Protein 6UCH (pdb70)

Structure (mmCIF, N/CA/C/O backbone):
data_6UCH
#
_entry.id   6UCH
#
loop_
_atom_site.group_PDB
_atom_site.id
_atom_site.type_symbol
_atom_site.label_atom_id
_atom_site.label_alt_id
_atom_site.label_comp_id
_atom_site.label_asym_id
_atom_site.label_entity_id
_atom_site.label_seq_id
_atom_site.pdbx_PDB_ins_code
_atom_site.Cartn_x
_atom_site.Cartn_y
_atom_site.Cartn_z
_atom_site.occupancy
_atom_site.B_iso_or_equiv
_atom_site.auth_seq_id
_atom_site.auth_comp_id
_atom_site.auth_asym_id
_atom_site.auth_atom_id
_atom_site.pdbx_PDB_model_num
ATOM 1 N N . GLY A 1 1 ? -14.742 1.393 6.530 1.00 0.00 345 GLY A N 1
ATOM 2 C CA . GLY A 1 1 ? -13.738 2.495 6.532 1.00 0.00 345 GLY A CA 1
ATOM 3 C C . GLY A 1 1 ? -12.333 1.903 6.515 1.00 0.00 345 GLY A C 1
ATOM 4 O O . GLY A 1 1 ? -11.744 1.704 5.453 1.00 0.00 345 GLY A O 1
ATOM 8 N N . PRO A 1 2 ? -11.795 1.624 7.670 1.00 0.00 346 PRO A N 1
ATOM 9 C CA . PRO A 1 2 ? -10.428 1.041 7.804 1.00 0.00 346 PRO A CA 1
ATOM 10 C C . PRO A 1 2 ? -10.212 -0.143 6.865 1.00 0.00 346 PRO A C 1
ATOM 11 O O . PRO A 1 2 ? -11.057 -0.438 6.020 1.00 0.00 346 PRO A O 1
ATOM 22 N N . LEU A 1 3 ? -9.077 -0.816 7.020 1.00 0.00 347 LEU A N 1
ATOM 23 C CA . LEU A 1 3 ? -8.762 -1.965 6.180 1.00 0.00 347 LEU A CA 1
ATOM 24 C C . LEU A 1 3 ? -8.979 -3.265 6.948 1.00 0.00 347 LEU A C 1
ATOM 25 O O . LEU A 1 3 ? -9.078 -3.263 8.175 1.00 0.00 347 LEU A O 1
ATOM 41 N N . GLY A 1 4 ? -9.051 -4.373 6.218 1.00 0.00 348 GLY A N 1
ATOM 42 C CA . GLY A 1 4 ? -9.258 -5.675 6.841 1.00 0.00 348 GLY A CA 1
ATOM 43 C C . GLY A 1 4 ? -8.655 -6.787 5.990 1.00 0.00 348 GLY A C 1
ATOM 44 O O . GLY A 1 4 ? -7.814 -6.536 5.128 1.00 0.00 348 GLY A O 1
ATOM 48 N N . SER A 1 5 ? -9.091 -8.018 6.241 1.00 0.00 349 SER A N 1
ATOM 49 C CA . SER A 1 5 ? -8.586 -9.163 5.491 1.00 0.00 349 SER A CA 1
ATOM 50 C C . SER A 1 5 ? -8.612 -8.875 3.993 1.00 0.00 349 SER A C 1
ATOM 51 O O . SER A 1 5 ? -9.655 -8.541 3.433 1.00 0.00 349 SER A O 1
ATOM 59 N N . MET A 1 6 ? -7.455 -9.010 3.351 1.00 0.00 350 MET A N 1
ATOM 60 C CA . MET A 1 6 ? -7.357 -8.762 1.917 1.00 0.00 350 MET A CA 1
ATOM 61 C C . MET A 1 6 ? -8.691 -9.042 1.232 1.00 0.00 350 MET A C 1
ATOM 62 O O . MET A 1 6 ? -8.960 -10.164 0.806 1.00 0.00 350 MET A O 1
ATOM 76 N N . PRO A 1 7 ? -9.522 -8.041 1.122 1.00 0.00 351 PRO A N 1
ATOM 77 C CA . PRO A 1 7 ? -10.858 -8.168 0.475 1.00 0.00 351 PRO A CA 1
ATOM 78 C C . PRO A 1 7 ? -10.755 -8.298 -1.041 1.00 0.00 351 PRO A C 1
ATOM 79 O O . PRO A 1 7 ? -9.657 -8.386 -1.592 1.00 0.00 351 PRO A O 1
ATOM 90 N N . LEU A 1 8 ? -11.903 -8.311 -1.710 1.00 0.00 352 LEU A N 1
ATOM 91 C CA . LEU A 1 8 ? -11.928 -8.431 -3.164 1.00 0.00 352 LEU A CA 1
ATOM 92 C C . LEU A 1 8 ? -13.206 -7.820 -3.729 1.00 0.00 352 LEU A C 1
ATOM 93 O O . LEU A 1 8 ? -13.786 -8.340 -4.681 1.00 0.00 352 LEU A O 1
ATOM 109 N N . LEU A 1 9 ? -13.638 -6.711 -3.137 1.00 0.00 353 LEU A N 1
ATOM 110 C CA . LEU A 1 9 ? -14.849 -6.037 -3.591 1.00 0.00 353 LEU A CA 1
ATOM 111 C C . LEU A 1 9 ? -14.966 -4.661 -2.948 1.00 0.00 353 LEU A C 1
ATOM 112 O O . LEU A 1 9 ? -16.062 -4.115 -2.813 1.00 0.00 353 LEU A O 1
ATOM 128 N N . GLU A 1 10 ? -13.828 -4.111 -2.552 1.00 0.00 354 GLU A N 1
ATOM 129 C CA . GLU A 1 10 ? -13.801 -2.795 -1.922 1.00 0.00 354 GLU A CA 1
ATOM 130 C C . GLU A 1 10 ? -13.156 -1.770 -2.849 1.00 0.00 354 GLU A C 1
ATOM 131 O O . GLU A 1 10 ? -12.150 -1.153 -2.502 1.00 0.00 354 GLU A O 1
ATOM 143 N N . THR A 1 11 ? -13.743 -1.595 -4.028 1.00 0.00 355 THR A N 1
ATOM 144 C CA . THR A 1 11 ? -13.217 -0.641 -4.998 1.00 0.00 355 THR A CA 1
ATOM 145 C C . THR A 1 11 ? -12.590 0.554 -4.287 1.00 0.00 355 THR A C 1
ATOM 146 O O . THR A 1 11 ? -13.217 1.178 -3.430 1.00 0.00 355 THR A O 1
ATOM 157 N N . LEU A 1 12 ? -11.351 0.869 -4.650 1.00 0.00 356 LEU A N 1
ATOM 158 C CA . LEU A 1 12 ? -10.649 1.991 -4.043 1.00 0.00 356 LEU A CA 1
ATOM 159 C C . LEU A 1 12 ? -10.488 3.127 -5.044 1.00 0.00 356 LEU A C 1
ATOM 160 O O . LEU A 1 12 ? -11.186 3.182 -6.056 1.00 0.00 356 LEU A O 1
ATOM 176 N N . THR A 1 13 ? -9.561 4.031 -4.754 1.00 0.00 357 THR A N 1
ATOM 177 C CA . THR A 1 13 ? -9.310 5.166 -5.634 1.00 0.00 357 THR A CA 1
ATOM 178 C C . THR A 1 13 ? -7.838 5.222 -6.028 1.00 0.00 357 THR A C 1
ATOM 179 O O . THR A 1 13 ? -7.088 4.274 -5.799 1.00 0.00 357 THR A O 1
ATOM 190 N N . ASP A 1 14 ? -7.432 6.341 -6.620 1.00 0.00 358 ASP A N 1
ATOM 191 C CA . ASP A 1 14 ? -6.046 6.511 -7.041 1.00 0.00 358 ASP A CA 1
ATOM 192 C C . ASP A 1 14 ? -5.144 6.741 -5.836 1.00 0.00 358 ASP A C 1
ATOM 193 O O . ASP A 1 14 ? -3.950 6.442 -5.872 1.00 0.00 358 ASP A O 1
ATOM 202 N N . ALA A 1 15 ? -5.725 7.277 -4.772 1.00 0.00 359 ALA A N 1
ATOM 203 C CA . ALA A 1 15 ? -4.970 7.549 -3.554 1.00 0.00 359 ALA A CA 1
ATOM 204 C C . ALA A 1 15 ? -4.584 6.247 -2.860 1.00 0.00 359 ALA A C 1
ATOM 205 O O . ALA A 1 15 ? -3.428 6.052 -2.484 1.00 0.00 359 ALA A O 1
ATOM 212 N N . GLU A 1 16 ? -5.559 5.359 -2.694 1.00 0.00 360 GLU A N 1
ATOM 213 C CA . GLU A 1 16 ? -5.310 4.078 -2.045 1.00 0.00 360 GLU A CA 1
ATOM 214 C C . GLU A 1 16 ? -4.340 3.238 -2.869 1.00 0.00 360 GLU A C 1
ATOM 215 O O . GLU A 1 16 ? -3.396 2.657 -2.333 1.00 0.00 360 GLU A O 1
ATOM 227 N N . MET A 1 17 ? -4.580 3.176 -4.174 1.00 0.00 361 MET A N 1
ATOM 228 C CA . MET A 1 17 ? -3.721 2.404 -5.064 1.00 0.00 361 MET A CA 1
ATOM 229 C C . MET A 1 17 ? -2.291 2.934 -5.021 1.00 0.00 361 MET A C 1
ATOM 230 O O . MET A 1 17 ? -1.341 2.170 -4.852 1.00 0.00 361 MET A O 1
ATOM 244 N N . GLU A 1 18 ? -2.147 4.247 -5.173 1.00 0.00 362 GLU A N 1
ATOM 245 C CA . GLU A 1 18 ? -0.829 4.868 -5.150 1.00 0.00 362 GLU A CA 1
ATOM 246 C C . GLU A 1 18 ? -0.196 4.726 -3.769 1.00 0.00 362 GLU A C 1
ATOM 247 O O . GLU A 1 18 ? 1.027 4.657 -3.639 1.00 0.00 362 GLU A O 1
ATOM 259 N N . LYS A 1 19 ? -1.036 4.685 -2.740 1.00 0.00 363 LYS A N 1
ATOM 260 C CA . LYS A 1 19 ? -0.548 4.551 -1.372 1.00 0.00 363 LYS A CA 1
ATOM 261 C C . LYS A 1 19 ? 0.112 3.191 -1.170 1.00 0.00 363 LYS A C 1
ATOM 262 O O . LYS A 1 19 ? 1.224 3.102 -0.650 1.00 0.00 363 LYS A O 1
ATOM 281 N N . LYS A 1 20 ? -0.581 2.135 -1.584 1.00 0.00 364 LYS A N 1
ATOM 282 C CA . LYS A 1 20 ? -0.050 0.784 -1.442 1.00 0.00 364 LYS A CA 1
ATOM 283 C C . LYS A 1 20 ? 1.145 0.577 -2.369 1.00 0.00 364 LYS A C 1
ATOM 284 O O . LYS A 1 20 ? 2.141 -0.035 -1.983 1.00 0.00 364 LYS A O 1
ATOM 303 N N . ILE A 1 21 ? 1.037 1.090 -3.590 1.00 0.00 365 ILE A N 1
ATOM 304 C CA . ILE A 1 21 ? 2.116 0.955 -4.561 1.00 0.00 365 ILE A CA 1
ATOM 305 C C . ILE A 1 21 ? 3.359 1.702 -4.092 1.00 0.00 365 ILE A C 1
ATOM 306 O O . ILE A 1 21 ? 4.468 1.169 -4.133 1.00 0.00 365 ILE A O 1
ATOM 322 N N . ARG A 1 22 ? 3.166 2.937 -3.644 1.00 0.00 366 ARG A N 1
ATOM 323 C CA . ARG A 1 22 ? 4.280 3.750 -3.169 1.00 0.00 366 ARG A CA 1
ATOM 324 C C . ARG A 1 22 ? 4.911 3.120 -1.932 1.00 0.00 366 ARG A C 1
ATOM 325 O O . ARG A 1 22 ? 6.135 3.075 -1.803 1.00 0.00 366 ARG A O 1
ATOM 346 N N . ASP A 1 23 ? 4.069 2.636 -1.026 1.00 0.00 367 ASP A N 1
ATOM 347 C CA . ASP A 1 23 ? 4.556 2.009 0.197 1.00 0.00 367 ASP A CA 1
ATOM 348 C C . ASP A 1 23 ? 5.335 0.739 -0.126 1.00 0.00 367 ASP A C 1
ATOM 349 O O . ASP A 1 23 ? 6.421 0.511 0.409 1.00 0.00 367 ASP A O 1
ATOM 358 N N . GLN A 1 24 ? 4.774 -0.087 -1.003 1.00 0.00 368 GLN A N 1
ATOM 359 C CA . GLN A 1 24 ? 5.426 -1.331 -1.391 1.00 0.00 368 GLN A CA 1
ATOM 360 C C . GLN A 1 24 ? 6.684 -1.045 -2.202 1.00 0.00 368 GLN A C 1
ATOM 361 O O . GLN A 1 24 ? 7.626 -1.838 -2.212 1.00 0.00 368 GLN A O 1
ATOM 375 N N . ASP A 1 25 ? 6.689 0.096 -2.880 1.00 0.00 369 ASP A N 1
ATOM 376 C CA . ASP A 1 25 ? 7.834 0.485 -3.693 1.00 0.00 369 ASP A CA 1
ATOM 377 C C . ASP A 1 25 ? 8.985 0.946 -2.806 1.00 0.00 369 ASP A C 1
ATOM 378 O O . ASP A 1 25 ? 10.149 0.663 -3.083 1.00 0.00 369 ASP A O 1
ATOM 387 N N . ARG A 1 26 ? 8.646 1.656 -1.736 1.00 0.00 370 ARG A N 1
ATOM 388 C CA . ARG A 1 26 ? 9.654 2.152 -0.809 1.00 0.00 370 ARG A CA 1
ATOM 389 C C . ARG A 1 26 ? 10.200 1.012 0.045 1.00 0.00 370 ARG A C 1
ATOM 390 O O . ARG A 1 26 ? 11.391 0.970 0.354 1.00 0.00 370 ARG A O 1
ATOM 411 N N . ASN A 1 27 ? 9.321 0.088 0.421 1.00 0.00 371 ASN A N 1
ATOM 412 C CA . ASN A 1 27 ? 9.727 -1.050 1.237 1.00 0.00 371 ASN A CA 1
ATOM 413 C C . ASN A 1 27 ? 10.590 -2.011 0.425 1.00 0.00 371 ASN A C 1
ATOM 414 O O . ASN A 1 27 ? 11.638 -2.462 0.889 1.00 0.00 371 ASN A O 1
ATOM 425 N N . THR A 1 28 ? 10.144 -2.317 -0.789 1.00 0.00 372 THR A N 1
ATOM 426 C CA . THR A 1 28 ? 10.887 -3.225 -1.655 1.00 0.00 372 THR A CA 1
ATOM 427 C C . THR A 1 28 ? 12.214 -2.599 -2.074 1.00 0.00 372 THR A C 1
ATOM 428 O O . THR A 1 28 ? 13.257 -3.252 -2.041 1.00 0.00 372 THR A O 1
ATOM 439 N N . ARG A 1 29 ? 12.167 -1.329 -2.467 1.00 0.00 373 ARG A N 1
ATOM 440 C CA . ARG A 1 29 ? 13.372 -0.626 -2.888 1.00 0.00 373 ARG A CA 1
ATOM 441 C C . ARG A 1 29 ? 14.370 -0.534 -1.738 1.00 0.00 373 ARG A C 1
ATOM 442 O O . ARG A 1 29 ? 15.566 -0.752 -1.921 1.00 0.00 373 ARG A O 1
ATOM 463 N N . ARG A 1 30 ? 13.866 -0.210 -0.550 1.00 0.00 374 ARG A N 1
ATOM 464 C CA . ARG A 1 30 ? 14.723 -0.092 0.624 1.00 0.00 374 ARG A CA 1
ATOM 465 C C . ARG A 1 30 ? 15.376 -1.433 0.947 1.00 0.00 374 ARG A C 1
ATOM 466 O O . ARG A 1 30 ? 16.577 -1.502 1.211 1.00 0.00 374 ARG A O 1
ATOM 487 N N . MET A 1 31 ? 14.578 -2.495 0.923 1.00 0.00 375 MET A N 1
ATOM 488 C CA . MET A 1 31 ? 15.090 -3.829 1.215 1.00 0.00 375 MET A CA 1
ATOM 489 C C . MET A 1 31 ? 15.919 -4.352 0.049 1.00 0.00 375 MET A C 1
ATOM 490 O O . MET A 1 31 ? 16.739 -5.255 0.210 1.00 0.00 375 MET A O 1
ATOM 504 N N . ARG A 1 32 ? 15.698 -3.775 -1.126 1.00 0.00 376 ARG A N 1
ATOM 505 C CA . ARG A 1 32 ? 16.430 -4.187 -2.319 1.00 0.00 376 ARG A CA 1
ATOM 506 C C . ARG A 1 32 ? 17.868 -3.681 -2.268 1.00 0.00 376 ARG A C 1
ATOM 507 O O . ARG A 1 32 ? 18.810 -4.438 -2.498 1.00 0.00 376 ARG A O 1
ATOM 528 N N . ARG A 1 33 ? 18.027 -2.397 -1.963 1.00 0.00 377 ARG A N 1
ATOM 529 C CA . ARG A 1 33 ? 19.356 -1.801 -1.885 1.00 0.00 377 ARG A CA 1
ATOM 530 C C . ARG A 1 33 ? 20.154 -2.421 -0.744 1.00 0.00 377 ARG A C 1
ATOM 531 O O . ARG A 1 33 ? 21.383 -2.354 -0.721 1.00 0.00 377 ARG A O 1
ATOM 552 N N . LEU A 1 34 ? 19.443 -3.024 0.199 1.00 0.00 378 LEU A N 1
ATOM 553 C CA . LEU A 1 34 ? 20.089 -3.656 1.344 1.00 0.00 378 LEU A CA 1
ATOM 554 C C . LEU A 1 34 ? 19.701 -5.129 1.429 1.00 0.00 378 LEU A C 1
ATOM 555 O O . LEU A 1 34 ? 19.656 -5.705 2.516 1.00 0.00 378 LEU A O 1
ATOM 571 N N . ALA A 1 35 ? 19.422 -5.731 0.278 1.00 0.00 379 ALA A N 1
ATOM 572 C CA . ALA A 1 35 ? 19.041 -7.138 0.236 1.00 0.00 379 ALA A CA 1
ATOM 573 C C . ALA A 1 35 ? 18.743 -7.570 -1.196 1.00 0.00 379 ALA A C 1
ATOM 574 O O . ALA A 1 35 ? 17.583 -7.687 -1.591 1.00 0.00 379 ALA A O 1
ATOM 581 N N . ASN A 1 36 ? 19.798 -7.806 -1.969 1.00 0.00 380 ASN A N 1
ATOM 582 C CA . ASN A 1 36 ? 19.638 -8.225 -3.357 1.00 0.00 380 ASN A CA 1
ATOM 583 C C . ASN A 1 36 ? 20.997 -8.368 -4.033 1.00 0.00 380 ASN A C 1
ATOM 584 O O . ASN A 1 36 ? 21.688 -7.379 -4.275 1.00 0.00 380 ASN A O 1
ATOM 595 N N . THR A 1 37 ? 21.373 -9.606 -4.335 1.00 0.00 381 THR A N 1
ATOM 596 C CA . THR A 1 37 ? 22.654 -9.868 -4.984 1.00 0.00 381 THR A CA 1
ATOM 597 C C . THR A 1 37 ? 22.476 -10.840 -6.146 1.00 0.00 381 THR A C 1
ATOM 598 O O . THR A 1 37 ? 22.903 -11.994 -6.073 1.00 0.00 381 THR A O 1
ATOM 609 N N . ALA A 1 38 ? 21.844 -10.368 -7.215 1.00 0.00 382 ALA A N 1
ATOM 610 C CA . ALA A 1 38 ? 21.615 -11.206 -8.387 1.00 0.00 382 ALA A CA 1
ATOM 611 C C . ALA A 1 38 ? 22.511 -10.767 -9.542 1.00 0.00 382 ALA A C 1
ATOM 612 O O . ALA A 1 38 ? 22.134 -9.914 -10.345 1.00 0.00 382 ALA A O 1
ATOM 619 N N . PRO A 1 39 ? 23.683 -11.336 -9.632 1.00 0.00 383 PRO A N 1
ATOM 620 C CA . PRO A 1 39 ? 24.660 -11.004 -10.709 1.00 0.00 383 PRO A CA 1
ATOM 621 C C . PRO A 1 39 ? 24.237 -11.569 -12.062 1.00 0.00 383 PRO A C 1
ATOM 622 O O . PRO A 1 39 ? 23.282 -12.341 -12.153 1.00 0.00 383 PRO A O 1
ATOM 633 N N . ALA A 1 40 ? 24.955 -11.180 -13.111 1.00 0.00 384 ALA A N 1
ATOM 634 C CA . ALA A 1 40 ? 24.645 -11.653 -14.455 1.00 0.00 384 ALA A CA 1
ATOM 635 C C . ALA A 1 40 ? 25.326 -10.776 -15.501 1.00 0.00 384 ALA A C 1
ATOM 636 O O . ALA A 1 40 ? 25.526 -9.581 -15.290 1.00 0.00 384 ALA A O 1
ATOM 643 N N . TRP A 1 41 ? 25.680 -11.380 -16.631 1.00 0.00 385 TRP A N 1
ATOM 644 C CA . TRP A 1 41 ? 26.338 -10.644 -17.705 1.00 0.00 385 TRP A CA 1
ATOM 645 C C . TRP A 1 41 ? 27.597 -9.957 -17.189 1.00 0.00 385 TRP A C 1
ATOM 646 O O . TRP A 1 41 ? 28.634 -10.601 -17.163 1.00 0.00 385 TRP A O 1
ATOM 667 N N . GLY A 1 1 ? -23.463 -22.086 -10.727 1.00 0.00 345 GLY A N 2
ATOM 668 C CA . GLY A 1 1 ? -22.771 -20.781 -10.923 1.00 0.00 345 GLY A CA 2
ATOM 669 C C . GLY A 1 1 ? -21.645 -20.644 -9.903 1.00 0.00 345 GLY A C 2
ATOM 670 O O . GLY A 1 1 ? -21.829 -20.921 -8.718 1.00 0.00 345 GLY A O 2
ATOM 674 N N . PRO A 1 2 ? -20.493 -20.221 -10.346 1.00 0.00 346 PRO A N 2
ATOM 675 C CA . PRO A 1 2 ? -19.306 -20.039 -9.463 1.00 0.00 346 PRO A CA 2
ATOM 676 C C . PRO A 1 2 ? -19.448 -18.822 -8.552 1.00 0.00 346 PRO A C 2
ATOM 677 O O . PRO A 1 2 ? -18.802 -18.736 -7.508 1.00 0.00 346 PRO A O 2
ATOM 688 N N . LEU A 1 3 ? -20.297 -17.883 -8.956 1.00 0.00 347 LEU A N 2
ATOM 689 C CA . LEU A 1 3 ? -20.516 -16.675 -8.170 1.00 0.00 347 LEU A CA 2
ATOM 690 C C . LEU A 1 3 ? -21.809 -16.783 -7.370 1.00 0.00 347 LEU A C 2
ATOM 691 O O . LEU A 1 3 ? -22.658 -17.629 -7.653 1.00 0.00 347 LEU A O 2
ATOM 707 N N . GLY A 1 4 ? -21.954 -15.921 -6.368 1.00 0.00 348 GLY A N 2
ATOM 708 C CA . GLY A 1 4 ? -23.150 -15.929 -5.533 1.00 0.00 348 GLY A CA 2
ATOM 709 C C . GLY A 1 4 ? -22.868 -15.305 -4.171 1.00 0.00 348 GLY A C 2
ATOM 710 O O . GLY A 1 4 ? -23.780 -14.838 -3.490 1.00 0.00 348 GLY A O 2
ATOM 714 N N . SER A 1 5 ? -21.597 -15.299 -3.780 1.00 0.00 349 SER A N 2
ATOM 715 C CA . SER A 1 5 ? -21.206 -14.728 -2.496 1.00 0.00 349 SER A CA 2
ATOM 716 C C . SER A 1 5 ? -20.640 -13.325 -2.685 1.00 0.00 349 SER A C 2
ATOM 717 O O . SER A 1 5 ? -20.163 -12.976 -3.765 1.00 0.00 349 SER A O 2
ATOM 725 N N . MET A 1 6 ? -20.695 -12.523 -1.626 1.00 0.00 350 MET A N 2
ATOM 726 C CA . MET A 1 6 ? -20.185 -11.158 -1.686 1.00 0.00 350 MET A CA 2
ATOM 727 C C . MET A 1 6 ? -19.032 -10.974 -0.705 1.00 0.00 350 MET A C 2
ATOM 728 O O . MET A 1 6 ? -19.187 -10.338 0.338 1.00 0.00 350 MET A O 2
ATOM 742 N N . PRO A 1 7 ? -17.890 -11.517 -1.024 1.00 0.00 351 PRO A N 2
ATOM 743 C CA . PRO A 1 7 ? -16.679 -11.418 -0.160 1.00 0.00 351 PRO A CA 2
ATOM 744 C C . PRO A 1 7 ? -16.424 -9.988 0.311 1.00 0.00 351 PRO A C 2
ATOM 745 O O . PRO A 1 7 ? -17.294 -9.124 0.202 1.00 0.00 351 PRO A O 2
ATOM 756 N N . LEU A 1 8 ? -15.227 -9.747 0.837 1.00 0.00 352 LEU A N 2
ATOM 757 C CA . LEU A 1 8 ? -14.870 -8.420 1.321 1.00 0.00 352 LEU A CA 2
ATOM 758 C C . LEU A 1 8 ? -13.729 -7.836 0.494 1.00 0.00 352 LEU A C 2
ATOM 759 O O . LEU A 1 8 ? -12.861 -7.139 1.020 1.00 0.00 352 LEU A O 2
ATOM 775 N N . LEU A 1 9 ? -13.736 -8.126 -0.804 1.00 0.00 353 LEU A N 2
ATOM 776 C CA . LEU A 1 9 ? -12.700 -7.628 -1.695 1.00 0.00 353 LEU A CA 2
ATOM 777 C C . LEU A 1 9 ? -13.317 -6.848 -2.848 1.00 0.00 353 LEU A C 2
ATOM 778 O O . LEU A 1 9 ? -13.688 -7.420 -3.873 1.00 0.00 353 LEU A O 2
ATOM 794 N N . GLU A 1 10 ? -13.423 -5.538 -2.671 1.00 0.00 354 GLU A N 2
ATOM 795 C CA . GLU A 1 10 ? -13.996 -4.679 -3.699 1.00 0.00 354 GLU A CA 2
ATOM 796 C C . GLU A 1 10 ? -12.898 -3.912 -4.428 1.00 0.00 354 GLU A C 2
ATOM 797 O O . GLU A 1 10 ? -11.861 -4.475 -4.777 1.00 0.00 354 GLU A O 2
ATOM 809 N N . THR A 1 11 ? -13.134 -2.624 -4.653 1.00 0.00 355 THR A N 2
ATOM 810 C CA . THR A 1 11 ? -12.158 -1.788 -5.342 1.00 0.00 355 THR A CA 2
ATOM 811 C C . THR A 1 11 ? -11.965 -0.469 -4.600 1.00 0.00 355 THR A C 2
ATOM 812 O O . THR A 1 11 ? -12.853 -0.014 -3.881 1.00 0.00 355 THR A O 2
ATOM 823 N N . LEU A 1 12 ? -10.797 0.140 -4.782 1.00 0.00 356 LEU A N 2
ATOM 824 C CA . LEU A 1 12 ? -10.497 1.405 -4.126 1.00 0.00 356 LEU A CA 2
ATOM 825 C C . LEU A 1 12 ? -10.332 2.514 -5.160 1.00 0.00 356 LEU A C 2
ATOM 826 O O . LEU A 1 12 ? -10.738 2.367 -6.313 1.00 0.00 356 LEU A O 2
ATOM 842 N N . THR A 1 13 ? -9.735 3.620 -4.738 1.00 0.00 357 THR A N 2
ATOM 843 C CA . THR A 1 13 ? -9.520 4.751 -5.632 1.00 0.00 357 THR A CA 2
ATOM 844 C C . THR A 1 13 ? -8.049 4.853 -6.021 1.00 0.00 357 THR A C 2
ATOM 845 O O . THR A 1 13 ? -7.262 3.944 -5.759 1.00 0.00 357 THR A O 2
ATOM 856 N N . ASP A 1 14 ? -7.688 5.966 -6.647 1.00 0.00 358 ASP A N 2
ATOM 857 C CA . ASP A 1 14 ? -6.308 6.181 -7.071 1.00 0.00 358 ASP A CA 2
ATOM 858 C C . ASP A 1 14 ? -5.421 6.495 -5.874 1.00 0.00 358 ASP A C 2
ATOM 859 O O . ASP A 1 14 ? -4.216 6.247 -5.896 1.00 0.00 358 ASP A O 2
ATOM 868 N N . ALA A 1 15 ? -6.029 7.042 -4.831 1.00 0.00 359 ALA A N 2
ATOM 869 C CA . ALA A 1 15 ? -5.290 7.391 -3.623 1.00 0.00 359 ALA A CA 2
ATOM 870 C C . ALA A 1 15 ? -4.796 6.135 -2.913 1.00 0.00 359 ALA A C 2
ATOM 871 O O . ALA A 1 15 ? -3.626 6.038 -2.542 1.00 0.00 359 ALA A O 2
ATOM 878 N N . GLU A 1 16 ? -5.694 5.174 -2.728 1.00 0.00 360 GLU A N 2
ATOM 879 C CA . GLU A 1 16 ? -5.340 3.928 -2.062 1.00 0.00 360 GLU A CA 2
ATOM 880 C C . GLU A 1 16 ? -4.329 3.142 -2.891 1.00 0.00 360 GLU A C 2
ATOM 881 O O . GLU A 1 16 ? -3.335 2.642 -2.364 1.00 0.00 360 GLU A O 2
ATOM 893 N N . MET A 1 17 ? -4.588 3.038 -4.190 1.00 0.00 361 MET A N 2
ATOM 894 C CA . MET A 1 17 ? -3.693 2.312 -5.082 1.00 0.00 361 MET A CA 2
ATOM 895 C C . MET A 1 17 ? -2.297 2.926 -5.057 1.00 0.00 361 MET A C 2
ATOM 896 O O . MET A 1 17 ? -1.297 2.215 -4.955 1.00 0.00 361 MET A O 2
ATOM 910 N N . GLU A 1 18 ? -2.238 4.251 -5.149 1.00 0.00 362 GLU A N 2
ATOM 911 C CA . GLU A 1 18 ? -0.958 4.950 -5.135 1.00 0.00 362 GLU A CA 2
ATOM 912 C C . GLU A 1 18 ? -0.300 4.833 -3.764 1.00 0.00 362 GLU A C 2
ATOM 913 O O . GLU A 1 18 ? 0.926 4.803 -3.654 1.00 0.00 362 GLU A O 2
ATOM 925 N N . LYS A 1 19 ? -1.122 4.768 -2.722 1.00 0.00 363 LYS A N 2
ATOM 926 C CA . LYS A 1 19 ? -0.609 4.655 -1.362 1.00 0.00 363 LYS A CA 2
ATOM 927 C C . LYS A 1 19 ? 0.124 3.330 -1.175 1.00 0.00 363 LYS A C 2
ATOM 928 O O . LYS A 1 19 ? 1.249 3.297 -0.676 1.00 0.00 363 LYS A O 2
ATOM 947 N N . LYS A 1 20 ? -0.521 2.240 -1.580 1.00 0.00 364 LYS A N 2
ATOM 948 C CA . LYS A 1 20 ? 0.080 0.918 -1.452 1.00 0.00 364 LYS A CA 2
ATOM 949 C C . LYS A 1 20 ? 1.297 0.793 -2.362 1.00 0.00 364 LYS A C 2
ATOM 950 O O . LYS A 1 20 ? 2.354 0.324 -1.939 1.00 0.00 364 LYS A O 2
ATOM 969 N N . ILE A 1 21 ? 1.141 1.214 -3.614 1.00 0.00 365 ILE A N 2
ATOM 970 C CA . ILE A 1 21 ? 2.235 1.143 -4.574 1.00 0.00 365 ILE A CA 2
ATOM 971 C C . ILE A 1 21 ? 3.447 1.917 -4.066 1.00 0.00 365 ILE A C 2
ATOM 972 O O . ILE A 1 21 ? 4.573 1.422 -4.106 1.00 0.00 365 ILE A O 2
ATOM 988 N N . ARG A 1 22 ? 3.207 3.132 -3.588 1.00 0.00 366 ARG A N 2
ATOM 989 C CA . ARG A 1 22 ? 4.284 3.967 -3.072 1.00 0.00 366 ARG A CA 2
ATOM 990 C C . ARG A 1 22 ? 4.966 3.291 -1.888 1.00 0.00 366 ARG A C 2
ATOM 991 O O . ARG A 1 22 ? 6.190 3.168 -1.849 1.00 0.00 366 ARG A O 2
ATOM 1012 N N . ASP A 1 23 ? 4.164 2.855 -0.923 1.00 0.00 367 ASP A N 2
ATOM 1013 C CA . ASP A 1 23 ? 4.698 2.192 0.260 1.00 0.00 367 ASP A CA 2
ATOM 1014 C C . ASP A 1 23 ? 5.446 0.922 -0.131 1.00 0.00 367 ASP A C 2
ATOM 1015 O O . ASP A 1 23 ? 6.541 0.656 0.366 1.00 0.00 367 ASP A O 2
ATOM 1024 N N . GLN A 1 24 ? 4.849 0.140 -1.024 1.00 0.00 368 GLN A N 2
ATOM 1025 C CA . GLN A 1 24 ? 5.468 -1.101 -1.475 1.00 0.00 368 GLN A CA 2
ATOM 1026 C C . GLN A 1 24 ? 6.739 -0.808 -2.263 1.00 0.00 368 GLN A C 2
ATOM 1027 O O . GLN A 1 24 ? 7.654 -1.629 -2.314 1.00 0.00 368 GLN A O 2
ATOM 1041 N N . ASP A 1 25 ? 6.784 0.367 -2.876 1.00 0.00 369 ASP A N 2
ATOM 1042 C CA . ASP A 1 25 ? 7.947 0.764 -3.662 1.00 0.00 369 ASP A CA 2
ATOM 1043 C C . ASP A 1 25 ? 9.112 1.126 -2.749 1.00 0.00 369 ASP A C 2
ATOM 1044 O O . ASP A 1 25 ? 10.254 0.741 -2.998 1.00 0.00 369 ASP A O 2
ATOM 1053 N N . ARG A 1 26 ? 8.813 1.869 -1.691 1.00 0.00 370 ARG A N 2
ATOM 1054 C CA . ARG A 1 26 ? 9.840 2.281 -0.742 1.00 0.00 370 ARG A CA 2
ATOM 1055 C C . ARG A 1 26 ? 10.340 1.083 0.060 1.00 0.00 370 ARG A C 2
ATOM 1056 O O . ARG A 1 26 ? 11.525 0.987 0.376 1.00 0.00 370 ARG A O 2
ATOM 1077 N N . ASN A 1 27 ? 9.427 0.172 0.383 1.00 0.00 371 ASN A N 2
ATOM 1078 C CA . ASN A 1 27 ? 9.787 -1.016 1.148 1.00 0.00 371 ASN A CA 2
ATOM 1079 C C . ASN A 1 27 ? 10.625 -1.966 0.299 1.00 0.00 371 ASN A C 2
ATOM 1080 O O . ASN A 1 27 ? 11.678 -2.437 0.732 1.00 0.00 371 ASN A O 2
ATOM 1091 N N . THR A 1 28 ? 10.152 -2.244 -0.912 1.00 0.00 372 THR A N 2
ATOM 1092 C CA . THR A 1 28 ? 10.868 -3.141 -1.813 1.00 0.00 372 THR A CA 2
ATOM 1093 C C . THR A 1 28 ? 12.241 -2.574 -2.153 1.00 0.00 372 THR A C 2
ATOM 1094 O O . THR A 1 28 ? 13.239 -3.295 -2.155 1.00 0.00 372 THR A O 2
ATOM 1105 N N . ARG A 1 29 ? 12.286 -1.277 -2.443 1.00 0.00 373 ARG A N 2
ATOM 1106 C CA . ARG A 1 29 ? 13.544 -0.623 -2.784 1.00 0.00 373 ARG A CA 2
ATOM 1107 C C . ARG A 1 29 ? 14.484 -0.610 -1.584 1.00 0.00 373 ARG A C 2
ATOM 1108 O O . ARG A 1 29 ? 15.689 -0.820 -1.724 1.00 0.00 373 ARG A O 2
ATOM 1129 N N . ARG A 1 30 ? 13.925 -0.362 -0.404 1.00 0.00 374 ARG A N 2
ATOM 1130 C CA . ARG A 1 30 ? 14.724 -0.324 0.816 1.00 0.00 374 ARG A CA 2
ATOM 1131 C C . ARG A 1 30 ? 15.348 -1.688 1.091 1.00 0.00 374 ARG A C 2
ATOM 1132 O O . ARG A 1 30 ? 16.525 -1.785 1.438 1.00 0.00 374 ARG A O 2
ATOM 1153 N N . MET A 1 31 ? 14.551 -2.741 0.932 1.00 0.00 375 MET A N 2
ATOM 1154 C CA . MET A 1 31 ? 15.036 -4.095 1.166 1.00 0.00 375 MET A CA 2
ATOM 1155 C C . MET A 1 31 ? 15.843 -4.589 -0.029 1.00 0.00 375 MET A C 2
ATOM 1156 O O . MET A 1 31 ? 16.644 -5.517 0.090 1.00 0.00 375 MET A O 2
ATOM 1170 N N . ARG A 1 32 ? 15.625 -3.962 -1.178 1.00 0.00 376 ARG A N 2
ATOM 1171 C CA . ARG A 1 32 ? 16.335 -4.344 -2.393 1.00 0.00 376 ARG A CA 2
ATOM 1172 C C . ARG A 1 32 ? 17.789 -3.885 -2.329 1.00 0.00 376 ARG A C 2
ATOM 1173 O O . ARG A 1 32 ? 18.705 -4.656 -2.614 1.00 0.00 376 ARG A O 2
ATOM 1194 N N . ARG A 1 33 ? 17.992 -2.626 -1.955 1.00 0.00 377 ARG A N 2
ATOM 1195 C CA . ARG A 1 33 ? 19.339 -2.076 -1.858 1.00 0.00 377 ARG A CA 2
ATOM 1196 C C . ARG A 1 33 ? 20.083 -2.689 -0.677 1.00 0.00 377 ARG A C 2
ATOM 1197 O O . ARG A 1 33 ? 21.313 -2.665 -0.623 1.00 0.00 377 ARG A O 2
ATOM 1218 N N . LEU A 1 34 ? 19.326 -3.235 0.263 1.00 0.00 378 LEU A N 2
ATOM 1219 C CA . LEU A 1 34 ? 19.916 -3.855 1.444 1.00 0.00 378 LEU A CA 2
ATOM 1220 C C . LEU A 1 34 ? 18.830 -4.278 2.428 1.00 0.00 378 LEU A C 2
ATOM 1221 O O . LEU A 1 34 ? 18.156 -3.437 3.023 1.00 0.00 378 LEU A O 2
ATOM 1237 N N . ALA A 1 35 ? 18.665 -5.586 2.592 1.00 0.00 379 ALA A N 2
ATOM 1238 C CA . ALA A 1 35 ? 17.656 -6.110 3.506 1.00 0.00 379 ALA A CA 2
ATOM 1239 C C . ALA A 1 35 ? 18.296 -7.033 4.539 1.00 0.00 379 ALA A C 2
ATOM 1240 O O . ALA A 1 35 ? 19.393 -6.763 5.029 1.00 0.00 379 ALA A O 2
ATOM 1247 N N . ASN A 1 36 ? 17.604 -8.118 4.865 1.00 0.00 380 ASN A N 2
ATOM 1248 C CA . ASN A 1 36 ? 18.116 -9.074 5.841 1.00 0.00 380 ASN A CA 2
ATOM 1249 C C . ASN A 1 36 ? 17.036 -10.081 6.222 1.00 0.00 380 ASN A C 2
ATOM 1250 O O . ASN A 1 36 ? 17.323 -11.118 6.819 1.00 0.00 380 ASN A O 2
ATOM 1261 N N . THR A 1 37 ? 15.792 -9.767 5.873 1.00 0.00 381 THR A N 2
ATOM 1262 C CA . THR A 1 37 ? 14.675 -10.653 6.185 1.00 0.00 381 THR A CA 2
ATOM 1263 C C . THR A 1 37 ? 14.410 -11.609 5.027 1.00 0.00 381 THR A C 2
ATOM 1264 O O . THR A 1 37 ? 13.467 -11.421 4.258 1.00 0.00 381 THR A O 2
ATOM 1275 N N . ALA A 1 38 ? 15.249 -12.633 4.906 1.00 0.00 382 ALA A N 2
ATOM 1276 C CA . ALA A 1 38 ? 15.095 -13.612 3.837 1.00 0.00 382 ALA A CA 2
ATOM 1277 C C . ALA A 1 38 ? 14.985 -12.915 2.484 1.00 0.00 382 ALA A C 2
ATOM 1278 O O . ALA A 1 38 ? 13.891 -12.572 2.037 1.00 0.00 382 ALA A O 2
ATOM 1285 N N . PRO A 1 39 ? 16.097 -12.706 1.834 1.00 0.00 383 PRO A N 2
ATOM 1286 C CA . PRO A 1 39 ? 16.141 -12.036 0.503 1.00 0.00 383 PRO A CA 2
ATOM 1287 C C . PRO A 1 39 ? 15.112 -12.614 -0.466 1.00 0.00 383 PRO A C 2
ATOM 1288 O O . PRO A 1 39 ? 14.286 -13.445 -0.085 1.00 0.00 383 PRO A O 2
ATOM 1299 N N . ALA A 1 40 ? 15.168 -12.169 -1.716 1.00 0.00 384 ALA A N 2
ATOM 1300 C CA . ALA A 1 40 ? 14.236 -12.648 -2.730 1.00 0.00 384 ALA A CA 2
ATOM 1301 C C . ALA A 1 40 ? 12.927 -13.096 -2.086 1.00 0.00 384 ALA A C 2
ATOM 1302 O O . ALA A 1 40 ? 12.724 -14.283 -1.832 1.00 0.00 384 ALA A O 2
ATOM 1309 N N . TRP A 1 41 ? 12.044 -12.137 -1.825 1.00 0.00 385 TRP A N 2
ATOM 1310 C CA . TRP A 1 41 ? 10.759 -12.445 -1.210 1.00 0.00 385 TRP A CA 2
ATOM 1311 C C . TRP A 1 41 ? 10.867 -13.688 -0.333 1.00 0.00 385 TRP A C 2
ATOM 1312 O O . TRP A 1 41 ? 10.244 -14.682 -0.668 1.00 0.00 385 TRP A O 2
ATOM 1333 N N . GLY A 1 1 ? -2.083 8.339 4.762 1.00 0.00 345 GLY A N 3
ATOM 1334 C CA . GLY A 1 1 ? -3.007 9.492 4.968 1.00 0.00 345 GLY A CA 3
ATOM 1335 C C . GLY A 1 1 ? -4.181 9.054 5.837 1.00 0.00 345 GLY A C 3
ATOM 1336 O O . GLY A 1 1 ? -4.050 8.912 7.052 1.00 0.00 345 GLY A O 3
ATOM 1340 N N . PRO A 1 2 ? -5.318 8.842 5.233 1.00 0.00 346 PRO A N 3
ATOM 1341 C CA . PRO A 1 2 ? -6.549 8.412 5.955 1.00 0.00 346 PRO A CA 3
ATOM 1342 C C . PRO A 1 2 ? -6.279 7.250 6.909 1.00 0.00 346 PRO A C 3
ATOM 1343 O O . PRO A 1 2 ? -6.691 7.279 8.069 1.00 0.00 346 PRO A O 3
ATOM 1354 N N . LEU A 1 3 ? -5.586 6.231 6.412 1.00 0.00 347 LEU A N 3
ATOM 1355 C CA . LEU A 1 3 ? -5.267 5.067 7.229 1.00 0.00 347 LEU A CA 3
ATOM 1356 C C . LEU A 1 3 ? -6.543 4.408 7.743 1.00 0.00 347 LEU A C 3
ATOM 1357 O O . LEU A 1 3 ? -7.433 5.079 8.265 1.00 0.00 347 LEU A O 3
ATOM 1373 N N . GLY A 1 4 ? -6.625 3.089 7.593 1.00 0.00 348 GLY A N 3
ATOM 1374 C CA . GLY A 1 4 ? -7.797 2.351 8.048 1.00 0.00 348 GLY A CA 3
ATOM 1375 C C . GLY A 1 4 ? -8.828 2.225 6.931 1.00 0.00 348 GLY A C 3
ATOM 1376 O O . GLY A 1 4 ? -9.800 2.979 6.882 1.00 0.00 348 GLY A O 3
ATOM 1380 N N . SER A 1 5 ? -8.608 1.268 6.034 1.00 0.00 349 SER A N 3
ATOM 1381 C CA . SER A 1 5 ? -9.526 1.054 4.921 1.00 0.00 349 SER A CA 3
ATOM 1382 C C . SER A 1 5 ? -9.270 -0.301 4.270 1.00 0.00 349 SER A C 3
ATOM 1383 O O . SER A 1 5 ? -9.025 -1.294 4.956 1.00 0.00 349 SER A O 3
ATOM 1391 N N . MET A 1 6 ? -9.330 -0.336 2.943 1.00 0.00 350 MET A N 3
ATOM 1392 C CA . MET A 1 6 ? -9.103 -1.576 2.210 1.00 0.00 350 MET A CA 3
ATOM 1393 C C . MET A 1 6 ? -10.189 -2.596 2.533 1.00 0.00 350 MET A C 3
ATOM 1394 O O . MET A 1 6 ? -9.901 -3.763 2.798 1.00 0.00 350 MET A O 3
ATOM 1408 N N . PRO A 1 7 ? -11.423 -2.172 2.516 1.00 0.00 351 PRO A N 3
ATOM 1409 C CA . PRO A 1 7 ? -12.585 -3.058 2.813 1.00 0.00 351 PRO A CA 3
ATOM 1410 C C . PRO A 1 7 ? -12.864 -4.040 1.677 1.00 0.00 351 PRO A C 3
ATOM 1411 O O . PRO A 1 7 ? -12.071 -4.168 0.745 1.00 0.00 351 PRO A O 3
ATOM 1422 N N . LEU A 1 8 ? -13.997 -4.730 1.763 1.00 0.00 352 LEU A N 3
ATOM 1423 C CA . LEU A 1 8 ? -14.370 -5.698 0.737 1.00 0.00 352 LEU A CA 3
ATOM 1424 C C . LEU A 1 8 ? -15.620 -5.236 -0.005 1.00 0.00 352 LEU A C 3
ATOM 1425 O O . LEU A 1 8 ? -16.711 -5.769 0.203 1.00 0.00 352 LEU A O 3
ATOM 1441 N N . LEU A 1 9 ? -15.454 -4.242 -0.872 1.00 0.00 353 LEU A N 3
ATOM 1442 C CA . LEU A 1 9 ? -16.572 -3.716 -1.642 1.00 0.00 353 LEU A CA 3
ATOM 1443 C C . LEU A 1 9 ? -16.142 -2.484 -2.428 1.00 0.00 353 LEU A C 3
ATOM 1444 O O . LEU A 1 9 ? -15.614 -1.525 -1.867 1.00 0.00 353 LEU A O 3
ATOM 1460 N N . GLU A 1 10 ? -16.375 -2.523 -3.731 1.00 0.00 354 GLU A N 3
ATOM 1461 C CA . GLU A 1 10 ? -16.013 -1.410 -4.600 1.00 0.00 354 GLU A CA 3
ATOM 1462 C C . GLU A 1 10 ? -14.539 -1.054 -4.429 1.00 0.00 354 GLU A C 3
ATOM 1463 O O . GLU A 1 10 ? -14.116 -0.624 -3.356 1.00 0.00 354 GLU A O 3
ATOM 1475 N N . THR A 1 11 ? -13.765 -1.238 -5.492 1.00 0.00 355 THR A N 3
ATOM 1476 C CA . THR A 1 11 ? -12.339 -0.933 -5.447 1.00 0.00 355 THR A CA 3
ATOM 1477 C C . THR A 1 11 ? -12.101 0.423 -4.793 1.00 0.00 355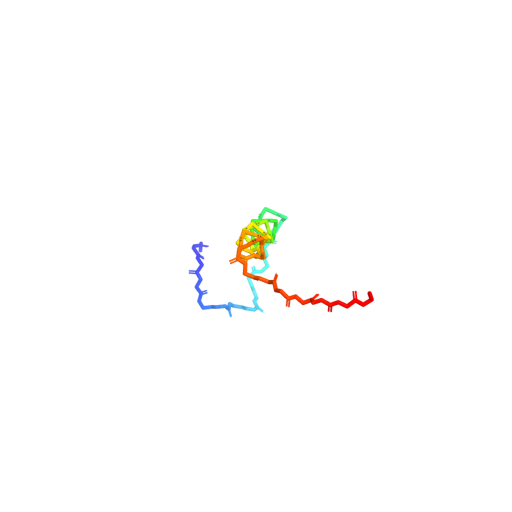 THR A C 3
ATOM 1478 O O . THR A 1 11 ? -13.040 1.078 -4.342 1.00 0.00 355 THR A O 3
ATOM 1489 N N . LEU A 1 12 ? -10.839 0.838 -4.744 1.00 0.00 356 LEU A N 3
ATOM 1490 C CA . LEU A 1 12 ? -10.487 2.117 -4.143 1.00 0.00 356 LEU A CA 3
ATOM 1491 C C . LEU A 1 12 ? -10.261 3.170 -5.219 1.00 0.00 356 LEU A C 3
ATOM 1492 O O . LEU A 1 12 ? -10.704 3.017 -6.358 1.00 0.00 356 LEU A O 3
ATOM 1508 N N . THR A 1 13 ? -9.567 4.238 -4.849 1.00 0.00 357 THR A N 3
ATOM 1509 C CA . THR A 1 13 ? -9.282 5.317 -5.786 1.00 0.00 357 THR A CA 3
ATOM 1510 C C . THR A 1 13 ? -7.803 5.324 -6.159 1.00 0.00 357 THR A C 3
ATOM 1511 O O . THR A 1 13 ? -7.087 4.354 -5.916 1.00 0.00 357 THR A O 3
ATOM 1522 N N . ASP A 1 14 ? -7.353 6.424 -6.754 1.00 0.00 358 ASP A N 3
ATOM 1523 C CA . ASP A 1 14 ? -5.957 6.547 -7.159 1.00 0.00 358 ASP A CA 3
ATOM 1524 C C . ASP A 1 14 ? -5.064 6.756 -5.943 1.00 0.00 358 ASP A C 3
ATOM 1525 O O . ASP A 1 14 ? -3.880 6.419 -5.960 1.00 0.00 358 ASP A O 3
ATOM 1534 N N . ALA A 1 15 ? -5.641 7.317 -4.889 1.00 0.00 359 ALA A N 3
ATOM 1535 C CA . ALA A 1 15 ? -4.894 7.571 -3.662 1.00 0.00 359 ALA A CA 3
ATOM 1536 C C . ALA A 1 15 ? -4.533 6.260 -2.973 1.00 0.00 359 ALA A C 3
ATOM 1537 O O . ALA A 1 15 ? -3.385 6.046 -2.585 1.00 0.00 359 ALA A O 3
ATOM 1544 N N . GLU A 1 16 ? -5.523 5.385 -2.823 1.00 0.00 360 GLU A N 3
ATOM 1545 C CA . GLU A 1 16 ? -5.299 4.098 -2.177 1.00 0.00 360 GLU A CA 3
ATOM 1546 C C . GLU A 1 16 ? -4.307 3.260 -2.979 1.00 0.00 360 GLU A C 3
ATOM 1547 O O . GLU A 1 16 ? -3.382 2.671 -2.418 1.00 0.00 360 GLU A O 3
ATOM 1559 N N . MET A 1 17 ? -4.505 3.213 -4.292 1.00 0.00 361 MET A N 3
ATOM 1560 C CA . MET A 1 17 ? -3.621 2.445 -5.161 1.00 0.00 361 MET A CA 3
ATOM 1561 C C . MET A 1 17 ? -2.194 2.976 -5.076 1.00 0.00 361 MET A C 3
ATOM 1562 O O . MET A 1 17 ? -1.242 2.207 -4.946 1.00 0.00 361 MET A O 3
ATOM 1576 N N . GLU A 1 18 ? -2.054 4.296 -5.148 1.00 0.00 362 GLU A N 3
ATOM 1577 C CA . GLU A 1 18 ? -0.737 4.919 -5.078 1.00 0.00 362 GLU A CA 3
ATOM 1578 C C . GLU A 1 18 ? -0.146 4.763 -3.680 1.00 0.00 362 GLU A C 3
ATOM 1579 O O . GLU A 1 18 ? 1.072 4.694 -3.515 1.00 0.00 362 GLU A O 3
ATOM 1591 N N . LYS A 1 19 ? -1.017 4.711 -2.678 1.00 0.00 363 LYS A N 3
ATOM 1592 C CA . LYS A 1 19 ? -0.571 4.564 -1.298 1.00 0.00 363 LYS A CA 3
ATOM 1593 C C . LYS A 1 19 ? 0.082 3.202 -1.087 1.00 0.00 363 LYS A C 3
ATOM 1594 O O . LYS A 1 19 ? 1.180 3.106 -0.539 1.00 0.00 363 LYS A O 3
ATOM 1613 N N . LYS A 1 20 ? -0.603 2.151 -1.526 1.00 0.00 364 LYS A N 3
ATOM 1614 C CA . LYS A 1 20 ? -0.081 0.797 -1.380 1.00 0.00 364 LYS A CA 3
ATOM 1615 C C . LYS A 1 20 ? 1.152 0.601 -2.257 1.00 0.00 364 LYS A C 3
ATOM 1616 O O . LYS A 1 20 ? 2.196 0.152 -1.786 1.00 0.00 364 LYS A O 3
ATOM 1635 N N . ILE A 1 21 ? 1.022 0.940 -3.536 1.00 0.00 365 ILE A N 3
ATOM 1636 C CA . ILE A 1 21 ? 2.131 0.797 -4.470 1.00 0.00 365 ILE A CA 3
ATOM 1637 C C . ILE A 1 21 ? 3.342 1.592 -3.992 1.00 0.00 365 ILE A C 3
ATOM 1638 O O . ILE A 1 21 ? 4.477 1.123 -4.072 1.00 0.00 365 ILE A O 3
ATOM 1654 N N . ARG A 1 22 ? 3.089 2.798 -3.497 1.00 0.00 366 ARG A N 3
ATOM 1655 C CA . ARG A 1 22 ? 4.168 3.652 -3.008 1.00 0.00 366 ARG A CA 3
ATOM 1656 C C . ARG A 1 22 ? 4.836 3.026 -1.789 1.00 0.00 366 ARG A C 3
ATOM 1657 O O . ARG A 1 22 ? 6.063 2.995 -1.688 1.00 0.00 366 ARG A O 3
ATOM 1678 N N . ASP A 1 23 ? 4.021 2.527 -0.867 1.00 0.00 367 ASP A N 3
ATOM 1679 C CA . ASP A 1 23 ? 4.544 1.901 0.343 1.00 0.00 367 ASP A CA 3
ATOM 1680 C C . ASP A 1 23 ? 5.338 0.648 -0.004 1.00 0.00 367 ASP A C 3
ATOM 1681 O O . ASP A 1 23 ? 6.437 0.437 0.507 1.00 0.00 367 ASP A O 3
ATOM 1690 N N . GLN A 1 24 ? 4.775 -0.181 -0.878 1.00 0.00 368 GLN A N 3
ATOM 1691 C CA . GLN A 1 24 ? 5.442 -1.412 -1.286 1.00 0.00 368 GLN A CA 3
ATOM 1692 C C . GLN A 1 24 ? 6.678 -1.098 -2.118 1.00 0.00 368 GLN A C 3
ATOM 1693 O O . GLN A 1 24 ? 7.632 -1.875 -2.154 1.00 0.00 368 GLN A O 3
ATOM 1707 N N . ASP A 1 25 ? 6.652 0.048 -2.787 1.00 0.00 369 ASP A N 3
ATOM 1708 C CA . ASP A 1 25 ? 7.774 0.463 -3.618 1.00 0.00 369 ASP A CA 3
ATOM 1709 C C . ASP A 1 25 ? 8.938 0.926 -2.751 1.00 0.00 369 ASP A C 3
ATOM 1710 O O . ASP A 1 25 ? 10.099 0.648 -3.051 1.00 0.00 369 ASP A O 3
ATOM 1719 N N . ARG A 1 26 ? 8.616 1.632 -1.675 1.00 0.00 370 ARG A N 3
ATOM 1720 C CA . ARG A 1 26 ? 9.639 2.130 -0.763 1.00 0.00 370 ARG A CA 3
ATOM 1721 C C . ARG A 1 26 ? 10.199 0.991 0.083 1.00 0.00 370 ARG A C 3
ATOM 1722 O O . ARG A 1 26 ? 11.392 0.960 0.388 1.00 0.00 370 ARG A O 3
ATOM 1743 N N . ASN A 1 27 ? 9.332 0.057 0.456 1.00 0.00 371 ASN A N 3
ATOM 1744 C CA . ASN A 1 27 ? 9.750 -1.080 1.267 1.00 0.00 371 ASN A CA 3
ATOM 1745 C C . ASN A 1 27 ? 10.623 -2.028 0.448 1.00 0.00 371 ASN A C 3
ATOM 1746 O O . ASN A 1 27 ? 11.682 -2.459 0.902 1.00 0.00 371 ASN A O 3
ATOM 1757 N N . THR A 1 28 ? 10.169 -2.347 -0.760 1.00 0.00 372 THR A N 3
ATOM 1758 C CA . THR A 1 28 ? 10.918 -3.244 -1.632 1.00 0.00 372 THR A CA 3
ATOM 1759 C C . THR A 1 28 ? 12.223 -2.593 -2.077 1.00 0.00 372 THR A C 3
ATOM 1760 O O . THR A 1 28 ? 13.284 -3.214 -2.036 1.00 0.00 372 THR A O 3
ATOM 1771 N N . ARG A 1 29 ? 12.137 -1.336 -2.504 1.00 0.00 373 ARG A N 3
ATOM 1772 C CA . ARG A 1 29 ? 13.317 -0.610 -2.956 1.00 0.00 373 ARG A CA 3
ATOM 1773 C C . ARG A 1 29 ? 14.337 -0.492 -1.827 1.00 0.00 373 ARG A C 3
ATOM 1774 O O . ARG A 1 29 ? 15.529 -0.722 -2.027 1.00 0.00 373 ARG A O 3
ATOM 1795 N N . ARG A 1 30 ? 13.859 -0.131 -0.641 1.00 0.00 374 ARG A N 3
ATOM 1796 C CA . ARG A 1 30 ? 14.738 0.017 0.514 1.00 0.00 374 ARG A CA 3
ATOM 1797 C C . ARG A 1 30 ? 15.389 -1.319 0.865 1.00 0.00 374 ARG A C 3
ATOM 1798 O O . ARG A 1 30 ? 16.588 -1.384 1.133 1.00 0.00 374 ARG A O 3
ATOM 1819 N N . MET A 1 31 ? 14.588 -2.378 0.861 1.00 0.00 375 MET A N 3
ATOM 1820 C CA . MET A 1 31 ? 15.096 -3.708 1.182 1.00 0.00 375 MET A CA 3
ATOM 1821 C C . MET A 1 31 ? 15.891 -4.273 0.011 1.00 0.00 375 MET A C 3
ATOM 1822 O O . MET A 1 31 ? 16.708 -5.179 0.180 1.00 0.00 375 MET A O 3
ATOM 1836 N N . ARG A 1 32 ? 15.646 -3.732 -1.174 1.00 0.00 376 ARG A N 3
ATOM 1837 C CA . ARG A 1 32 ? 16.343 -4.187 -2.372 1.00 0.00 376 ARG A CA 3
ATOM 1838 C C . ARG A 1 32 ? 17.787 -3.696 -2.373 1.00 0.00 376 ARG A C 3
ATOM 1839 O O . ARG A 1 32 ? 18.717 -4.470 -2.592 1.00 0.00 376 ARG A O 3
ATOM 1860 N N . ARG A 1 33 ? 17.966 -2.402 -2.123 1.00 0.00 377 ARG A N 3
ATOM 1861 C CA . ARG A 1 33 ? 19.303 -1.818 -2.096 1.00 0.00 377 ARG A CA 3
ATOM 1862 C C . ARG A 1 33 ? 20.017 -2.176 -0.799 1.00 0.00 377 ARG A C 3
ATOM 1863 O O . ARG A 1 33 ? 21.243 -2.119 -0.716 1.00 0.00 377 ARG A O 3
ATOM 1884 N N . LEU A 1 34 ? 19.239 -2.545 0.207 1.00 0.00 378 LEU A N 3
ATOM 1885 C CA . LEU A 1 34 ? 19.801 -2.914 1.503 1.00 0.00 378 LEU A CA 3
ATOM 1886 C C . LEU A 1 34 ? 19.932 -4.428 1.618 1.00 0.00 378 LEU A C 3
ATOM 1887 O O . LEU A 1 34 ? 19.681 -5.004 2.677 1.00 0.00 378 LEU A O 3
ATOM 1903 N N . ALA A 1 35 ? 20.329 -5.069 0.522 1.00 0.00 379 ALA A N 3
ATOM 1904 C CA . ALA A 1 35 ? 20.490 -6.518 0.513 1.00 0.00 379 ALA A CA 3
ATOM 1905 C C . ALA A 1 35 ? 21.504 -6.951 1.567 1.00 0.00 379 ALA A C 3
ATOM 1906 O O . ALA A 1 35 ? 21.176 -7.062 2.749 1.00 0.00 379 ALA A O 3
ATOM 1913 N N . ASN A 1 36 ? 22.736 -7.194 1.133 1.00 0.00 380 ASN A N 3
ATOM 1914 C CA . ASN A 1 36 ? 23.790 -7.615 2.048 1.00 0.00 380 ASN A CA 3
ATOM 1915 C C . ASN A 1 36 ? 24.136 -6.490 3.019 1.00 0.00 380 ASN A C 3
ATOM 1916 O O . ASN A 1 36 ? 23.460 -6.298 4.029 1.00 0.00 380 ASN A O 3
ATOM 1927 N N . THR A 1 37 ? 25.194 -5.749 2.705 1.00 0.00 381 THR A N 3
ATOM 1928 C CA . THR A 1 37 ? 25.622 -4.646 3.558 1.00 0.00 381 THR A CA 3
ATOM 1929 C C . THR A 1 37 ? 25.471 -5.016 5.029 1.00 0.00 381 THR A C 3
ATOM 1930 O O . THR A 1 37 ? 24.659 -4.432 5.746 1.00 0.00 381 THR A O 3
ATOM 1941 N N . ALA A 1 38 ? 26.259 -5.991 5.473 1.00 0.00 382 ALA A N 3
ATOM 1942 C CA . ALA A 1 38 ? 26.204 -6.431 6.862 1.00 0.00 382 ALA A CA 3
ATOM 1943 C C . ALA A 1 38 ? 25.099 -7.464 7.054 1.00 0.00 382 ALA A C 3
ATOM 1944 O O . ALA A 1 38 ? 23.920 -7.120 7.140 1.00 0.00 382 ALA A O 3
ATOM 1951 N N . PRO A 1 39 ? 25.463 -8.716 7.122 1.00 0.00 383 PRO A N 3
ATOM 1952 C CA . PRO A 1 39 ? 24.491 -9.831 7.307 1.00 0.00 383 PRO A CA 3
ATOM 1953 C C . PR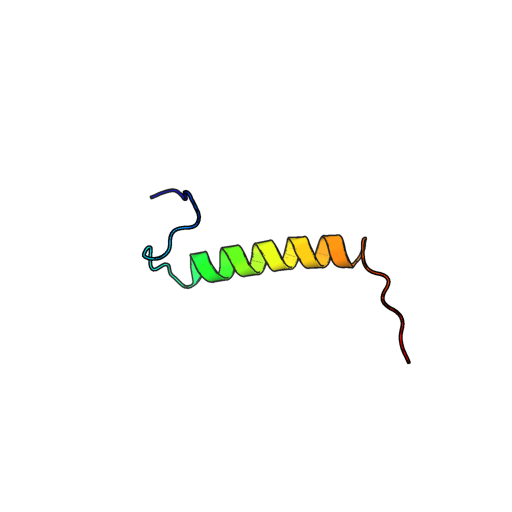O A 1 39 ? 23.929 -9.874 8.726 1.00 0.00 383 PRO A C 3
ATOM 1954 O O . PRO A 1 39 ? 24.551 -9.378 9.667 1.00 0.00 383 PRO A O 3
ATOM 1965 N N . ALA A 1 40 ? 22.752 -10.471 8.873 1.00 0.00 384 ALA A N 3
ATOM 1966 C CA . ALA A 1 40 ? 22.116 -10.573 10.182 1.00 0.00 384 ALA A CA 3
ATOM 1967 C C . ALA A 1 40 ? 21.383 -11.903 10.319 1.00 0.00 384 ALA A C 3
ATOM 1968 O O . ALA A 1 40 ? 21.419 -12.740 9.417 1.00 0.00 384 ALA A O 3
ATOM 1975 N N . TRP A 1 41 ? 20.717 -12.093 11.454 1.00 0.00 385 TRP A N 3
ATOM 1976 C CA . TRP A 1 41 ? 19.979 -13.327 11.698 1.00 0.00 385 TRP A CA 3
ATOM 1977 C C . TRP A 1 41 ? 20.930 -14.448 12.103 1.00 0.00 385 TRP A C 3
ATOM 1978 O O . TRP A 1 41 ? 21.207 -15.293 11.267 1.00 0.00 385 TRP A O 3
ATOM 1999 N N . GLY A 1 1 ? -13.694 -20.205 2.312 1.00 0.00 345 GLY A N 4
ATOM 2000 C CA . GLY A 1 1 ? -14.794 -19.250 1.997 1.00 0.00 345 GLY A CA 4
ATOM 2001 C C . GLY A 1 1 ? -14.642 -18.749 0.565 1.00 0.00 345 GLY A C 4
ATOM 2002 O O . GLY A 1 1 ? -13.535 -18.453 0.114 1.00 0.00 345 GLY A O 4
ATOM 2006 N N . PRO A 1 2 ? -15.730 -18.653 -0.148 1.00 0.00 346 PRO A N 4
ATOM 2007 C CA . PRO A 1 2 ? -15.730 -18.178 -1.561 1.00 0.00 346 PRO A CA 4
ATOM 2008 C C . PRO A 1 2 ? -14.915 -16.900 -1.739 1.00 0.00 346 PRO A C 4
ATOM 2009 O O . PRO A 1 2 ? -14.503 -16.564 -2.849 1.00 0.00 346 PRO A O 4
ATOM 2020 N N . LEU A 1 3 ? -14.686 -16.192 -0.638 1.00 0.00 347 LEU A N 4
ATOM 2021 C CA . LEU A 1 3 ? -13.919 -14.953 -0.683 1.00 0.00 347 LEU A CA 4
ATOM 2022 C C . LEU A 1 3 ? -12.478 -15.200 -0.252 1.00 0.00 347 LEU A C 4
ATOM 2023 O O . LEU A 1 3 ? -12.138 -16.282 0.226 1.00 0.00 347 LEU A O 4
ATOM 2039 N N . GLY A 1 4 ? -11.633 -14.188 -0.423 1.00 0.00 348 GLY A N 4
ATOM 2040 C CA . GLY A 1 4 ? -10.228 -14.306 -0.047 1.00 0.00 348 GLY A CA 4
ATOM 2041 C C . GLY A 1 4 ? -9.340 -13.530 -1.013 1.00 0.00 348 GLY A C 4
ATOM 2042 O O . GLY A 1 4 ? -9.691 -12.434 -1.451 1.00 0.00 348 GLY A O 4
ATOM 2046 N N . SER A 1 5 ? -8.187 -14.105 -1.340 1.00 0.00 349 SER A N 4
ATOM 2047 C CA . SER A 1 5 ? -7.255 -13.459 -2.255 1.00 0.00 349 SER A CA 4
ATOM 2048 C C . SER A 1 5 ? -7.241 -14.177 -3.602 1.00 0.00 349 SER A C 4
ATOM 2049 O O . SER A 1 5 ? -6.545 -15.178 -3.775 1.00 0.00 349 SER A O 4
ATOM 2057 N N . MET A 1 6 ? -8.014 -13.658 -4.551 1.00 0.00 350 MET A N 4
ATOM 2058 C CA . MET A 1 6 ? -8.081 -14.258 -5.878 1.00 0.00 350 MET A CA 4
ATOM 2059 C C . MET A 1 6 ? -8.811 -13.333 -6.848 1.00 0.00 350 MET A C 4
ATOM 2060 O O . MET A 1 6 ? -8.242 -12.886 -7.844 1.00 0.00 350 MET A O 4
ATOM 2074 N N . PRO A 1 7 ? -10.052 -13.043 -6.569 1.00 0.00 351 PRO A N 4
ATOM 2075 C CA . PRO A 1 7 ? -10.886 -12.152 -7.426 1.00 0.00 351 PRO A CA 4
ATOM 2076 C C . PRO A 1 7 ? -10.473 -10.688 -7.306 1.00 0.00 351 PRO A C 4
ATOM 2077 O O . PRO A 1 7 ? -9.776 -10.304 -6.366 1.00 0.00 351 PRO A O 4
ATOM 2088 N N . LEU A 1 8 ? -10.908 -9.875 -8.262 1.00 0.00 352 LEU A N 4
ATOM 2089 C CA . LEU A 1 8 ? -10.578 -8.455 -8.255 1.00 0.00 352 LEU A CA 4
ATOM 2090 C C . LEU A 1 8 ? -11.795 -7.624 -7.859 1.00 0.00 352 LEU A C 4
ATOM 2091 O O . LEU A 1 8 ? -12.367 -6.912 -8.684 1.00 0.00 352 LEU A O 4
ATOM 2107 N N . LEU A 1 9 ? -12.186 -7.721 -6.592 1.00 0.00 353 LEU A N 4
ATOM 2108 C CA . LEU A 1 9 ? -13.337 -6.973 -6.099 1.00 0.00 353 LEU A CA 4
ATOM 2109 C C . LEU A 1 9 ? -12.885 -5.821 -5.212 1.00 0.00 353 LEU A C 4
ATOM 2110 O O . LEU A 1 9 ? -13.630 -5.353 -4.351 1.00 0.00 353 LEU A O 4
ATOM 2126 N N . GLU A 1 10 ? -11.659 -5.370 -5.433 1.00 0.00 354 GLU A N 4
ATOM 2127 C CA . GLU A 1 10 ? -11.103 -4.269 -4.653 1.00 0.00 354 GLU A CA 4
ATOM 2128 C C . GLU A 1 10 ? -11.289 -2.945 -5.389 1.00 0.00 354 GLU A C 4
ATOM 2129 O O . GLU A 1 10 ? -10.378 -2.470 -6.068 1.00 0.00 354 GLU A O 4
ATOM 2141 N N . THR A 1 11 ? -12.471 -2.357 -5.249 1.00 0.00 355 THR A N 4
ATOM 2142 C CA . THR A 1 11 ? -12.764 -1.087 -5.905 1.00 0.00 355 THR A CA 4
ATOM 2143 C C . THR A 1 11 ? -12.222 0.079 -5.083 1.00 0.00 355 THR A C 4
ATOM 2144 O O . THR A 1 11 ? -12.915 0.615 -4.219 1.00 0.00 355 THR A O 4
ATOM 2155 N N . LEU A 1 12 ? -10.981 0.465 -5.360 1.00 0.00 356 LEU A N 4
ATOM 2156 C CA . LEU A 1 12 ? -10.358 1.568 -4.642 1.00 0.00 356 LEU A CA 4
ATOM 2157 C C . LEU A 1 12 ? -10.204 2.780 -5.551 1.00 0.00 356 LEU A C 4
ATOM 2158 O O . LEU A 1 12 ? -10.862 2.881 -6.587 1.00 0.00 356 LEU A O 4
ATOM 2174 N N . THR A 1 13 ? -9.333 3.698 -5.153 1.00 0.00 357 THR A N 4
ATOM 2175 C CA . THR A 1 13 ? -9.095 4.904 -5.936 1.00 0.00 357 THR A CA 4
ATOM 2176 C C . THR A 1 13 ? -7.609 5.065 -6.235 1.00 0.00 357 THR A C 4
ATOM 2177 O O . THR A 1 13 ? -6.821 4.140 -6.032 1.00 0.00 357 THR A O 4
ATOM 2188 N N . ASP A 1 14 ? -7.232 6.243 -6.720 1.00 0.00 358 ASP A N 4
ATOM 2189 C CA . ASP A 1 14 ? -5.836 6.514 -7.043 1.00 0.00 358 ASP A CA 4
ATOM 2190 C C . ASP A 1 14 ? -5.017 6.699 -5.773 1.00 0.00 358 ASP A C 4
ATOM 2191 O O . ASP A 1 14 ? -3.809 6.464 -5.758 1.00 0.00 358 ASP A O 4
ATOM 2200 N N . ALA A 1 15 ? -5.687 7.122 -4.709 1.00 0.00 359 ALA A N 4
ATOM 2201 C CA . ALA A 1 15 ? -5.017 7.339 -3.432 1.00 0.00 359 ALA A CA 4
ATOM 2202 C C . ALA A 1 15 ? -4.609 6.008 -2.807 1.00 0.00 359 ALA A C 4
ATOM 2203 O O . ALA A 1 15 ? -3.469 5.837 -2.375 1.00 0.00 359 ALA A O 4
ATOM 2210 N N . GLU A 1 16 ? -5.548 5.068 -2.764 1.00 0.00 360 GLU A N 4
ATOM 2211 C CA . GLU A 1 16 ? -5.275 3.757 -2.190 1.00 0.00 360 GLU A CA 4
ATOM 2212 C C . GLU A 1 16 ? -4.204 3.028 -2.997 1.00 0.00 360 GLU A C 4
ATOM 2213 O O . GLU A 1 16 ? -3.270 2.458 -2.433 1.00 0.00 360 GLU A O 4
ATOM 2225 N N . MET A 1 17 ? -4.347 3.054 -4.318 1.00 0.00 361 MET A N 4
ATOM 2226 C CA . MET A 1 17 ? -3.385 2.394 -5.192 1.00 0.00 361 MET A CA 4
ATOM 2227 C C . MET A 1 17 ? -1.998 3.004 -5.020 1.00 0.00 361 MET A C 4
ATOM 2228 O O . MET A 1 17 ? -1.013 2.290 -4.832 1.00 0.00 361 MET A O 4
ATOM 2242 N N . GLU A 1 18 ? -1.929 4.330 -5.085 1.00 0.00 362 GLU A N 4
ATOM 2243 C CA . GLU A 1 18 ? -0.657 5.027 -4.934 1.00 0.00 362 GLU A CA 4
ATOM 2244 C C . GLU A 1 18 ? -0.095 4.816 -3.530 1.00 0.00 362 GLU A C 4
ATOM 2245 O O . GLU A 1 18 ? 1.119 4.810 -3.332 1.00 0.00 362 GLU A O 4
ATOM 2257 N N . LYS A 1 19 ? -0.988 4.642 -2.562 1.00 0.00 363 LYS A N 4
ATOM 2258 C CA . LYS A 1 19 ? -0.570 4.432 -1.181 1.00 0.00 363 LYS A CA 4
ATOM 2259 C C . LYS A 1 19 ? 0.141 3.090 -1.035 1.00 0.00 363 LYS A C 4
ATOM 2260 O O . LYS A 1 19 ? 1.228 3.011 -0.465 1.00 0.00 363 LYS A O 4
ATOM 2279 N N . LYS A 1 20 ? -0.482 2.037 -1.555 1.00 0.00 364 LYS A N 4
ATOM 2280 C CA . LYS A 1 20 ? 0.100 0.702 -1.477 1.00 0.00 364 LYS A CA 4
ATOM 2281 C C . LYS A 1 20 ? 1.290 0.582 -2.424 1.00 0.00 364 LYS A C 4
ATOM 2282 O O . LYS A 1 20 ? 2.342 0.063 -2.052 1.00 0.00 364 LYS A O 4
ATOM 2301 N N . ILE A 1 21 ? 1.114 1.065 -3.649 1.00 0.00 365 ILE A N 4
ATOM 2302 C CA . ILE A 1 21 ? 2.182 1.007 -4.641 1.00 0.00 365 ILE A CA 4
ATOM 2303 C C . ILE A 1 21 ? 3.405 1.777 -4.160 1.00 0.00 365 ILE A C 4
ATOM 2304 O O . ILE A 1 21 ? 4.529 1.278 -4.219 1.00 0.00 365 ILE A O 4
ATOM 2320 N N . ARG A 1 22 ? 3.178 2.995 -3.681 1.00 0.00 366 ARG A N 4
ATOM 2321 C CA . ARG A 1 22 ? 4.269 3.828 -3.188 1.00 0.00 366 ARG A CA 4
ATOM 2322 C C . ARG A 1 22 ? 4.893 3.212 -1.942 1.00 0.00 366 ARG A C 4
ATOM 2323 O O . ARG A 1 22 ? 6.115 3.170 -1.801 1.00 0.00 366 ARG A O 4
ATOM 2344 N N . ASP A 1 23 ? 4.045 2.732 -1.038 1.00 0.00 367 ASP A N 4
ATOM 2345 C CA . ASP A 1 23 ? 4.523 2.119 0.194 1.00 0.00 367 ASP A CA 4
ATOM 2346 C C . ASP A 1 23 ? 5.301 0.843 -0.111 1.00 0.00 367 ASP A C 4
ATOM 2347 O O . ASP A 1 23 ? 6.384 0.619 0.434 1.00 0.00 367 ASP A O 4
ATOM 2356 N N . GLN A 1 24 ? 4.743 0.010 -0.983 1.00 0.00 368 GLN A N 4
ATOM 2357 C CA . GLN A 1 24 ? 5.396 -1.240 -1.352 1.00 0.00 368 GLN A CA 4
ATOM 2358 C C . GLN A 1 24 ? 6.649 -0.966 -2.173 1.00 0.00 368 GLN A C 4
ATOM 2359 O O . GLN A 1 24 ? 7.591 -1.759 -2.175 1.00 0.00 368 GLN A O 4
ATOM 2373 N N . ASP A 1 25 ? 6.652 0.164 -2.868 1.00 0.00 369 ASP A N 4
ATOM 2374 C CA . ASP A 1 25 ? 7.795 0.540 -3.690 1.00 0.00 369 ASP A CA 4
ATOM 2375 C C . ASP A 1 25 ? 8.951 1.007 -2.815 1.00 0.00 369 ASP A C 4
ATOM 2376 O O . ASP A 1 25 ? 10.113 0.709 -3.090 1.00 0.00 369 ASP A O 4
ATOM 2385 N N . ARG A 1 26 ? 8.621 1.736 -1.756 1.00 0.00 370 ARG A N 4
ATOM 2386 C CA . ARG A 1 26 ? 9.636 2.239 -0.839 1.00 0.00 370 ARG A CA 4
ATOM 2387 C C . ARG A 1 26 ? 10.167 1.110 0.038 1.00 0.00 370 ARG A C 4
ATOM 2388 O O . ARG A 1 26 ? 11.357 1.062 0.353 1.00 0.00 370 ARG A O 4
ATOM 2409 N N . ASN A 1 27 ? 9.278 0.202 0.428 1.00 0.00 371 ASN A N 4
ATOM 2410 C CA . ASN A 1 27 ? 9.669 -0.924 1.267 1.00 0.00 371 ASN A CA 4
ATOM 2411 C C . ASN A 1 27 ? 10.537 -1.902 0.482 1.00 0.00 371 ASN A C 4
ATOM 2412 O O . ASN A 1 27 ? 11.585 -2.339 0.960 1.00 0.00 371 ASN A O 4
ATOM 2423 N N . THR A 1 28 ? 10.096 -2.242 -0.724 1.00 0.00 372 THR A N 4
ATOM 2424 C CA . THR A 1 28 ? 10.843 -3.170 -1.567 1.00 0.00 372 THR A CA 4
ATOM 2425 C C . THR A 1 28 ? 12.158 -2.543 -2.018 1.00 0.00 372 THR A C 4
ATOM 2426 O O . THR A 1 28 ? 13.207 -3.185 -1.979 1.00 0.00 372 THR A O 4
ATOM 2437 N N . ARG A 1 29 ? 12.094 -1.286 -2.444 1.00 0.00 373 ARG A N 4
ATOM 2438 C CA . ARG A 1 29 ? 13.287 -0.583 -2.900 1.00 0.00 373 ARG A CA 4
ATOM 2439 C C . ARG A 1 29 ? 14.314 -0.485 -1.776 1.00 0.00 373 ARG A C 4
ATOM 2440 O O . ARG A 1 29 ? 15.497 -0.762 -1.978 1.00 0.00 373 ARG A O 4
ATOM 2461 N N . ARG A 1 30 ? 13.856 -0.092 -0.594 1.00 0.00 374 ARG A N 4
ATOM 2462 C CA . ARG A 1 30 ? 14.745 0.037 0.556 1.00 0.00 374 ARG A CA 4
ATOM 2463 C C . ARG A 1 30 ? 15.347 -1.316 0.920 1.00 0.00 374 ARG A C 4
ATOM 2464 O O . ARG A 1 30 ? 16.546 -1.421 1.180 1.00 0.00 374 ARG A O 4
ATOM 2485 N N . MET A 1 31 ? 14.509 -2.346 0.938 1.00 0.00 375 MET A N 4
ATOM 2486 C CA . MET A 1 31 ? 14.972 -3.688 1.273 1.00 0.00 375 MET A CA 4
ATOM 2487 C C . MET A 1 31 ? 15.715 -4.307 0.095 1.00 0.00 375 MET A C 4
ATOM 2488 O O . MET A 1 31 ? 16.499 -5.241 0.264 1.00 0.00 375 MET A O 4
ATOM 2502 N N . ARG A 1 32 ? 15.464 -3.778 -1.095 1.00 0.00 376 ARG A N 4
ATOM 2503 C CA . ARG A 1 32 ? 16.114 -4.284 -2.299 1.00 0.00 376 ARG A CA 4
ATOM 2504 C C . ARG A 1 32 ? 17.574 -3.848 -2.342 1.00 0.00 376 ARG A C 4
ATOM 2505 O O . ARG A 1 32 ? 18.465 -4.652 -2.621 1.00 0.00 376 ARG A O 4
ATOM 2526 N N . ARG A 1 33 ? 17.814 -2.570 -2.064 1.00 0.00 377 ARG A N 4
ATOM 2527 C CA . ARG A 1 33 ? 19.172 -2.038 -2.075 1.00 0.00 377 ARG A CA 4
ATOM 2528 C C . ARG A 1 33 ? 20.028 -2.737 -1.026 1.00 0.00 377 ARG A C 4
ATOM 2529 O O . ARG A 1 33 ? 21.256 -2.729 -1.103 1.00 0.00 377 ARG A O 4
ATOM 2550 N N . LEU A 1 34 ? 19.366 -3.339 -0.049 1.00 0.00 378 LEU A N 4
ATOM 2551 C CA . LEU A 1 34 ? 20.067 -4.044 1.018 1.00 0.00 378 LEU A CA 4
ATOM 2552 C C . LEU A 1 34 ? 19.729 -5.531 0.991 1.00 0.00 378 LEU A C 4
ATOM 2553 O O . LEU A 1 34 ? 20.025 -6.262 1.935 1.00 0.00 378 LEU A O 4
ATOM 2569 N N . ALA A 1 35 ? 19.107 -5.970 -0.098 1.00 0.00 379 ALA A N 4
ATOM 2570 C CA . ALA A 1 35 ? 18.732 -7.373 -0.238 1.00 0.00 379 ALA A CA 4
ATOM 2571 C C . ALA A 1 35 ? 19.646 -8.074 -1.238 1.00 0.00 379 ALA A C 4
ATOM 2572 O O . ALA A 1 35 ? 20.773 -8.446 -0.911 1.00 0.00 379 ALA A O 4
ATOM 2579 N N . ASN A 1 36 ? 19.152 -8.251 -2.459 1.00 0.00 380 ASN A N 4
ATOM 2580 C CA . ASN A 1 36 ? 19.933 -8.908 -3.501 1.00 0.00 380 ASN A CA 4
ATOM 2581 C C . ASN A 1 36 ? 20.024 -10.408 -3.235 1.00 0.00 380 ASN A C 4
ATOM 2582 O O . ASN A 1 36 ? 20.477 -10.833 -2.173 1.00 0.00 380 ASN A O 4
ATOM 2593 N N . THR A 1 37 ? 19.592 -11.204 -4.208 1.00 0.00 381 THR A N 4
ATOM 2594 C CA . THR A 1 37 ? 19.630 -12.655 -4.068 1.00 0.00 381 THR A CA 4
ATOM 2595 C C . THR A 1 37 ? 19.183 -13.330 -5.361 1.00 0.00 381 THR A C 4
ATOM 2596 O O . THR A 1 37 ? 18.067 -13.112 -5.831 1.00 0.00 381 THR A O 4
ATOM 2607 N N . ALA A 1 38 ? 20.062 -14.149 -5.928 1.00 0.00 382 ALA A N 4
ATOM 2608 C CA . ALA A 1 38 ? 19.746 -14.851 -7.167 1.00 0.00 382 ALA A CA 4
ATOM 2609 C C . ALA A 1 38 ? 19.442 -13.857 -8.284 1.00 0.00 382 ALA A C 4
ATOM 2610 O O . ALA A 1 38 ? 18.293 -13.464 -8.485 1.00 0.00 382 ALA A O 4
ATOM 2617 N N . PRO A 1 39 ? 20.449 -13.450 -9.006 1.00 0.00 383 PRO A N 4
ATOM 2618 C CA . PRO A 1 39 ? 20.300 -12.481 -10.129 1.00 0.00 383 PRO A CA 4
ATOM 2619 C C . PRO A 1 39 ? 19.630 -13.111 -11.346 1.00 0.00 383 PRO A C 4
ATOM 2620 O O . PRO A 1 39 ? 20.156 -14.054 -11.939 1.00 0.00 383 PRO A O 4
ATOM 2631 N N . ALA A 1 40 ? 18.467 -12.584 -11.715 1.00 0.00 384 ALA A N 4
ATOM 2632 C CA . ALA A 1 40 ? 17.734 -13.104 -12.864 1.00 0.00 384 ALA A CA 4
ATOM 2633 C C . ALA A 1 40 ? 18.272 -12.503 -14.159 1.00 0.00 384 ALA A C 4
ATOM 2634 O O . ALA A 1 40 ? 17.587 -11.731 -14.829 1.00 0.00 384 ALA A O 4
ATOM 2641 N N . TRP A 1 41 ? 19.504 -12.864 -14.505 1.00 0.00 385 TRP A N 4
ATOM 2642 C CA . TRP A 1 41 ? 20.125 -12.355 -15.722 1.00 0.00 385 TRP A CA 4
ATOM 2643 C C . TRP A 1 41 ? 20.553 -13.505 -16.627 1.00 0.00 385 TRP A C 4
ATOM 2644 O O . TRP A 1 41 ? 20.736 -13.266 -17.809 1.00 0.00 385 TRP A O 4
ATOM 2665 N N . GLY A 1 1 ? -8.559 16.048 -5.282 1.00 0.00 345 GLY A N 5
ATOM 2666 C CA . GLY A 1 1 ? -8.693 14.582 -5.051 1.00 0.00 345 GLY A CA 5
ATOM 2667 C C . GLY A 1 1 ? -7.646 14.126 -4.042 1.00 0.00 345 GLY A C 5
ATOM 2668 O O . GLY A 1 1 ? -6.750 13.346 -4.367 1.00 0.00 345 GLY A O 5
ATOM 2672 N N . PRO A 1 2 ? -7.744 14.601 -2.830 1.00 0.00 346 PRO A N 5
ATOM 2673 C CA . PRO A 1 2 ? -6.790 14.243 -1.742 1.00 0.00 346 PRO A CA 5
ATOM 2674 C C . PRO A 1 2 ? -6.997 12.814 -1.242 1.00 0.00 346 PRO A C 5
ATOM 2675 O O . PRO A 1 2 ? -6.312 11.888 -1.677 1.00 0.00 346 PRO A O 5
ATOM 2686 N N . LEU A 1 3 ? -7.947 12.645 -0.327 1.00 0.00 347 LEU A N 5
ATOM 2687 C CA . LEU A 1 3 ? -8.235 11.326 0.223 1.00 0.00 347 LEU A CA 5
ATOM 2688 C C . LEU A 1 3 ? -9.629 11.296 0.842 1.00 0.00 347 LEU A C 5
ATOM 2689 O O . LEU A 1 3 ? -9.782 11.429 2.056 1.00 0.00 347 LEU A O 5
ATOM 2705 N N . GLY A 1 4 ? -10.642 11.122 -0.002 1.00 0.00 348 GLY A N 5
ATOM 2706 C CA . GLY A 1 4 ? -12.018 11.078 0.475 1.00 0.00 348 GLY A CA 5
ATOM 2707 C C . GLY A 1 4 ? -12.868 10.160 -0.399 1.00 0.00 348 GLY A C 5
ATOM 2708 O O . GLY A 1 4 ? -12.365 9.192 -0.971 1.00 0.00 348 GLY A O 5
ATOM 2712 N N . SER A 1 5 ? -14.156 10.470 -0.496 1.00 0.00 349 SER A N 5
ATOM 2713 C CA . SER A 1 5 ? -15.065 9.665 -1.305 1.00 0.00 349 SER A CA 5
ATOM 2714 C C . SER A 1 5 ? -15.483 8.409 -0.549 1.00 0.00 349 SER A C 5
ATOM 2715 O O . SER A 1 5 ? -15.489 7.310 -1.105 1.00 0.00 349 SER A O 5
ATOM 2723 N N . MET A 1 6 ? -15.834 8.577 0.723 1.00 0.00 350 MET A N 5
ATOM 2724 C CA . MET A 1 6 ? -16.252 7.448 1.545 1.00 0.00 350 MET A CA 5
ATOM 2725 C C . MET A 1 6 ? -15.473 6.191 1.170 1.00 0.00 350 MET A C 5
ATOM 2726 O O . MET A 1 6 ? -16.025 5.254 0.595 1.00 0.00 350 MET A O 5
ATOM 2740 N N . PRO A 1 7 ? -14.206 6.164 1.483 1.00 0.00 351 PRO A N 5
ATOM 2741 C CA . PRO A 1 7 ? -13.324 5.002 1.176 1.00 0.00 351 PRO A CA 5
ATOM 2742 C C . PRO A 1 7 ? -13.958 3.674 1.583 1.00 0.00 351 PRO A C 5
ATOM 2743 O O . PRO A 1 7 ? -15.160 3.602 1.837 1.00 0.00 351 PRO A O 5
ATOM 2754 N N . LEU A 1 8 ? -13.140 2.629 1.644 1.00 0.00 352 LEU A N 5
ATOM 2755 C CA . LEU A 1 8 ? -13.632 1.308 2.022 1.00 0.00 352 LEU A CA 5
ATOM 2756 C C . LEU A 1 8 ? -15.089 1.140 1.606 1.00 0.00 352 LEU A C 5
ATOM 2757 O O . LEU A 1 8 ? -15.987 1.119 2.449 1.00 0.00 352 LEU A O 5
ATOM 2773 N N . LEU A 1 9 ? -15.318 1.020 0.303 1.00 0.00 353 LEU A N 5
ATOM 2774 C CA . LEU A 1 9 ? -16.668 0.854 -0.216 1.00 0.00 353 LEU A CA 5
ATOM 2775 C C . LEU A 1 9 ? -16.663 0.906 -1.738 1.00 0.00 353 LEU A C 5
ATOM 2776 O O . LEU A 1 9 ? -16.166 1.859 -2.338 1.00 0.00 353 LEU A O 5
ATOM 2792 N N . GLU A 1 10 ? -17.220 -0.126 -2.351 1.00 0.00 354 GLU A N 5
ATOM 2793 C CA . GLU A 1 10 ? -17.282 -0.200 -3.806 1.00 0.00 354 GLU A CA 5
ATOM 2794 C C . GLU A 1 10 ? -15.910 0.071 -4.416 1.00 0.00 354 GLU A C 5
ATOM 2795 O O . GLU A 1 10 ? -15.751 0.977 -5.233 1.00 0.00 354 GLU A O 5
ATOM 2807 N N . THR A 1 11 ? -14.923 -0.723 -4.012 1.00 0.00 355 THR A N 5
ATOM 2808 C CA . THR A 1 11 ? -13.567 -0.559 -4.524 1.00 0.00 355 THR A CA 5
ATOM 2809 C C . THR A 1 11 ? -12.910 0.676 -3.917 1.00 0.00 355 THR A C 5
ATOM 2810 O O . THR A 1 11 ? -13.513 1.377 -3.104 1.00 0.00 355 THR A O 5
ATOM 2821 N N . LEU A 1 12 ? -11.669 0.936 -4.316 1.00 0.00 356 LEU A N 5
ATOM 2822 C CA . LEU A 1 12 ? -10.939 2.088 -3.807 1.00 0.00 356 LEU A CA 5
ATOM 2823 C C . LEU A 1 12 ? -10.758 3.135 -4.899 1.00 0.00 356 LEU A C 5
ATOM 2824 O O . LEU A 1 12 ? -11.460 3.121 -5.911 1.00 0.00 356 LEU A O 5
ATOM 2840 N N . THR A 1 13 ? -9.811 4.037 -4.688 1.00 0.00 357 THR A N 5
ATOM 2841 C CA . THR A 1 13 ? -9.539 5.092 -5.658 1.00 0.00 357 THR A CA 5
ATOM 2842 C C . THR A 1 13 ? -8.069 5.080 -6.063 1.00 0.00 357 THR A C 5
ATOM 2843 O O . THR A 1 13 ? -7.346 4.123 -5.787 1.00 0.00 357 THR A O 5
ATOM 2854 N N . ASP A 1 14 ? -7.633 6.150 -6.720 1.00 0.00 358 ASP A N 5
ATOM 2855 C CA . ASP A 1 14 ? -6.247 6.253 -7.160 1.00 0.00 358 ASP A CA 5
ATOM 2856 C C . ASP A 1 14 ? -5.330 6.523 -5.974 1.00 0.00 358 ASP A C 5
ATOM 2857 O O . ASP A 1 14 ? -4.145 6.186 -6.001 1.00 0.00 358 ASP A O 5
ATOM 2866 N N . ALA A 1 15 ? -5.885 7.135 -4.939 1.00 0.00 359 ALA A N 5
ATOM 2867 C CA . ALA A 1 15 ? -5.114 7.449 -3.742 1.00 0.00 359 ALA A CA 5
ATOM 2868 C C . ALA A 1 15 ? -4.655 6.172 -3.046 1.00 0.00 359 ALA A C 5
ATOM 2869 O O . ALA A 1 15 ? -3.484 6.031 -2.697 1.00 0.00 359 ALA A O 5
ATOM 2876 N N . GLU A 1 16 ? -5.586 5.244 -2.851 1.00 0.00 360 GLU A N 5
ATOM 2877 C CA . GLU A 1 16 ? -5.266 3.982 -2.198 1.00 0.00 360 GLU A CA 5
ATOM 2878 C C . GLU A 1 16 ? -4.201 3.223 -2.984 1.00 0.00 360 GLU A C 5
ATOM 2879 O O . GLU A 1 16 ? -3.247 2.700 -2.410 1.00 0.00 360 GLU A O 5
ATOM 2891 N N . MET A 1 17 ? -4.373 3.167 -4.301 1.00 0.00 361 MET A N 5
ATOM 2892 C CA . MET A 1 17 ? -3.420 2.470 -5.155 1.00 0.00 361 MET A CA 5
ATOM 2893 C C . MET A 1 17 ? -2.029 3.078 -5.012 1.00 0.00 361 MET A C 5
ATOM 2894 O O . MET A 1 17 ? -1.047 2.366 -4.802 1.00 0.00 361 MET A O 5
ATOM 2908 N N . GLU A 1 18 ? -1.953 4.401 -5.125 1.00 0.00 362 GLU A N 5
ATOM 2909 C CA . GLU A 1 18 ? -0.677 5.096 -5.005 1.00 0.00 362 GLU A CA 5
ATOM 2910 C C . GLU A 1 18 ? -0.100 4.918 -3.605 1.00 0.00 362 GLU A C 5
ATOM 2911 O O . GLU A 1 18 ? 1.117 4.913 -3.419 1.00 0.00 362 GLU A O 5
ATOM 2923 N N . LYS A 1 19 ? -0.983 4.771 -2.621 1.00 0.00 363 LYS A N 5
ATOM 2924 C CA . LYS A 1 19 ? -0.551 4.593 -1.240 1.00 0.00 363 LYS A CA 5
ATOM 2925 C C . LYS A 1 19 ? 0.118 3.234 -1.059 1.00 0.00 363 LYS A C 5
ATOM 2926 O O . LYS A 1 19 ? 1.212 3.139 -0.502 1.00 0.00 363 LYS A O 5
ATOM 2945 N N . LYS A 1 20 ? -0.548 2.186 -1.534 1.00 0.00 364 LYS A N 5
ATOM 2946 C CA . LYS A 1 20 ? -0.008 0.836 -1.419 1.00 0.00 364 LYS A CA 5
ATOM 2947 C C . LYS A 1 20 ? 1.213 0.670 -2.317 1.00 0.00 364 LYS A C 5
ATOM 2948 O O . LYS A 1 20 ? 2.258 0.190 -1.880 1.00 0.00 364 LYS A O 5
ATOM 2967 N N . ILE A 1 21 ? 1.072 1.069 -3.578 1.00 0.00 365 ILE A N 5
ATOM 2968 C CA . ILE A 1 21 ? 2.169 0.959 -4.531 1.00 0.00 365 ILE A CA 5
ATOM 2969 C C . ILE A 1 21 ? 3.392 1.721 -4.030 1.00 0.00 365 ILE A C 5
ATOM 2970 O O . ILE A 1 21 ? 4.513 1.212 -4.068 1.00 0.00 365 ILE A O 5
ATOM 2986 N N . ARG A 1 22 ? 3.168 2.942 -3.560 1.00 0.00 366 ARG A N 5
ATOM 2987 C CA . ARG A 1 22 ? 4.258 3.768 -3.053 1.00 0.00 366 ARG A CA 5
ATOM 2988 C C . ARG A 1 22 ? 4.903 3.113 -1.837 1.00 0.00 366 ARG A C 5
ATOM 2989 O O . ARG A 1 22 ? 6.127 3.028 -1.741 1.00 0.00 366 ARG A O 5
ATOM 3010 N N . ASP A 1 23 ? 4.071 2.654 -0.909 1.00 0.00 367 ASP A N 5
ATOM 3011 C CA . ASP A 1 23 ? 4.569 2.008 0.298 1.00 0.00 367 ASP A CA 5
ATOM 3012 C C . ASP A 1 23 ? 5.357 0.749 -0.054 1.00 0.00 367 ASP A C 5
ATOM 3013 O O . ASP A 1 23 ? 6.447 0.519 0.470 1.00 0.00 367 ASP A O 5
ATOM 3022 N N . GLN A 1 24 ? 4.797 -0.061 -0.946 1.00 0.00 368 GLN A N 5
ATOM 3023 C CA . GLN A 1 24 ? 5.457 -1.294 -1.362 1.00 0.00 368 GLN A CA 5
ATOM 3024 C C . GLN A 1 24 ? 6.718 -0.983 -2.158 1.00 0.00 368 GLN A C 5
ATOM 3025 O O . GLN A 1 24 ? 7.661 -1.773 -2.184 1.00 0.00 368 GLN A O 5
ATOM 3039 N N . ASP A 1 25 ? 6.726 0.176 -2.804 1.00 0.00 369 ASP A N 5
ATOM 3040 C CA . ASP A 1 25 ? 7.875 0.590 -3.600 1.00 0.00 369 ASP A CA 5
ATOM 3041 C C . ASP A 1 25 ? 9.024 1.015 -2.694 1.00 0.00 369 ASP A C 5
ATOM 3042 O O . ASP A 1 25 ? 10.189 0.736 -2.978 1.00 0.00 369 ASP A O 5
ATOM 3051 N N . ARG A 1 26 ? 8.686 1.692 -1.604 1.00 0.00 370 ARG A N 5
ATOM 3052 C CA . ARG A 1 26 ? 9.694 2.153 -0.657 1.00 0.00 370 ARG A CA 5
ATOM 3053 C C . ARG A 1 26 ? 10.228 0.985 0.166 1.00 0.00 370 ARG A C 5
ATOM 3054 O O . ARG A 1 26 ? 11.414 0.927 0.485 1.00 0.00 370 ARG A O 5
ATOM 3075 N N . ASN A 1 27 ? 9.340 0.056 0.508 1.00 0.00 371 ASN A N 5
ATOM 3076 C CA . ASN A 1 27 ? 9.732 -1.107 1.295 1.00 0.00 371 ASN A CA 5
ATOM 3077 C C . ASN A 1 27 ? 10.603 -2.046 0.465 1.00 0.00 371 ASN A C 5
ATOM 3078 O O . ASN A 1 27 ? 11.652 -2.501 0.922 1.00 0.00 371 ASN A O 5
ATOM 3089 N N . THR A 1 28 ? 10.162 -2.332 -0.755 1.00 0.00 372 THR A N 5
ATOM 3090 C CA . THR A 1 28 ? 10.911 -3.217 -1.639 1.00 0.00 372 THR A CA 5
ATOM 3091 C C . THR A 1 28 ? 12.230 -2.573 -2.051 1.00 0.00 372 THR A C 5
ATOM 3092 O O . THR A 1 28 ? 13.283 -3.211 -2.011 1.00 0.00 372 THR A O 5
ATOM 3103 N N . ARG A 1 29 ? 12.167 -1.307 -2.448 1.00 0.00 373 ARG A N 5
ATOM 3104 C CA . ARG A 1 29 ? 13.364 -0.586 -2.865 1.00 0.00 373 ARG A CA 5
ATOM 3105 C C . ARG A 1 29 ? 14.361 -0.490 -1.714 1.00 0.00 373 ARG A C 5
ATOM 3106 O O . ARG A 1 29 ? 15.562 -0.679 -1.903 1.00 0.00 373 ARG A O 5
ATOM 3127 N N . ARG A 1 30 ? 13.852 -0.194 -0.522 1.00 0.00 374 ARG A N 5
ATOM 3128 C CA . ARG A 1 30 ? 14.707 -0.075 0.654 1.00 0.00 374 ARG A CA 5
ATOM 3129 C C . ARG A 1 30 ? 15.365 -1.413 0.977 1.00 0.00 374 ARG A C 5
ATOM 3130 O O . ARG A 1 30 ? 16.559 -1.474 1.268 1.00 0.00 374 ARG A O 5
ATOM 3151 N N . MET A 1 31 ? 14.578 -2.481 0.920 1.00 0.00 375 MET A N 5
ATOM 3152 C CA . MET A 1 31 ? 15.095 -3.815 1.209 1.00 0.00 375 MET A CA 5
ATOM 3153 C C . MET A 1 31 ? 15.848 -4.369 0.004 1.00 0.00 375 MET A C 5
ATOM 3154 O O . MET A 1 31 ? 16.668 -5.277 0.135 1.00 0.00 375 MET A O 5
ATOM 3168 N N . ARG A 1 32 ? 15.562 -3.814 -1.167 1.00 0.00 376 ARG A N 5
ATOM 3169 C CA . ARG A 1 32 ? 16.216 -4.258 -2.392 1.00 0.00 376 ARG A CA 5
ATOM 3170 C C . ARG A 1 32 ? 17.660 -3.766 -2.438 1.00 0.00 376 ARG A C 5
ATOM 3171 O O . ARG A 1 32 ? 18.582 -4.540 -2.695 1.00 0.00 376 ARG A O 5
ATOM 3192 N N . ARG A 1 33 ? 17.848 -2.474 -2.186 1.00 0.00 377 ARG A N 5
ATOM 3193 C CA . ARG A 1 33 ? 19.184 -1.889 -2.202 1.00 0.00 377 ARG A CA 5
ATOM 3194 C C . ARG A 1 33 ? 20.044 -2.494 -1.100 1.00 0.00 377 ARG A C 5
ATOM 3195 O O . ARG A 1 33 ? 21.273 -2.438 -1.155 1.00 0.00 377 ARG A O 5
ATOM 3216 N N . LEU A 1 34 ? 19.389 -3.070 -0.102 1.00 0.00 378 LEU A N 5
ATOM 3217 C CA . LEU A 1 34 ? 20.097 -3.685 1.014 1.00 0.00 378 LEU A CA 5
ATOM 3218 C C . LEU A 1 34 ? 20.469 -2.635 2.055 1.00 0.00 378 LEU A C 5
ATOM 3219 O O . LEU A 1 34 ? 21.052 -1.601 1.728 1.00 0.00 378 LEU A O 5
ATOM 3235 N N . ALA A 1 35 ? 20.131 -2.908 3.311 1.00 0.00 379 ALA A N 5
ATOM 3236 C CA . ALA A 1 35 ? 20.434 -1.978 4.392 1.00 0.00 379 ALA A CA 5
ATOM 3237 C C . ALA A 1 35 ? 19.444 -0.821 4.398 1.00 0.00 379 ALA A C 5
ATOM 3238 O O . ALA A 1 35 ? 18.431 -0.859 5.096 1.00 0.00 379 ALA A O 5
ATOM 3245 N N . ASN A 1 36 ? 19.745 0.209 3.617 1.00 0.00 380 ASN A N 5
ATOM 3246 C CA . ASN A 1 36 ? 18.876 1.376 3.534 1.00 0.00 380 ASN A CA 5
ATOM 3247 C C . ASN A 1 36 ? 19.597 2.534 2.854 1.00 0.00 380 ASN A C 5
ATOM 3248 O O . ASN A 1 36 ? 20.806 2.479 2.627 1.00 0.00 380 ASN A O 5
ATOM 3259 N N . THR A 1 37 ? 18.849 3.584 2.531 1.00 0.00 381 THR A N 5
ATOM 3260 C CA . THR A 1 37 ? 19.428 4.751 1.876 1.00 0.00 381 THR A CA 5
ATOM 3261 C C . THR A 1 37 ? 19.899 5.768 2.911 1.00 0.00 381 THR A C 5
ATOM 3262 O O . THR A 1 37 ? 20.467 5.403 3.940 1.00 0.00 381 THR A O 5
ATOM 3273 N N . ALA A 1 38 ? 19.657 7.044 2.632 1.00 0.00 382 ALA A N 5
ATOM 3274 C CA . ALA A 1 38 ? 20.060 8.106 3.547 1.00 0.00 382 ALA A CA 5
ATOM 3275 C C . ALA A 1 38 ? 18.851 8.931 3.976 1.00 0.00 382 ALA A C 5
ATOM 3276 O O . ALA A 1 38 ? 18.709 10.092 3.590 1.00 0.00 382 ALA A O 5
ATOM 3283 N N . PRO A 1 39 ? 17.987 8.352 4.764 1.00 0.00 383 PRO A N 5
ATOM 3284 C CA . PRO A 1 39 ? 16.761 9.037 5.262 1.00 0.00 383 PRO A CA 5
ATOM 3285 C C . PRO A 1 39 ? 17.063 10.430 5.808 1.00 0.00 383 PRO A C 5
ATOM 3286 O O . PRO A 1 39 ? 18.144 10.974 5.587 1.00 0.00 383 PRO A O 5
ATOM 3297 N N . ALA A 1 40 ? 16.099 11.001 6.524 1.00 0.00 384 ALA A N 5
ATOM 3298 C CA . ALA A 1 40 ? 16.272 12.331 7.097 1.00 0.00 384 ALA A CA 5
ATOM 3299 C C . ALA A 1 40 ? 15.346 12.523 8.293 1.00 0.00 384 ALA A C 5
ATOM 3300 O O . ALA A 1 40 ? 14.138 12.693 8.135 1.00 0.00 384 ALA A O 5
ATOM 3307 N N . TRP A 1 41 ? 15.921 12.495 9.491 1.00 0.00 385 TRP A N 5
ATOM 3308 C CA . TRP A 1 41 ? 15.139 12.668 10.709 1.00 0.00 385 TRP A CA 5
ATOM 3309 C C . TRP A 1 41 ? 14.880 14.147 10.975 1.00 0.00 385 TRP A C 5
ATOM 3310 O O . TRP A 1 41 ? 15.814 14.922 10.854 1.00 0.00 385 TRP A O 5
ATOM 3331 N N . GLY A 1 1 ? -4.691 -12.589 5.053 1.00 0.00 345 GLY A N 6
ATOM 3332 C CA . GLY A 1 1 ? -4.883 -13.555 3.934 1.00 0.00 345 GLY A CA 6
ATOM 3333 C C . GLY A 1 1 ? -3.619 -13.606 3.083 1.00 0.00 345 GLY A C 6
ATOM 3334 O O . GLY A 1 1 ? -3.477 -12.854 2.120 1.00 0.00 345 GLY A O 6
ATOM 3338 N N . PRO A 1 2 ? -2.708 -14.477 3.424 1.00 0.00 346 PRO A N 6
ATOM 3339 C CA . PRO A 1 2 ? -1.425 -14.637 2.683 1.00 0.00 346 PRO A CA 6
ATOM 3340 C C . PRO A 1 2 ? -1.638 -14.720 1.174 1.00 0.00 346 PRO A C 6
ATOM 3341 O O . PRO A 1 2 ? -1.928 -15.790 0.637 1.00 0.00 346 PRO A O 6
ATOM 3352 N N . LEU A 1 3 ? -1.495 -13.586 0.497 1.00 0.00 347 LEU A N 6
ATOM 3353 C CA . LEU A 1 3 ? -1.673 -13.542 -0.949 1.00 0.00 347 LEU A CA 6
ATOM 3354 C C . LEU A 1 3 ? -3.032 -14.117 -1.338 1.00 0.00 347 LEU A C 6
ATOM 3355 O O . LEU A 1 3 ? -3.133 -15.274 -1.750 1.00 0.00 347 LEU A O 6
ATOM 3371 N N . GLY A 1 4 ? -4.074 -13.303 -1.205 1.00 0.00 348 GLY A N 6
ATOM 3372 C CA . GLY A 1 4 ? -5.422 -13.743 -1.546 1.00 0.00 348 GLY A CA 6
ATOM 3373 C C . GLY A 1 4 ? -5.868 -13.149 -2.877 1.00 0.00 348 GLY A C 6
ATOM 3374 O O . GLY A 1 4 ? -5.601 -11.983 -3.169 1.00 0.00 348 GLY A O 6
ATOM 3378 N N . SER A 1 5 ? -6.551 -13.958 -3.680 1.00 0.00 349 SER A N 6
ATOM 3379 C CA . SER A 1 5 ? -7.030 -13.502 -4.981 1.00 0.00 349 SER A CA 6
ATOM 3380 C C . SER A 1 5 ? -8.542 -13.663 -5.079 1.00 0.00 349 SER A C 6
ATOM 3381 O O . SER A 1 5 ? -9.096 -14.685 -4.676 1.00 0.00 349 SER A O 6
ATOM 3389 N N . MET A 1 6 ? -9.207 -12.646 -5.621 1.00 0.00 350 MET A N 6
ATOM 3390 C CA . MET A 1 6 ? -10.657 -12.686 -5.771 1.00 0.00 350 MET A CA 6
ATOM 3391 C C . MET A 1 6 ? -11.162 -11.412 -6.441 1.00 0.00 350 MET A C 6
ATOM 3392 O O . MET A 1 6 ? -10.577 -10.341 -6.285 1.00 0.00 350 MET A O 6
ATOM 3406 N N . PRO A 1 7 ? -12.232 -11.518 -7.181 1.00 0.00 351 PRO A N 6
ATOM 3407 C CA . PRO A 1 7 ? -12.838 -10.358 -7.895 1.00 0.00 351 PRO A CA 6
ATOM 3408 C C . PRO A 1 7 ? -13.541 -9.396 -6.940 1.00 0.00 351 PRO A C 6
ATOM 3409 O O . PRO A 1 7 ? -13.663 -9.671 -5.747 1.00 0.00 351 PRO A O 6
ATOM 3420 N N . LEU A 1 8 ? -14.002 -8.271 -7.474 1.00 0.00 352 LEU A N 6
ATOM 3421 C CA . LEU A 1 8 ? -14.692 -7.276 -6.660 1.00 0.00 352 LEU A CA 6
ATOM 3422 C C . LEU A 1 8 ? -14.069 -7.198 -5.270 1.00 0.00 352 LEU A C 6
ATOM 3423 O O . LEU A 1 8 ? -14.483 -7.908 -4.354 1.00 0.00 352 LEU A O 6
ATOM 3439 N N . LEU A 1 9 ? -13.073 -6.331 -5.120 1.00 0.00 353 LEU A N 6
ATOM 3440 C CA . LEU A 1 9 ? -12.402 -6.168 -3.840 1.00 0.00 353 LEU A CA 6
ATOM 3441 C C . LEU A 1 9 ? -12.455 -4.714 -3.390 1.00 0.00 353 LEU A C 6
ATOM 3442 O O . LEU A 1 9 ? -11.600 -3.907 -3.754 1.00 0.00 353 LEU A O 6
ATOM 3458 N N . GLU A 1 10 ? -13.467 -4.388 -2.599 1.00 0.00 354 GLU A N 6
ATOM 3459 C CA . GLU A 1 10 ? -13.632 -3.028 -2.100 1.00 0.00 3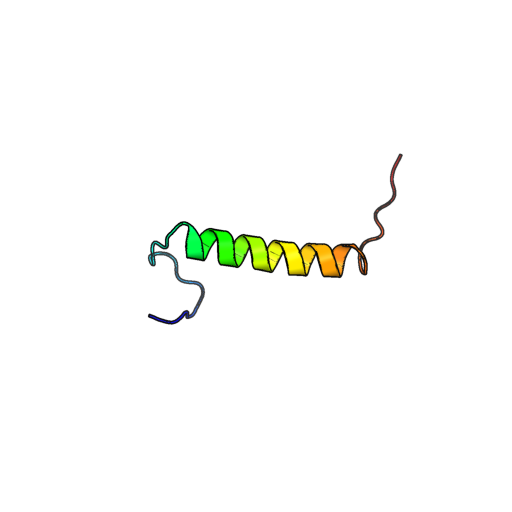54 GLU A CA 6
ATOM 3460 C C . GLU A 1 10 ? -13.020 -2.024 -3.070 1.00 0.00 354 GLU A C 6
ATOM 3461 O O . GLU A 1 10 ? -11.826 -1.733 -3.008 1.00 0.00 354 GLU A O 6
ATOM 3473 N N . THR A 1 11 ? -13.846 -1.497 -3.968 1.00 0.00 355 THR A N 6
ATOM 3474 C CA . THR A 1 11 ? -13.376 -0.527 -4.950 1.00 0.00 355 THR A CA 6
ATOM 3475 C C . THR A 1 11 ? -12.685 0.643 -4.256 1.00 0.00 355 THR A C 6
ATOM 3476 O O . THR A 1 11 ? -13.255 1.273 -3.364 1.00 0.00 355 THR A O 6
ATOM 3487 N N . LEU A 1 12 ? -11.457 0.930 -4.674 1.00 0.00 356 LEU A N 6
ATOM 3488 C CA . LEU A 1 12 ? -10.697 2.026 -4.089 1.00 0.00 356 LEU A CA 6
ATOM 3489 C C . LEU A 1 12 ? -10.532 3.160 -5.092 1.00 0.00 356 LEU A C 6
ATOM 3490 O O . LEU A 1 12 ? -11.265 3.241 -6.079 1.00 0.00 356 LEU A O 6
ATOM 3506 N N . THR A 1 13 ? -9.567 4.030 -4.833 1.00 0.00 357 THR A N 6
ATOM 3507 C CA . THR A 1 13 ? -9.309 5.160 -5.718 1.00 0.00 357 THR A CA 6
ATOM 3508 C C . THR A 1 13 ? -7.837 5.204 -6.113 1.00 0.00 357 THR A C 6
ATOM 3509 O O . THR A 1 13 ? -7.095 4.247 -5.892 1.00 0.00 357 THR A O 6
ATOM 3520 N N . ASP A 1 14 ? -7.421 6.321 -6.701 1.00 0.00 358 ASP A N 6
ATOM 3521 C CA . ASP A 1 14 ? -6.035 6.479 -7.125 1.00 0.00 358 ASP A CA 6
ATOM 3522 C C . ASP A 1 14 ? -5.127 6.697 -5.920 1.00 0.00 358 ASP A C 6
ATOM 3523 O O . ASP A 1 14 ? -3.937 6.385 -5.960 1.00 0.00 358 ASP A O 6
ATOM 3532 N N . ALA A 1 15 ? -5.702 7.232 -4.853 1.00 0.00 359 ALA A N 6
ATOM 3533 C CA . ALA A 1 15 ? -4.943 7.489 -3.635 1.00 0.00 359 ALA A CA 6
ATOM 3534 C C . ALA A 1 15 ? -4.563 6.180 -2.951 1.00 0.00 359 ALA A C 6
ATOM 3535 O O . ALA A 1 15 ? -3.408 5.976 -2.578 1.00 0.00 359 ALA A O 6
ATOM 3542 N N . GLU A 1 16 ? -5.544 5.297 -2.790 1.00 0.00 360 GLU A N 6
ATOM 3543 C CA . GLU A 1 16 ? -5.301 4.011 -2.151 1.00 0.00 360 GLU A CA 6
ATOM 3544 C C . GLU A 1 16 ? -4.279 3.200 -2.942 1.00 0.00 360 GLU A C 6
ATOM 3545 O O . GLU A 1 16 ? -3.351 2.627 -2.372 1.00 0.00 360 GLU A O 6
ATOM 3557 N N . MET A 1 17 ? -4.459 3.157 -4.258 1.00 0.00 361 MET A N 6
ATOM 3558 C CA . MET A 1 17 ? -3.546 2.414 -5.119 1.00 0.00 361 MET A CA 6
ATOM 3559 C C . MET A 1 17 ? -2.135 2.986 -5.025 1.00 0.00 361 MET A C 6
ATOM 3560 O O . MET A 1 17 ? -1.170 2.251 -4.822 1.00 0.00 361 MET A O 6
ATOM 3574 N N . GLU A 1 18 ? -2.026 4.302 -5.171 1.00 0.00 362 GLU A N 6
ATOM 3575 C CA . GLU A 1 18 ? -0.729 4.963 -5.100 1.00 0.00 362 GLU A CA 6
ATOM 3576 C C . GLU A 1 18 ? -0.136 4.828 -3.701 1.00 0.00 362 GLU A C 6
ATOM 3577 O O . GLU A 1 18 ? 1.083 4.793 -3.535 1.00 0.00 362 GLU A O 6
ATOM 3589 N N . LYS A 1 19 ? -1.006 4.750 -2.700 1.00 0.00 363 LYS A N 6
ATOM 3590 C CA . LYS A 1 19 ? -0.557 4.618 -1.318 1.00 0.00 363 LYS A CA 6
ATOM 3591 C C . LYS A 1 19 ? 0.122 3.268 -1.105 1.00 0.00 363 LYS A C 6
ATOM 3592 O O . LYS A 1 19 ? 1.222 3.196 -0.557 1.00 0.00 363 LYS A O 6
ATOM 3611 N N . LYS A 1 20 ? -0.542 2.202 -1.537 1.00 0.00 364 LYS A N 6
ATOM 3612 C CA . LYS A 1 20 ? 0.005 0.860 -1.387 1.00 0.00 364 LYS A CA 6
ATOM 3613 C C . LYS A 1 20 ? 1.229 0.678 -2.278 1.00 0.00 364 LYS A C 6
ATOM 3614 O O . LYS A 1 20 ? 2.283 0.236 -1.821 1.00 0.00 364 LYS A O 6
ATOM 3633 N N . ILE A 1 21 ? 1.082 1.024 -3.553 1.00 0.00 365 ILE A N 6
ATOM 3634 C CA . ILE A 1 21 ? 2.183 0.895 -4.502 1.00 0.00 365 ILE A CA 6
ATOM 3635 C C . ILE A 1 21 ? 3.390 1.697 -4.033 1.00 0.00 365 ILE A C 6
ATOM 3636 O O . ILE A 1 21 ? 4.527 1.233 -4.116 1.00 0.00 365 ILE A O 6
ATOM 3652 N N . ARG A 1 22 ? 3.137 2.905 -3.540 1.00 0.00 366 ARG A N 6
ATOM 3653 C CA . ARG A 1 22 ? 4.211 3.765 -3.062 1.00 0.00 366 ARG A CA 6
ATOM 3654 C C . ARG A 1 22 ? 4.890 3.147 -1.843 1.00 0.00 366 ARG A C 6
ATOM 3655 O O . ARG A 1 22 ? 6.117 3.101 -1.760 1.00 0.00 366 ARG A O 6
ATOM 3676 N N . ASP A 1 23 ? 4.082 2.673 -0.903 1.00 0.00 367 ASP A N 6
ATOM 3677 C CA . ASP A 1 23 ? 4.614 2.058 0.308 1.00 0.00 367 ASP A CA 6
ATOM 3678 C C . ASP A 1 23 ? 5.356 0.770 -0.028 1.00 0.00 367 ASP A C 6
ATOM 3679 O O . ASP A 1 23 ? 6.461 0.532 0.461 1.00 0.00 367 ASP A O 6
ATOM 3688 N N . GLN A 1 24 ? 4.744 -0.059 -0.867 1.00 0.00 368 GLN A N 6
ATOM 3689 C CA . GLN A 1 24 ? 5.358 -1.322 -1.261 1.00 0.00 368 GLN A CA 6
ATOM 3690 C C . GLN A 1 24 ? 6.601 -1.069 -2.105 1.00 0.00 368 GLN A C 6
ATOM 3691 O O . GLN A 1 24 ? 7.523 -1.884 -2.132 1.00 0.00 368 GLN A O 6
ATOM 3705 N N . ASP A 1 25 ? 6.618 0.068 -2.789 1.00 0.00 369 ASP A N 6
ATOM 3706 C CA . ASP A 1 25 ? 7.752 0.427 -3.630 1.00 0.00 369 ASP A CA 6
ATOM 3707 C C . ASP A 1 25 ? 8.927 0.883 -2.775 1.00 0.00 369 ASP A C 6
ATOM 3708 O O . ASP A 1 25 ? 10.081 0.552 -3.053 1.00 0.00 369 ASP A O 6
ATOM 3717 N N . ARG A 1 26 ? 8.625 1.645 -1.731 1.00 0.00 370 ARG A N 6
ATOM 3718 C CA . ARG A 1 26 ? 9.661 2.144 -0.835 1.00 0.00 370 ARG A CA 6
ATOM 3719 C C . ARG A 1 26 ? 10.217 1.011 0.020 1.00 0.00 370 ARG A C 6
ATOM 3720 O O . ARG A 1 26 ? 11.412 0.975 0.320 1.00 0.00 370 ARG A O 6
ATOM 3741 N N . ASN A 1 27 ? 9.346 0.086 0.408 1.00 0.00 371 ASN A N 6
ATOM 3742 C CA . ASN A 1 27 ? 9.762 -1.047 1.225 1.00 0.00 371 ASN A CA 6
ATOM 3743 C C . ASN A 1 27 ? 10.591 -2.026 0.401 1.00 0.00 371 ASN A C 6
ATOM 3744 O O . ASN A 1 27 ? 11.677 -2.435 0.812 1.00 0.00 371 ASN A O 6
ATOM 3755 N N . THR A 1 28 ? 10.072 -2.397 -0.766 1.00 0.00 372 THR A N 6
ATOM 3756 C CA . THR A 1 28 ? 10.776 -3.328 -1.639 1.00 0.00 372 THR A CA 6
ATOM 3757 C C . THR A 1 28 ? 12.114 -2.743 -2.078 1.00 0.00 372 THR A C 6
ATOM 3758 O O . THR A 1 28 ? 13.142 -3.417 -2.031 1.00 0.00 372 THR A O 6
ATOM 3769 N N . ARG A 1 29 ? 12.093 -1.482 -2.500 1.00 0.00 373 ARG A N 6
ATOM 3770 C CA . ARG A 1 29 ? 13.312 -0.815 -2.942 1.00 0.00 373 ARG A CA 6
ATOM 3771 C C . ARG A 1 29 ? 14.272 -0.628 -1.771 1.00 0.00 373 ARG A C 6
ATOM 3772 O O . ARG A 1 29 ? 15.487 -0.752 -1.925 1.00 0.00 373 ARG A O 6
ATOM 3793 N N . ARG A 1 30 ? 13.717 -0.331 -0.600 1.00 0.00 374 ARG A N 6
ATOM 3794 C CA . ARG A 1 30 ? 14.534 -0.129 0.590 1.00 0.00 374 ARG A CA 6
ATOM 3795 C C . ARG A 1 30 ? 15.292 -1.407 0.940 1.00 0.00 374 ARG A C 6
ATOM 3796 O O . ARG A 1 30 ? 16.472 -1.365 1.287 1.00 0.00 374 ARG A O 6
ATOM 3817 N N . MET A 1 31 ? 14.604 -2.541 0.844 1.00 0.00 375 MET A N 6
ATOM 3818 C CA . MET A 1 31 ? 15.224 -3.824 1.152 1.00 0.00 375 MET A CA 6
ATOM 3819 C C . MET A 1 31 ? 16.075 -4.300 -0.019 1.00 0.00 375 MET A C 6
ATOM 3820 O O . MET A 1 31 ? 17.012 -5.079 0.157 1.00 0.00 375 MET A O 6
ATOM 3834 N N . ARG A 1 32 ? 15.744 -3.822 -1.211 1.00 0.00 376 ARG A N 6
ATOM 3835 C CA . ARG A 1 32 ? 16.484 -4.200 -2.410 1.00 0.00 376 ARG A CA 6
ATOM 3836 C C . ARG A 1 32 ? 17.841 -3.505 -2.442 1.00 0.00 376 ARG A C 6
ATOM 3837 O O . ARG A 1 32 ? 18.818 -4.054 -2.950 1.00 0.00 376 ARG A O 6
ATOM 3858 N N . ARG A 1 33 ? 17.894 -2.295 -1.894 1.00 0.00 377 ARG A N 6
ATOM 3859 C CA . ARG A 1 33 ? 19.137 -1.534 -1.865 1.00 0.00 377 ARG A CA 6
ATOM 3860 C C . ARG A 1 33 ? 20.126 -2.161 -0.889 1.00 0.00 377 ARG A C 6
ATOM 3861 O O . ARG A 1 33 ? 21.331 -1.928 -0.972 1.00 0.00 377 ARG A O 6
ATOM 3882 N N . LEU A 1 34 ? 19.603 -2.955 0.034 1.00 0.00 378 LEU A N 6
ATOM 3883 C CA . LEU A 1 34 ? 20.441 -3.616 1.027 1.00 0.00 378 LEU A CA 6
ATOM 3884 C C . LEU A 1 34 ? 21.587 -4.361 0.349 1.00 0.00 378 LEU A C 6
ATOM 3885 O O . LEU A 1 34 ? 22.488 -3.746 -0.221 1.00 0.00 378 LEU A O 6
ATOM 3901 N N . ALA A 1 35 ? 21.550 -5.689 0.416 1.00 0.00 379 ALA A N 6
ATOM 3902 C CA . ALA A 1 35 ? 22.592 -6.505 -0.195 1.00 0.00 379 ALA A CA 6
ATOM 3903 C C . ALA A 1 35 ? 21.985 -7.513 -1.165 1.00 0.00 379 ALA A C 6
ATOM 3904 O O . ALA A 1 35 ? 21.629 -8.626 -0.775 1.00 0.00 379 ALA A O 6
ATOM 3911 N N . ASN A 1 36 ? 21.869 -7.117 -2.428 1.00 0.00 380 ASN A N 6
ATOM 3912 C CA . ASN A 1 36 ? 21.302 -7.996 -3.444 1.00 0.00 380 ASN A CA 6
ATOM 3913 C C . ASN A 1 36 ? 20.281 -8.944 -2.824 1.00 0.00 380 ASN A C 6
ATOM 3914 O O . ASN A 1 36 ? 20.568 -10.119 -2.595 1.00 0.00 380 ASN A O 6
ATOM 3925 N N . THR A 1 37 ? 19.087 -8.425 -2.555 1.00 0.00 381 THR A N 6
ATOM 3926 C CA . THR A 1 37 ? 18.030 -9.235 -1.962 1.00 0.00 381 THR A CA 6
ATOM 3927 C C . THR A 1 37 ? 16.827 -9.318 -2.897 1.00 0.00 381 THR A C 6
ATOM 3928 O O . THR A 1 37 ? 15.688 -9.442 -2.449 1.00 0.00 381 THR A O 6
ATOM 3939 N N . ALA A 1 38 ? 17.091 -9.245 -4.198 1.00 0.00 382 ALA A N 6
ATOM 3940 C CA . ALA A 1 38 ? 16.023 -9.312 -5.188 1.00 0.00 382 ALA A CA 6
ATOM 3941 C C . ALA A 1 38 ? 16.144 -10.582 -6.024 1.00 0.00 382 ALA A C 6
ATOM 3942 O O . ALA A 1 38 ? 16.772 -10.584 -7.084 1.00 0.00 382 ALA A O 6
ATOM 3949 N N . PRO A 1 39 ? 15.559 -11.654 -5.566 1.00 0.00 383 PRO A N 6
ATOM 3950 C CA . PRO A 1 39 ? 15.596 -12.963 -6.277 1.00 0.00 383 PRO A CA 6
ATOM 3951 C C . PRO A 1 39 ? 14.715 -12.966 -7.523 1.00 0.00 383 PRO A C 6
ATOM 3952 O O . PRO A 1 39 ? 14.362 -11.910 -8.048 1.00 0.00 383 PRO A O 6
ATOM 3963 N N . ALA A 1 40 ? 14.363 -14.159 -7.991 1.00 0.00 384 ALA A N 6
ATOM 3964 C CA . ALA A 1 40 ? 13.523 -14.288 -9.176 1.00 0.00 384 ALA A CA 6
ATOM 3965 C C . ALA A 1 40 ? 13.871 -13.210 -10.198 1.00 0.00 384 ALA A C 6
ATOM 3966 O O . ALA A 1 40 ? 13.062 -12.330 -10.487 1.00 0.00 384 ALA A O 6
ATOM 3973 N N . TRP A 1 41 ? 15.082 -13.286 -10.741 1.00 0.00 385 TRP A N 6
ATOM 3974 C CA . TRP A 1 41 ? 15.527 -12.313 -11.731 1.00 0.00 385 TRP A CA 6
ATOM 3975 C C . TRP A 1 41 ? 15.292 -12.836 -13.144 1.00 0.00 385 TRP A C 6
ATOM 3976 O O . TRP A 1 41 ? 14.980 -12.035 -14.009 1.00 0.00 385 TRP A O 6
ATOM 3997 N N . GLY A 1 1 ? -27.092 5.318 -10.034 1.00 0.00 345 GLY A N 7
ATOM 3998 C CA . GLY A 1 1 ? -27.795 5.041 -11.319 1.00 0.00 345 GLY A CA 7
ATOM 3999 C C . GLY A 1 1 ? -27.966 6.341 -12.097 1.00 0.00 345 GLY A C 7
ATOM 4000 O O . GLY A 1 1 ? -27.040 6.810 -12.756 1.00 0.00 345 GLY A O 7
ATOM 4004 N N . PRO A 1 2 ? -29.132 6.923 -12.026 1.00 0.00 346 PRO A N 7
ATOM 4005 C CA . PRO A 1 2 ? -29.442 8.197 -12.736 1.00 0.00 346 PRO A CA 7
ATOM 4006 C C . PRO A 1 2 ? -28.759 9.399 -12.085 1.00 0.00 346 PRO A C 7
ATOM 4007 O O . PRO A 1 2 ? -28.243 9.303 -10.971 1.00 0.00 346 PRO A O 7
ATOM 4018 N N . LEU A 1 3 ? -28.759 10.525 -12.788 1.00 0.00 347 LEU A N 7
ATOM 4019 C CA . LEU A 1 3 ? -28.136 11.739 -12.269 1.00 0.00 347 LEU A CA 7
ATOM 4020 C C . LEU A 1 3 ? -26.793 11.415 -11.621 1.00 0.00 347 LEU A C 7
ATOM 4021 O O . LEU A 1 3 ? -26.262 10.318 -11.785 1.00 0.00 347 LEU A O 7
ATOM 4037 N N . GLY A 1 4 ? -26.252 12.379 -10.883 1.00 0.00 348 GLY A N 7
ATOM 4038 C CA . GLY A 1 4 ? -24.970 12.187 -10.214 1.00 0.00 348 GLY A CA 7
ATOM 4039 C C . GLY A 1 4 ? -25.169 11.659 -8.796 1.00 0.00 348 GLY A C 7
ATOM 4040 O O . GLY A 1 4 ? -25.493 12.415 -7.882 1.00 0.00 348 GLY A O 7
ATOM 4044 N N . SER A 1 5 ? -24.974 10.355 -8.625 1.00 0.00 349 SER A N 7
ATOM 4045 C CA . SER A 1 5 ? -25.135 9.736 -7.314 1.00 0.00 349 SER A CA 7
ATOM 4046 C C . SER A 1 5 ? -23.867 8.985 -6.916 1.00 0.00 349 SER A C 7
ATOM 4047 O O . SER A 1 5 ? -22.780 9.276 -7.415 1.00 0.00 349 SER A O 7
ATOM 4055 N N . MET A 1 6 ? -24.017 8.019 -6.016 1.00 0.00 350 MET A N 7
ATOM 4056 C CA . MET A 1 6 ? -22.876 7.234 -5.559 1.00 0.00 350 MET A CA 7
ATOM 4057 C C . MET A 1 6 ? -23.028 5.775 -5.977 1.00 0.00 350 MET A C 7
ATOM 4058 O O . MET A 1 6 ? -23.531 4.948 -5.216 1.00 0.00 350 MET A O 7
ATOM 4072 N N . PRO A 1 7 ? -22.603 5.453 -7.168 1.00 0.00 351 PRO A N 7
ATOM 4073 C CA . PRO A 1 7 ? -22.688 4.067 -7.709 1.00 0.00 351 PRO A CA 7
ATOM 4074 C C . PRO A 1 7 ? -21.678 3.129 -7.050 1.00 0.00 351 PRO A C 7
ATOM 4075 O O . PRO A 1 7 ? -20.496 3.136 -7.394 1.00 0.00 351 PRO A O 7
ATOM 4086 N N . LEU A 1 8 ? -22.152 2.327 -6.104 1.00 0.00 352 LEU A N 7
ATOM 4087 C CA . LEU A 1 8 ? -21.281 1.389 -5.405 1.00 0.00 352 LEU A CA 7
ATOM 4088 C C . LEU A 1 8 ? -19.951 2.049 -5.059 1.00 0.00 352 LEU A C 7
ATOM 4089 O O . LEU A 1 8 ? -19.009 2.024 -5.854 1.00 0.00 352 LEU A O 7
ATOM 4105 N N . LEU A 1 9 ? -19.879 2.638 -3.871 1.00 0.00 353 LEU A N 7
ATOM 4106 C CA . LEU A 1 9 ? -18.657 3.302 -3.431 1.00 0.00 353 LEU A CA 7
ATOM 4107 C C . LEU A 1 9 ? -17.832 2.373 -2.550 1.00 0.00 353 LEU A C 7
ATOM 4108 O O . LEU A 1 9 ? -17.040 2.822 -1.721 1.00 0.00 353 LEU A O 7
ATOM 4124 N N . GLU A 1 10 ? -18.028 1.077 -2.738 1.00 0.00 354 GLU A N 7
ATOM 4125 C CA . GLU A 1 10 ? -17.302 0.080 -1.960 1.00 0.00 354 GLU A CA 7
ATOM 4126 C C . GLU A 1 10 ? -15.910 -0.146 -2.544 1.00 0.00 354 GLU A C 7
ATOM 4127 O O . GLU A 1 10 ? -15.310 -1.203 -2.349 1.00 0.00 354 GLU A O 7
ATOM 4139 N N . THR A 1 11 ? -15.405 0.852 -3.261 1.00 0.00 355 THR A N 7
ATOM 4140 C CA . THR A 1 11 ? -14.084 0.751 -3.868 1.00 0.00 355 THR A CA 7
ATOM 4141 C C . THR A 1 11 ? -13.166 1.850 -3.342 1.00 0.00 355 THR A C 7
ATOM 4142 O O . THR A 1 11 ? -13.541 2.611 -2.452 1.00 0.00 355 THR A O 7
ATOM 4153 N N . LEU A 1 12 ? -11.963 1.927 -3.902 1.00 0.00 356 LEU A N 7
ATOM 4154 C CA . LEU A 1 12 ? -10.999 2.937 -3.484 1.00 0.00 356 LEU A CA 7
ATOM 4155 C C . LEU A 1 12 ? -10.792 3.969 -4.584 1.00 0.00 356 LEU A C 7
ATOM 4156 O O . LEU A 1 12 ? -11.608 4.091 -5.498 1.00 0.00 356 LEU A O 7
ATOM 4172 N N . THR A 1 13 ? -9.696 4.708 -4.487 1.00 0.00 357 THR A N 7
ATOM 4173 C CA . THR A 1 13 ? -9.384 5.731 -5.478 1.00 0.00 357 THR A CA 7
ATOM 4174 C C . THR A 1 13 ? -7.932 5.613 -5.931 1.00 0.00 357 THR A C 7
ATOM 4175 O O . THR A 1 13 ? -7.276 4.600 -5.686 1.00 0.00 357 THR A O 7
ATOM 4186 N N . ASP A 1 14 ? -7.436 6.654 -6.593 1.00 0.00 358 ASP A N 7
ATOM 4187 C CA . ASP A 1 14 ? -6.059 6.655 -7.075 1.00 0.00 358 ASP A CA 7
ATOM 4188 C C . ASP A 1 14 ? -5.086 6.819 -5.915 1.00 0.00 358 ASP A C 7
ATOM 4189 O O . ASP A 1 14 ? -3.936 6.389 -5.987 1.00 0.00 358 ASP A O 7
ATOM 4198 N N . ALA A 1 15 ? -5.559 7.446 -4.848 1.00 0.00 359 ALA A N 7
ATOM 4199 C CA . ALA A 1 15 ? -4.728 7.670 -3.671 1.00 0.00 359 ALA A CA 7
ATOM 4200 C C . ALA A 1 15 ? -4.416 6.347 -2.978 1.00 0.00 359 ALA A C 7
ATOM 4201 O O . ALA A 1 15 ? -3.263 6.063 -2.653 1.00 0.00 359 ALA A O 7
ATOM 4208 N N . GLU A 1 16 ? -5.450 5.543 -2.756 1.00 0.00 360 GLU A N 7
ATOM 4209 C CA . GLU A 1 16 ? -5.276 4.253 -2.101 1.00 0.00 360 GLU A CA 7
ATOM 4210 C C . GLU A 1 16 ? -4.330 3.366 -2.904 1.00 0.00 360 GLU A C 7
ATOM 4211 O O . GLU A 1 16 ? -3.427 2.741 -2.349 1.00 0.00 360 GLU A O 7
ATOM 4223 N N . MET A 1 17 ? -4.545 3.314 -4.215 1.00 0.00 361 MET A N 7
ATOM 4224 C CA . MET A 1 17 ? -3.707 2.498 -5.085 1.00 0.00 361 MET A CA 7
ATOM 4225 C C . MET A 1 17 ? -2.259 2.980 -5.038 1.00 0.00 361 MET A C 7
ATOM 4226 O O . MET A 1 17 ? -1.332 2.179 -4.909 1.00 0.00 361 MET A O 7
ATOM 4240 N N . GLU A 1 18 ? -2.074 4.291 -5.141 1.00 0.00 362 GLU A N 7
ATOM 4241 C CA . GLU A 1 18 ? -0.736 4.870 -5.107 1.00 0.00 362 GLU A CA 7
ATOM 4242 C C . GLU A 1 18 ? -0.126 4.721 -3.718 1.00 0.00 362 GLU A C 7
ATOM 4243 O O . GLU A 1 18 ? 1.093 4.613 -3.573 1.00 0.00 362 GLU A O 7
ATOM 4255 N N . LYS A 1 19 ? -0.978 4.719 -2.699 1.00 0.00 363 LYS A N 7
ATOM 4256 C CA . LYS A 1 19 ? -0.512 4.583 -1.325 1.00 0.00 363 LYS A CA 7
ATOM 4257 C C . LYS A 1 19 ? 0.090 3.201 -1.097 1.00 0.00 363 LYS A C 7
ATOM 4258 O O . LYS A 1 19 ? 1.195 3.074 -0.568 1.00 0.00 363 LYS A O 7
ATOM 4277 N N . LYS A 1 20 ? -0.643 2.169 -1.499 1.00 0.00 364 LYS A N 7
ATOM 4278 C CA . LYS A 1 20 ? -0.171 0.799 -1.334 1.00 0.00 364 LYS A CA 7
ATOM 4279 C C . LYS A 1 20 ? 1.039 0.537 -2.224 1.00 0.00 364 LYS A C 7
ATOM 4280 O O . LYS A 1 20 ? 2.073 0.058 -1.759 1.00 0.00 364 LYS A O 7
ATOM 4299 N N . ILE A 1 21 ? 0.904 0.857 -3.508 1.00 0.00 365 ILE A N 7
ATOM 4300 C CA . ILE A 1 21 ? 1.994 0.653 -4.455 1.00 0.00 365 ILE A CA 7
ATOM 4301 C C . ILE A 1 21 ? 3.230 1.436 -4.026 1.00 0.00 365 ILE A C 7
ATOM 4302 O O . ILE A 1 21 ? 4.345 0.915 -4.043 1.00 0.00 365 ILE A O 7
ATOM 4318 N N . ARG A 1 22 ? 3.024 2.692 -3.644 1.00 0.00 366 ARG A N 7
ATOM 4319 C CA . ARG A 1 22 ? 4.129 3.541 -3.213 1.00 0.00 366 ARG 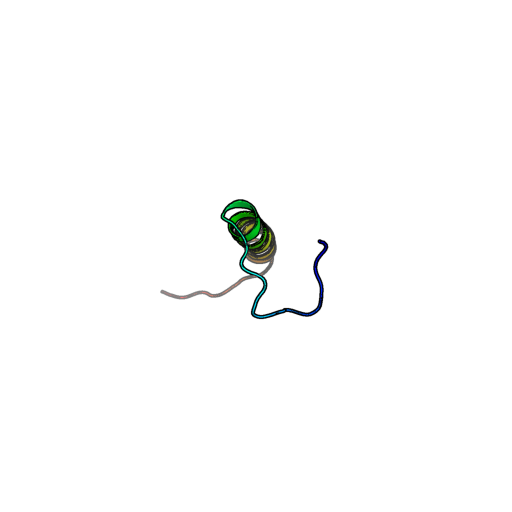A CA 7
ATOM 4320 C C . ARG A 1 22 ? 4.813 2.947 -1.987 1.00 0.00 366 ARG A C 7
ATOM 4321 O O . ARG A 1 22 ? 6.040 2.903 -1.909 1.00 0.00 366 ARG A O 7
ATOM 4342 N N . ASP A 1 23 ? 4.009 2.493 -1.032 1.00 0.00 367 ASP A N 7
ATOM 4343 C CA . ASP A 1 23 ? 4.546 1.903 0.188 1.00 0.00 367 ASP A CA 7
ATOM 4344 C C . ASP A 1 23 ? 5.328 0.633 -0.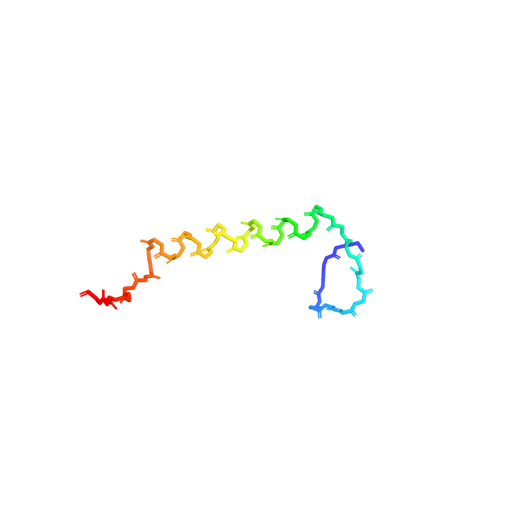130 1.00 0.00 367 ASP A C 7
ATOM 4345 O O . ASP A 1 23 ? 6.433 0.429 0.371 1.00 0.00 367 ASP A O 7
ATOM 4354 N N . GLN A 1 24 ? 4.745 -0.219 -0.968 1.00 0.00 368 GLN A N 7
ATOM 4355 C CA . GLN A 1 24 ? 5.397 -1.468 -1.348 1.00 0.00 368 GLN A CA 7
ATOM 4356 C C . GLN A 1 24 ? 6.652 -1.188 -2.166 1.00 0.00 368 GLN A C 7
ATOM 4357 O O . GLN A 1 24 ? 7.592 -1.981 -2.174 1.00 0.00 368 GLN A O 7
ATOM 4371 N N . ASP A 1 25 ? 6.655 -0.053 -2.852 1.00 0.00 369 ASP A N 7
ATOM 4372 C CA . ASP A 1 25 ? 7.797 0.329 -3.674 1.00 0.00 369 ASP A CA 7
ATOM 4373 C C . ASP A 1 25 ? 8.945 0.815 -2.798 1.00 0.00 369 ASP A C 7
ATOM 4374 O O . ASP A 1 25 ? 10.111 0.519 -3.060 1.00 0.00 369 ASP A O 7
ATOM 4383 N N . ARG A 1 26 ? 8.604 1.561 -1.755 1.00 0.00 370 ARG A N 7
ATOM 4384 C CA . ARG A 1 26 ? 9.611 2.087 -0.841 1.00 0.00 370 ARG A CA 7
ATOM 4385 C C . ARG A 1 26 ? 10.184 0.966 0.020 1.00 0.00 370 ARG A C 7
ATOM 4386 O O . ARG A 1 26 ? 11.374 0.959 0.335 1.00 0.00 370 ARG A O 7
ATOM 4407 N N . ASN A 1 27 ? 9.330 0.019 0.395 1.00 0.00 371 ASN A N 7
ATOM 4408 C CA . ASN A 1 27 ? 9.764 -1.103 1.219 1.00 0.00 371 ASN A CA 7
ATOM 4409 C C . ASN A 1 27 ? 10.625 -2.063 0.404 1.00 0.00 371 ASN A C 7
ATOM 4410 O O . ASN A 1 27 ? 11.716 -2.444 0.829 1.00 0.00 371 ASN A O 7
ATOM 4421 N N . THR A 1 28 ? 10.131 -2.445 -0.768 1.00 0.00 372 THR A N 7
ATOM 4422 C CA . THR A 1 28 ? 10.867 -3.359 -1.633 1.00 0.00 372 THR A CA 7
ATOM 4423 C C . THR A 1 28 ? 12.194 -2.740 -2.059 1.00 0.00 372 THR A C 7
ATOM 4424 O O . THR A 1 28 ? 13.240 -3.387 -2.000 1.00 0.00 372 THR A O 7
ATOM 4435 N N . ARG A 1 29 ? 12.145 -1.481 -2.484 1.00 0.00 373 ARG A N 7
ATOM 4436 C CA . ARG A 1 29 ? 13.350 -0.784 -2.915 1.00 0.00 373 ARG A CA 7
ATOM 4437 C C . ARG A 1 29 ? 14.292 -0.568 -1.735 1.00 0.00 373 ARG A C 7
ATOM 4438 O O . ARG A 1 29 ? 15.511 -0.658 -1.876 1.00 0.00 373 ARG A O 7
ATOM 4459 N N . ARG A 1 30 ? 13.717 -0.283 -0.571 1.00 0.00 374 ARG A N 7
ATOM 4460 C CA . ARG A 1 30 ? 14.515 -0.058 0.628 1.00 0.00 374 ARG A CA 7
ATOM 4461 C C . ARG A 1 30 ? 15.304 -1.313 0.988 1.00 0.00 374 ARG A C 7
ATOM 4462 O O . ARG A 1 30 ? 16.479 -1.237 1.345 1.00 0.00 374 ARG A O 7
ATOM 4483 N N . MET A 1 31 ? 14.649 -2.466 0.890 1.00 0.00 375 MET A N 7
ATOM 4484 C CA . MET A 1 31 ? 15.302 -3.731 1.206 1.00 0.00 375 MET A CA 7
ATOM 4485 C C . MET A 1 31 ? 16.178 -4.185 0.045 1.00 0.00 375 MET A C 7
ATOM 4486 O O . MET A 1 31 ? 17.134 -4.938 0.231 1.00 0.00 375 MET A O 7
ATOM 4500 N N . ARG A 1 32 ? 15.843 -3.720 -1.152 1.00 0.00 376 ARG A N 7
ATOM 4501 C CA . ARG A 1 32 ? 16.606 -4.081 -2.342 1.00 0.00 376 ARG A CA 7
ATOM 4502 C C . ARG A 1 32 ? 17.943 -3.348 -2.362 1.00 0.00 376 ARG A C 7
ATOM 4503 O O . ARG A 1 32 ? 18.940 -3.871 -2.861 1.00 0.00 376 ARG A O 7
ATOM 4524 N N . ARG A 1 33 ? 17.957 -2.135 -1.818 1.00 0.00 377 ARG A N 7
ATOM 4525 C CA . ARG A 1 33 ? 19.180 -1.341 -1.780 1.00 0.00 377 ARG A CA 7
ATOM 4526 C C . ARG A 1 33 ? 20.270 -2.073 -1.009 1.00 0.00 377 ARG A C 7
ATOM 4527 O O . ARG A 1 33 ? 21.456 -1.783 -1.162 1.00 0.00 377 ARG A O 7
ATOM 4548 N N . LEU A 1 34 ? 19.856 -3.023 -0.182 1.00 0.00 378 LEU A N 7
ATOM 4549 C CA . LEU A 1 34 ? 20.801 -3.797 0.614 1.00 0.00 378 LEU A CA 7
ATOM 4550 C C . LEU A 1 34 ? 21.528 -2.898 1.609 1.00 0.00 378 LEU A C 7
ATOM 4551 O O . LEU A 1 34 ? 22.226 -1.961 1.221 1.00 0.00 378 LEU A O 7
ATOM 4567 N N . ALA A 1 35 ? 21.356 -3.189 2.896 1.00 0.00 379 ALA A N 7
ATOM 4568 C CA . ALA A 1 35 ? 22.001 -2.399 3.939 1.00 0.00 379 ALA A CA 7
ATOM 4569 C C . ALA A 1 35 ? 23.324 -3.033 4.352 1.00 0.00 379 ALA A C 7
ATOM 4570 O O . ALA A 1 35 ? 23.836 -2.773 5.441 1.00 0.00 379 ALA A O 7
ATOM 4577 N N . ASN A 1 36 ? 23.873 -3.869 3.477 1.00 0.00 380 ASN A N 7
ATOM 4578 C CA . ASN A 1 36 ? 25.138 -4.537 3.760 1.00 0.00 380 ASN A CA 7
ATOM 4579 C C . ASN A 1 36 ? 26.055 -4.489 2.542 1.00 0.00 380 ASN A C 7
ATOM 4580 O O . ASN A 1 36 ? 25.681 -4.931 1.456 1.00 0.00 380 ASN A O 7
ATOM 4591 N N . THR A 1 37 ? 27.255 -3.952 2.731 1.00 0.00 381 THR A N 7
ATOM 4592 C CA . THR A 1 37 ? 28.217 -3.852 1.640 1.00 0.00 381 THR A CA 7
ATOM 4593 C C . THR A 1 37 ? 29.634 -4.099 2.149 1.00 0.00 381 THR A C 7
ATOM 4594 O O . THR A 1 37 ? 30.172 -3.307 2.922 1.00 0.00 381 THR A O 7
ATOM 4605 N N . ALA A 1 38 ? 30.230 -5.203 1.711 1.00 0.00 382 ALA A N 7
ATOM 4606 C CA . ALA A 1 38 ? 31.585 -5.545 2.131 1.00 0.00 382 ALA A CA 7
ATOM 4607 C C . ALA A 1 38 ? 32.543 -4.397 1.831 1.00 0.00 382 ALA A C 7
ATOM 4608 O O . ALA A 1 38 ? 32.483 -3.785 0.764 1.00 0.00 382 ALA A O 7
ATOM 4615 N N . PRO A 1 39 ? 33.421 -4.102 2.751 1.00 0.00 383 PRO A N 7
ATOM 4616 C CA . PRO A 1 39 ? 34.419 -3.007 2.594 1.00 0.00 383 PRO A CA 7
ATOM 4617 C C . PRO A 1 39 ? 35.522 -3.371 1.602 1.00 0.00 383 PRO A C 7
ATOM 4618 O O . PRO A 1 39 ? 35.839 -4.545 1.416 1.00 0.00 383 PRO A O 7
ATOM 4629 N N . ALA A 1 40 ? 36.101 -2.356 0.971 1.00 0.00 384 ALA A N 7
ATOM 4630 C CA . ALA A 1 40 ? 37.167 -2.581 0.001 1.00 0.00 384 ALA A CA 7
ATOM 4631 C C . ALA A 1 40 ? 38.523 -2.219 0.601 1.00 0.00 384 ALA A C 7
ATOM 4632 O O . ALA A 1 40 ? 39.030 -1.118 0.393 1.00 0.00 384 ALA A O 7
ATOM 4639 N N . TRP A 1 41 ? 39.103 -3.155 1.345 1.00 0.00 385 TRP A N 7
ATOM 4640 C CA . TRP A 1 41 ? 40.400 -2.922 1.970 1.00 0.00 385 TRP A CA 7
ATOM 4641 C C . TRP A 1 41 ? 41.338 -2.205 1.006 1.00 0.00 385 TRP A C 7
ATOM 4642 O O . TRP A 1 41 ? 41.584 -2.744 -0.062 1.00 0.00 385 TRP A O 7
ATOM 4663 N N . GLY A 1 1 ? -30.262 8.305 -5.932 1.00 0.00 345 GLY A N 8
ATOM 4664 C CA . GLY A 1 1 ? -28.816 8.145 -5.603 1.00 0.00 345 GLY A CA 8
ATOM 4665 C C . GLY A 1 1 ? -28.638 6.969 -4.650 1.00 0.00 345 GLY A C 8
ATOM 4666 O O . GLY A 1 1 ? -28.421 5.835 -5.078 1.00 0.00 345 GLY A O 8
ATOM 4670 N N . PRO A 1 2 ? -28.727 7.222 -3.373 1.00 0.00 346 PRO A N 8
ATOM 4671 C CA . PRO A 1 2 ? -28.574 6.170 -2.327 1.00 0.00 346 PRO A CA 8
ATOM 4672 C C . PRO A 1 2 ? -29.783 5.241 -2.266 1.00 0.00 346 PRO A C 8
ATOM 4673 O O . PRO A 1 2 ? -30.561 5.281 -1.313 1.00 0.00 346 PRO A O 8
ATOM 4684 N N . LEU A 1 3 ? -29.932 4.404 -3.287 1.00 0.00 347 LEU A N 8
ATOM 4685 C CA . LEU A 1 3 ? -31.050 3.469 -3.341 1.00 0.00 347 LEU A CA 8
ATOM 4686 C C . LEU A 1 3 ? -30.593 2.120 -3.886 1.00 0.00 347 LEU A C 8
ATOM 4687 O O . LEU A 1 3 ? -30.649 1.875 -5.092 1.00 0.00 347 LEU A O 8
ATOM 4703 N N . GLY A 1 4 ? -30.143 1.247 -2.991 1.00 0.00 348 GLY A N 8
ATOM 4704 C CA . GLY A 1 4 ? -29.680 -0.077 -3.394 1.00 0.00 348 GLY A CA 8
ATOM 4705 C C . GLY A 1 4 ? -28.446 -0.487 -2.599 1.00 0.00 348 GLY A C 8
ATOM 4706 O O . GLY A 1 4 ? -27.407 0.169 -2.663 1.00 0.00 348 GLY A O 8
ATOM 4710 N N . SER A 1 5 ? -28.567 -1.578 -1.850 1.00 0.00 349 SER A N 8
ATOM 4711 C CA . SER A 1 5 ? -27.454 -2.068 -1.046 1.00 0.00 349 SER A CA 8
ATOM 4712 C C . SER A 1 5 ? -27.175 -3.536 -1.355 1.00 0.00 349 SER A C 8
ATOM 4713 O O . SER A 1 5 ? -27.959 -4.415 -0.996 1.00 0.00 349 SER A O 8
ATOM 4721 N N . MET A 1 6 ? -26.055 -3.793 -2.022 1.00 0.00 350 MET A N 8
ATOM 4722 C CA . MET A 1 6 ? -25.683 -5.158 -2.374 1.00 0.00 350 MET A CA 8
ATOM 4723 C C . MET A 1 6 ? -24.617 -5.159 -3.465 1.00 0.00 350 MET A C 8
ATOM 4724 O O . MET A 1 6 ? -23.580 -5.810 -3.335 1.00 0.00 350 MET A O 8
ATOM 4738 N N . PRO A 1 7 ? -24.858 -4.442 -4.529 1.00 0.00 351 PRO A N 8
ATOM 4739 C CA . PRO A 1 7 ? -23.906 -4.349 -5.673 1.00 0.00 351 PRO A CA 8
ATOM 4740 C C . PRO A 1 7 ? -22.477 -4.075 -5.210 1.00 0.00 351 PRO A C 8
ATOM 4741 O O . PRO A 1 7 ? -22.196 -4.049 -4.012 1.00 0.00 351 PRO A O 8
ATOM 4752 N N . LEU A 1 8 ? -21.579 -3.870 -6.169 1.00 0.00 352 LEU A N 8
ATOM 4753 C CA . LEU A 1 8 ? -20.183 -3.599 -5.850 1.00 0.00 352 LEU A CA 8
ATOM 4754 C C . LEU A 1 8 ? -19.946 -2.097 -5.722 1.00 0.00 352 LEU A C 8
ATOM 4755 O O . LEU A 1 8 ? -19.213 -1.506 -6.515 1.00 0.00 352 LEU A O 8
ATOM 4771 N N . LEU A 1 9 ? -20.570 -1.488 -4.720 1.00 0.00 353 LEU A N 8
ATOM 4772 C CA . LEU A 1 9 ? -20.419 -0.054 -4.498 1.00 0.00 353 LEU A CA 8
ATOM 4773 C C . LEU A 1 9 ? -19.227 0.223 -3.593 1.00 0.00 353 LEU A C 8
ATOM 4774 O O . LEU A 1 9 ? -19.169 1.248 -2.915 1.00 0.00 353 LEU A O 8
ATOM 4790 N N . GLU A 1 10 ? -18.277 -0.701 -3.591 1.00 0.00 354 GLU A N 8
ATOM 4791 C CA . GLU A 1 10 ? -17.084 -0.559 -2.768 1.00 0.00 354 GLU A CA 8
ATOM 4792 C C . GLU A 1 10 ? -15.894 -0.131 -3.623 1.00 0.00 354 GLU A C 8
ATOM 4793 O O . GLU A 1 10 ? -16.014 0.749 -4.474 1.00 0.00 354 GLU A O 8
ATOM 4805 N N . THR A 1 11 ? -14.748 -0.760 -3.389 1.00 0.00 355 THR A N 8
ATOM 4806 C CA . THR A 1 11 ? -13.542 -0.437 -4.142 1.00 0.00 355 THR A CA 8
ATOM 4807 C C . THR A 1 11 ? -12.843 0.778 -3.539 1.00 0.00 355 THR A C 8
ATOM 4808 O O . THR A 1 11 ? -13.390 1.451 -2.666 1.00 0.00 355 THR A O 8
ATOM 4819 N N . LEU A 1 12 ? -11.633 1.052 -4.013 1.00 0.00 356 LEU A N 8
ATOM 4820 C CA . LEU A 1 12 ? -10.867 2.187 -3.515 1.00 0.00 356 LEU A CA 8
ATOM 4821 C C . LEU A 1 12 ? -10.731 3.254 -4.593 1.00 0.00 356 LEU A C 8
ATOM 4822 O O . LEU A 1 12 ? -11.480 3.268 -5.569 1.00 0.00 356 LEU A O 8
ATOM 4838 N N . THR A 1 13 ? -9.767 4.148 -4.408 1.00 0.00 357 THR A N 8
ATOM 4839 C CA . THR A 1 13 ? -9.534 5.220 -5.368 1.00 0.00 357 THR A CA 8
ATOM 4840 C C . THR A 1 13 ? -8.085 5.210 -5.844 1.00 0.00 357 THR A C 8
ATOM 4841 O O . THR A 1 13 ? -7.360 4.239 -5.631 1.00 0.00 357 THR A O 8
ATOM 4852 N N . ASP A 1 14 ? -7.672 6.295 -6.488 1.00 0.00 358 ASP A N 8
ATOM 4853 C CA . ASP A 1 14 ? -6.307 6.399 -6.989 1.00 0.00 358 ASP A CA 8
ATOM 4854 C C . ASP A 1 14 ? -5.330 6.625 -5.842 1.00 0.00 358 ASP A C 8
ATOM 4855 O O . ASP A 1 14 ? -4.152 6.279 -5.937 1.00 0.00 358 ASP A O 8
ATOM 4864 N N . ALA A 1 15 ? -5.831 7.208 -4.763 1.00 0.00 359 ALA A N 8
ATOM 4865 C CA . ALA A 1 15 ? -5.000 7.481 -3.596 1.00 0.00 359 ALA A CA 8
ATOM 4866 C C . ALA A 1 15 ? -4.576 6.180 -2.924 1.00 0.00 359 ALA A C 8
ATOM 4867 O O . ALA A 1 15 ? -3.399 5.979 -2.620 1.00 0.00 359 ALA A O 8
ATOM 4874 N N . GLU A 1 16 ? -5.542 5.295 -2.696 1.00 0.00 360 GLU A N 8
ATOM 4875 C CA . GLU A 1 16 ? -5.259 4.016 -2.059 1.00 0.00 360 GLU A CA 8
ATOM 4876 C C . GLU A 1 16 ? -4.278 3.203 -2.896 1.00 0.00 360 GLU A C 8
ATOM 4877 O O . GLU A 1 16 ? -3.317 2.640 -2.371 1.00 0.00 360 GLU A O 8
ATOM 4889 N N . MET A 1 17 ? -4.526 3.148 -4.200 1.00 0.00 361 MET A N 8
ATOM 4890 C CA . MET A 1 17 ? -3.656 2.400 -5.102 1.00 0.00 361 MET A CA 8
ATOM 4891 C C . MET A 1 17 ? -2.242 2.973 -5.079 1.00 0.00 361 MET A C 8
ATOM 4892 O O . MET A 1 17 ? -1.263 2.232 -4.982 1.00 0.00 361 MET A O 8
ATOM 4906 N N . GLU A 1 18 ? -2.144 4.296 -5.168 1.00 0.00 362 GLU A N 8
ATOM 4907 C CA . GLU A 1 18 ? -0.845 4.958 -5.156 1.00 0.00 362 GLU A CA 8
ATOM 4908 C C . GLU A 1 18 ? -0.197 4.840 -3.779 1.00 0.00 362 GLU A C 8
ATOM 4909 O O . GLU A 1 18 ? 1.027 4.807 -3.659 1.00 0.00 362 GLU A O 8
ATOM 4921 N N . LYS A 1 19 ? -1.028 4.775 -2.744 1.00 0.00 363 LYS A N 8
ATOM 4922 C CA . LYS A 1 19 ? -0.528 4.660 -1.380 1.00 0.00 363 LYS A CA 8
ATOM 4923 C C . LYS A 1 19 ? 0.177 3.323 -1.179 1.00 0.00 363 LYS A C 8
ATOM 4924 O O . LYS A 1 19 ? 1.297 3.270 -0.669 1.00 0.00 363 LYS A O 8
ATOM 4943 N N . LYS A 1 20 ? -0.485 2.243 -1.585 1.00 0.00 364 LYS A N 8
ATOM 4944 C CA . LYS A 1 20 ? 0.087 0.909 -1.444 1.00 0.00 364 LYS A CA 8
ATOM 4945 C C . LYS A 1 20 ? 1.288 0.741 -2.369 1.00 0.00 364 LYS A C 8
ATOM 4946 O O . LYS A 1 20 ? 2.337 0.246 -1.959 1.00 0.00 364 LYS A O 8
ATOM 4965 N N . ILE A 1 21 ? 1.126 1.157 -3.623 1.00 0.00 365 ILE A N 8
ATOM 4966 C CA . ILE A 1 21 ? 2.203 1.046 -4.598 1.00 0.00 365 ILE A CA 8
ATOM 4967 C C . ILE A 1 21 ? 3.444 1.788 -4.115 1.00 0.00 365 ILE A C 8
ATOM 4968 O O . ILE A 1 21 ? 4.557 1.263 -4.175 1.00 0.00 365 ILE A O 8
ATOM 4984 N N . ARG A 1 22 ? 3.245 3.010 -3.636 1.00 0.00 366 ARG A N 8
ATOM 4985 C CA . ARG A 1 22 ? 4.356 3.817 -3.143 1.00 0.00 366 ARG A CA 8
ATOM 4986 C C . ARG A 1 22 ? 4.984 3.170 -1.914 1.00 0.00 366 ARG A C 8
ATOM 4987 O O . ARG A 1 22 ? 6.207 3.100 -1.793 1.00 0.00 366 ARG A O 8
ATOM 5008 N N . ASP A 1 23 ? 4.139 2.697 -1.005 1.00 0.00 367 ASP A N 8
ATOM 5009 C CA . ASP A 1 23 ? 4.620 2.056 0.212 1.00 0.00 367 ASP A CA 8
ATOM 5010 C C . ASP A 1 23 ? 5.373 0.771 -0.121 1.00 0.00 367 ASP A C 8
ATOM 5011 O O . ASP A 1 23 ? 6.455 0.520 0.405 1.00 0.00 367 ASP A O 8
ATOM 5020 N N . GLN A 1 24 ? 4.790 -0.037 -1.001 1.00 0.00 368 GLN A N 8
ATOM 5021 C CA . GLN A 1 24 ? 5.415 -1.294 -1.398 1.00 0.00 368 GLN A CA 8
ATOM 5022 C C . GLN A 1 24 ? 6.674 -1.029 -2.212 1.00 0.00 368 GLN A C 8
ATOM 5023 O O . GLN A 1 24 ? 7.599 -1.842 -2.231 1.00 0.00 368 GLN A O 8
ATOM 5037 N N . ASP A 1 25 ? 6.702 0.114 -2.884 1.00 0.00 369 ASP A N 8
ATOM 5038 C CA . ASP A 1 25 ? 7.852 0.485 -3.699 1.00 0.00 369 ASP A CA 8
ATOM 5039 C C . ASP A 1 25 ? 9.018 0.908 -2.814 1.00 0.00 369 ASP A C 8
ATOM 5040 O O . ASP A 1 25 ? 10.172 0.579 -3.091 1.00 0.00 369 ASP A O 8
ATOM 5049 N N . ARG A 1 26 ? 8.707 1.633 -1.750 1.00 0.00 370 ARG A N 8
ATOM 5050 C CA . ARG A 1 26 ? 9.733 2.096 -0.824 1.00 0.00 370 ARG A CA 8
ATOM 5051 C C . ARG A 1 26 ? 10.257 0.933 0.014 1.00 0.00 370 ARG A C 8
ATOM 5052 O O . ARG A 1 26 ? 11.452 0.846 0.295 1.00 0.00 370 ARG A O 8
ATOM 5073 N N . ASN A 1 27 ? 9.353 0.043 0.408 1.00 0.00 371 ASN A N 8
ATOM 5074 C CA . ASN A 1 27 ? 9.735 -1.113 1.212 1.00 0.00 371 ASN A CA 8
ATOM 5075 C C . ASN A 1 27 ? 10.585 -2.077 0.392 1.00 0.00 371 ASN A C 8
ATOM 5076 O O . ASN A 1 27 ? 11.651 -2.507 0.829 1.00 0.00 371 ASN A O 8
ATOM 5087 N N . THR A 1 28 ? 10.104 -2.413 -0.802 1.00 0.00 372 THR A N 8
ATOM 5088 C CA . THR A 1 28 ? 10.830 -3.329 -1.675 1.00 0.00 372 THR A CA 8
ATOM 5089 C C . THR A 1 28 ? 12.172 -2.727 -2.082 1.00 0.00 372 THR A C 8
ATOM 5090 O O . THR A 1 28 ? 13.204 -3.396 -2.028 1.00 0.00 372 THR A O 8
ATOM 5101 N N . ARG A 1 29 ? 12.149 -1.462 -2.488 1.00 0.00 373 ARG A N 8
ATOM 5102 C CA . ARG A 1 29 ? 13.371 -0.781 -2.900 1.00 0.00 373 ARG A CA 8
ATOM 5103 C C . ARG A 1 29 ? 14.292 -0.562 -1.704 1.00 0.00 373 ARG A C 8
ATOM 5104 O O . ARG A 1 29 ? 15.512 -0.502 -1.850 1.00 0.00 373 ARG A O 8
ATOM 5125 N N . ARG A 1 30 ? 13.698 -0.445 -0.521 1.00 0.00 374 ARG A N 8
ATOM 5126 C CA . ARG A 1 30 ? 14.474 -0.234 0.694 1.00 0.00 374 ARG A CA 8
ATOM 5127 C C . ARG A 1 30 ? 15.241 -1.499 1.067 1.00 0.00 374 ARG A C 8
ATOM 5128 O O . ARG A 1 30 ? 16.413 -1.438 1.443 1.00 0.00 374 ARG A O 8
ATOM 5149 N N . MET A 1 31 ? 14.574 -2.643 0.960 1.00 0.00 375 MET A N 8
ATOM 5150 C CA . MET A 1 31 ? 15.205 -3.916 1.290 1.00 0.00 375 MET A CA 8
ATOM 5151 C C . MET A 1 31 ? 16.095 -4.390 0.146 1.00 0.00 375 MET A C 8
ATOM 5152 O O . MET A 1 31 ? 17.046 -5.141 0.356 1.00 0.00 375 MET A O 8
ATOM 5166 N N . ARG A 1 32 ? 15.777 -3.942 -1.061 1.00 0.00 376 ARG A N 8
ATOM 5167 C CA . ARG A 1 32 ? 16.553 -4.325 -2.235 1.00 0.00 376 ARG A CA 8
ATOM 5168 C C . ARG A 1 32 ? 17.893 -3.596 -2.250 1.00 0.00 376 ARG A C 8
ATOM 5169 O O . ARG A 1 32 ? 18.939 -4.203 -2.481 1.00 0.00 376 ARG A O 8
ATOM 5190 N N . ARG A 1 33 ? 17.854 -2.290 -2.004 1.00 0.00 377 ARG A N 8
ATOM 5191 C CA . ARG A 1 33 ? 19.071 -1.488 -1.992 1.00 0.00 377 ARG A CA 8
ATOM 5192 C C . ARG A 1 33 ? 19.997 -1.938 -0.870 1.00 0.00 377 ARG A C 8
ATOM 5193 O O . ARG A 1 33 ? 21.199 -1.675 -0.897 1.00 0.00 377 ARG A O 8
ATOM 5214 N N . LEU A 1 34 ? 19.425 -2.618 0.115 1.00 0.00 378 LEU A N 8
ATOM 5215 C CA . LEU A 1 34 ? 20.202 -3.105 1.248 1.00 0.00 378 LEU A CA 8
ATOM 5216 C C . LEU A 1 34 ? 21.306 -4.048 0.777 1.00 0.00 378 LEU A C 8
ATOM 5217 O O . LEU A 1 34 ? 22.253 -3.625 0.113 1.00 0.00 378 LEU A O 8
ATOM 5233 N N . ALA A 1 35 ? 21.181 -5.326 1.121 1.00 0.00 379 ALA A N 8
ATOM 5234 C CA . ALA A 1 35 ? 22.176 -6.314 0.725 1.00 0.00 379 ALA A CA 8
ATOM 5235 C C . ALA A 1 35 ? 21.911 -6.803 -0.697 1.00 0.00 379 ALA A C 8
ATOM 5236 O O . ALA A 1 35 ? 21.596 -6.012 -1.586 1.00 0.00 379 ALA A O 8
ATOM 5243 N N . ASN A 1 36 ? 22.040 -8.109 -0.901 1.00 0.00 380 ASN A N 8
ATOM 5244 C CA . ASN A 1 36 ? 21.812 -8.691 -2.219 1.00 0.00 380 ASN A CA 8
ATOM 5245 C C . ASN A 1 36 ? 22.444 -10.076 -2.309 1.00 0.00 380 ASN A C 8
ATOM 5246 O O . ASN A 1 36 ? 21.963 -10.942 -3.041 1.00 0.00 380 ASN A O 8
ATOM 5257 N N . THR A 1 37 ? 23.524 -10.279 -1.561 1.00 0.00 381 THR A N 8
ATOM 5258 C CA . THR A 1 37 ? 24.215 -11.563 -1.566 1.00 0.00 381 THR A CA 8
ATOM 5259 C C . THR A 1 37 ? 25.119 -11.689 -0.343 1.00 0.00 381 THR A C 8
ATOM 5260 O O . THR A 1 37 ? 26.200 -11.103 -0.297 1.00 0.00 381 THR A O 8
ATOM 5271 N N . ALA A 1 38 ? 24.667 -12.457 0.643 1.00 0.00 382 ALA A N 8
ATOM 5272 C CA . ALA A 1 38 ? 25.445 -12.652 1.861 1.00 0.00 382 ALA A CA 8
ATOM 5273 C C . ALA A 1 38 ? 26.939 -12.572 1.563 1.00 0.00 382 ALA A C 8
ATOM 5274 O O . ALA A 1 38 ? 27.560 -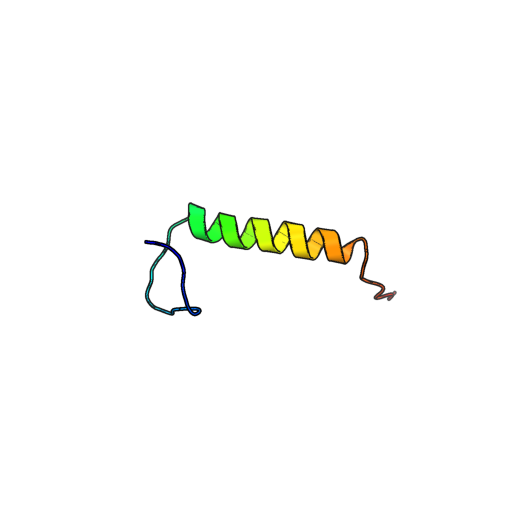13.561 1.176 1.00 0.00 382 ALA A O 8
ATOM 5281 N N . PRO A 1 39 ? 27.516 -11.414 1.736 1.00 0.00 383 PRO A N 8
ATOM 5282 C CA . PRO A 1 39 ? 28.968 -11.189 1.484 1.00 0.00 383 PRO A CA 8
ATOM 5283 C C . PRO A 1 39 ? 29.836 -12.269 2.125 1.00 0.00 383 PRO A C 8
ATOM 5284 O O . PRO A 1 39 ? 29.569 -12.713 3.241 1.00 0.00 383 PRO A O 8
ATOM 5295 N N . ALA A 1 40 ? 30.877 -12.686 1.410 1.00 0.00 384 ALA A N 8
ATOM 5296 C CA . ALA A 1 40 ? 31.778 -13.713 1.919 1.00 0.00 384 ALA A CA 8
ATOM 5297 C C . ALA A 1 40 ? 33.176 -13.536 1.337 1.00 0.00 384 ALA A C 8
ATOM 5298 O O . ALA A 1 40 ? 33.598 -12.418 1.035 1.00 0.00 384 ALA A O 8
ATOM 5305 N N . TRP A 1 41 ? 33.892 -14.645 1.178 1.00 0.00 385 TRP A N 8
ATOM 5306 C CA . TRP A 1 41 ? 35.243 -14.599 0.631 1.00 0.00 385 TRP A CA 8
ATOM 5307 C C . TRP A 1 41 ? 36.084 -13.561 1.365 1.00 0.00 385 TRP A C 8
ATOM 5308 O O . TRP A 1 41 ? 36.622 -12.688 0.703 1.00 0.00 385 TRP A O 8
ATOM 5329 N N . GLY A 1 1 ? 2.788 -26.077 2.552 1.00 0.00 345 GLY A N 9
ATOM 5330 C CA . GLY A 1 1 ? 1.574 -25.356 2.071 1.00 0.00 345 GLY A CA 9
ATOM 5331 C C . GLY A 1 1 ? 1.794 -23.852 2.195 1.00 0.00 345 GLY A C 9
ATOM 5332 O O . GLY A 1 1 ? 2.417 -23.381 3.145 1.00 0.00 345 GLY A O 9
ATOM 5336 N N . PRO A 1 2 ? 1.290 -23.101 1.254 1.00 0.00 346 PRO A N 9
ATOM 5337 C CA . PRO A 1 2 ? 1.426 -21.616 1.248 1.00 0.00 346 PRO A CA 9
ATOM 5338 C C . PRO A 1 2 ? 0.546 -20.952 2.303 1.00 0.00 346 PRO A C 9
ATOM 5339 O O . PRO A 1 2 ? -0.206 -21.624 3.010 1.00 0.00 346 PRO A O 9
ATOM 5350 N N . LEU A 1 3 ? 0.644 -19.631 2.404 1.00 0.00 347 LEU A N 9
ATOM 5351 C CA . LEU A 1 3 ? -0.147 -18.887 3.377 1.00 0.00 347 LEU A CA 9
ATOM 5352 C C . LEU A 1 3 ? -0.610 -17.559 2.787 1.00 0.00 347 LEU A C 9
ATOM 5353 O O . LEU A 1 3 ? -0.055 -16.504 3.097 1.00 0.00 347 LEU A O 9
ATOM 5369 N N . GLY A 1 4 ? -1.629 -17.617 1.937 1.00 0.00 348 GLY A N 9
ATOM 5370 C CA . GLY A 1 4 ? -2.158 -16.411 1.310 1.00 0.00 348 GLY A CA 9
ATOM 5371 C C . GLY A 1 4 ? -3.441 -15.957 1.996 1.00 0.00 348 GLY A C 9
ATOM 5372 O O . GLY A 1 4 ? -4.010 -16.684 2.812 1.00 0.00 348 GLY A O 9
ATOM 5376 N N . SER A 1 5 ? -3.892 -14.753 1.663 1.00 0.00 349 SER A N 9
ATOM 5377 C CA . SER A 1 5 ? -5.111 -14.214 2.255 1.00 0.00 349 SER A CA 9
ATOM 5378 C C . SER A 1 5 ? -5.584 -12.988 1.481 1.00 0.00 349 SER A C 9
ATOM 5379 O O . SER A 1 5 ? -4.779 -12.161 1.051 1.00 0.00 349 SER A O 9
ATOM 5387 N N . MET A 1 6 ? -6.898 -12.876 1.306 1.00 0.00 350 MET A N 9
ATOM 5388 C CA . MET A 1 6 ? -7.469 -11.745 0.583 1.00 0.00 350 MET A CA 9
ATOM 5389 C C . MET A 1 6 ? -8.799 -11.330 1.201 1.00 0.00 350 MET A C 9
ATOM 5390 O O . MET A 1 6 ? -9.623 -12.171 1.556 1.00 0.00 350 MET A O 9
ATOM 5404 N N . PRO A 1 7 ? -9.016 -10.048 1.336 1.00 0.00 351 PRO A N 9
ATOM 5405 C CA . PRO A 1 7 ? -10.270 -9.499 1.925 1.00 0.00 351 PRO A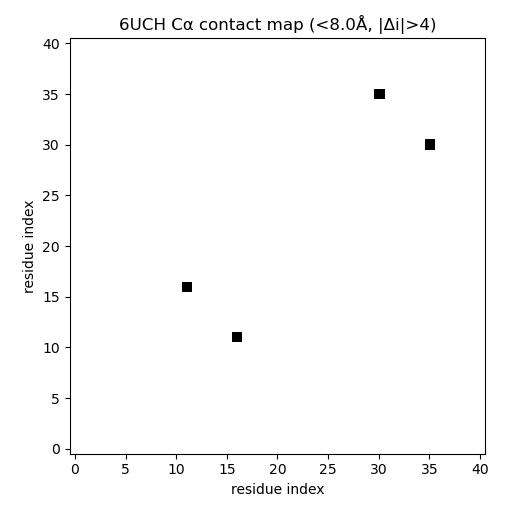 CA 9
ATOM 5406 C C . PRO A 1 7 ? -11.459 -9.641 0.979 1.00 0.00 351 PRO A C 9
ATOM 5407 O O . PRO A 1 7 ? -11.342 -10.225 -0.099 1.00 0.00 351 PRO A O 9
ATOM 5418 N N . LEU A 1 8 ? -12.604 -9.106 1.391 1.00 0.00 352 LEU A N 9
ATOM 5419 C CA . LEU A 1 8 ? -13.809 -9.181 0.573 1.00 0.00 352 LEU A CA 9
ATOM 5420 C C . LEU A 1 8 ? -14.276 -7.783 0.179 1.00 0.00 352 LEU A C 9
ATOM 5421 O O . LEU A 1 8 ? -15.297 -7.300 0.668 1.00 0.00 352 LEU A O 9
ATOM 5437 N N . LEU A 1 9 ? -13.523 -7.141 -0.709 1.00 0.00 353 LEU A N 9
ATOM 5438 C CA . LEU A 1 9 ? -13.868 -5.802 -1.165 1.00 0.00 353 LEU A CA 9
ATOM 5439 C C . LEU A 1 9 ? -12.760 -5.239 -2.044 1.00 0.00 353 LEU A C 9
ATOM 5440 O O . LEU A 1 9 ? -11.596 -5.195 -1.647 1.00 0.00 353 LEU A O 9
ATOM 5456 N N . GLU A 1 10 ? -13.136 -4.814 -3.240 1.00 0.00 354 GLU A N 9
ATOM 5457 C CA . GLU A 1 10 ? -12.174 -4.252 -4.182 1.00 0.00 354 GLU A CA 9
ATOM 5458 C C . GLU A 1 10 ? -12.752 -3.019 -4.866 1.00 0.00 354 GLU A C 9
ATOM 5459 O O . GLU A 1 10 ? -13.024 -3.033 -6.067 1.00 0.00 354 GLU A O 9
ATOM 5471 N N . THR A 1 11 ? -12.938 -1.952 -4.095 1.00 0.00 355 THR A N 9
ATOM 5472 C CA . THR A 1 11 ? -13.485 -0.715 -4.639 1.00 0.00 355 THR A CA 9
ATOM 5473 C C . THR A 1 11 ? -12.831 0.496 -3.979 1.00 0.00 355 THR A C 9
ATOM 5474 O O . THR A 1 11 ? -13.421 1.135 -3.108 1.00 0.00 355 THR A O 9
ATOM 5485 N N . LEU A 1 12 ? -11.608 0.805 -4.400 1.00 0.00 356 LEU A N 9
ATOM 5486 C CA . LEU A 1 12 ? -10.883 1.939 -3.845 1.00 0.00 356 LEU A CA 9
ATOM 5487 C C . LEU A 1 12 ? -10.708 3.028 -4.896 1.00 0.00 356 LEU A C 9
ATOM 5488 O O . LEU A 1 12 ? -11.409 3.051 -5.907 1.00 0.00 356 LEU A O 9
ATOM 5504 N N . THR A 1 13 ? -9.767 3.929 -4.645 1.00 0.00 357 THR A N 9
ATOM 5505 C CA . THR A 1 13 ? -9.501 5.022 -5.573 1.00 0.00 357 THR A CA 9
ATOM 5506 C C . THR A 1 13 ? -8.030 5.039 -5.975 1.00 0.00 357 THR A C 9
ATOM 5507 O O . THR A 1 13 ? -7.301 4.075 -5.739 1.00 0.00 357 THR A O 9
ATOM 5518 N N . ASP A 1 14 ? -7.600 6.140 -6.582 1.00 0.00 358 ASP A N 9
ATOM 5519 C CA . ASP A 1 14 ? -6.212 6.272 -7.012 1.00 0.00 358 ASP A CA 9
ATOM 5520 C C . ASP A 1 14 ? -5.299 6.492 -5.812 1.00 0.00 358 ASP A C 9
ATOM 5521 O O . ASP A 1 14 ? -4.113 6.165 -5.850 1.00 0.00 358 ASP A O 9
ATOM 5530 N N . ALA A 1 15 ? -5.864 7.053 -4.752 1.00 0.00 359 ALA A N 9
ATOM 5531 C CA . ALA A 1 15 ? -5.097 7.319 -3.539 1.00 0.00 359 ALA A CA 9
ATOM 5532 C C . ALA A 1 15 ? -4.608 6.016 -2.918 1.00 0.00 359 ALA A C 9
ATOM 5533 O O . ALA A 1 15 ? -3.432 5.882 -2.576 1.00 0.00 359 ALA A O 9
ATOM 5540 N N . GLU A 1 16 ? -5.514 5.055 -2.776 1.00 0.00 360 GLU A N 9
ATOM 5541 C CA . GLU A 1 16 ? -5.165 3.765 -2.194 1.00 0.00 360 GLU A CA 9
ATOM 5542 C C . GLU A 1 16 ? -4.075 3.083 -3.014 1.00 0.00 360 GLU A C 9
ATOM 5543 O O . GLU A 1 16 ? -3.114 2.548 -2.464 1.00 0.00 360 GLU A O 9
ATOM 5555 N N . MET A 1 17 ? -4.233 3.107 -4.333 1.00 0.00 361 MET A N 9
ATOM 5556 C CA . MET A 1 17 ? -3.255 2.489 -5.221 1.00 0.00 361 MET A CA 9
ATOM 5557 C C . MET A 1 17 ? -1.881 3.118 -5.025 1.00 0.00 361 MET A C 9
ATOM 5558 O O . MET A 1 17 ? -0.885 2.416 -4.849 1.00 0.00 361 MET A O 9
ATOM 5572 N N . GLU A 1 18 ? -1.836 4.446 -5.052 1.00 0.00 362 GLU A N 9
ATOM 5573 C CA . GLU A 1 18 ? -0.577 5.162 -4.874 1.00 0.00 362 GLU A CA 9
ATOM 5574 C C . GLU A 1 18 ? -0.025 4.931 -3.472 1.00 0.00 362 GLU A C 9
ATOM 5575 O O . GLU A 1 18 ? 1.188 4.943 -3.262 1.00 0.00 362 GLU A O 9
ATOM 5587 N N . LYS A 1 19 ? -0.923 4.720 -2.516 1.00 0.00 363 LYS A N 9
ATOM 5588 C CA . LYS A 1 19 ? -0.514 4.487 -1.135 1.00 0.00 363 LYS A CA 9
ATOM 5589 C C . LYS A 1 19 ? 0.177 3.133 -1.003 1.00 0.00 363 LYS A C 9
ATOM 5590 O O . LYS A 1 19 ? 1.262 3.032 -0.431 1.00 0.00 363 LYS A O 9
ATOM 5609 N N . LYS A 1 20 ? -0.460 2.096 -1.537 1.00 0.00 364 LYS A N 9
ATOM 5610 C CA . LYS A 1 20 ? 0.101 0.751 -1.473 1.00 0.00 364 LYS A CA 9
ATOM 5611 C C . LYS A 1 20 ? 1.289 0.623 -2.422 1.00 0.00 364 LYS A C 9
ATOM 5612 O O . LYS A 1 20 ? 2.345 0.116 -2.044 1.00 0.00 364 LYS A O 9
ATOM 5631 N N . ILE A 1 21 ? 1.108 1.087 -3.655 1.00 0.00 365 ILE A N 9
ATOM 5632 C CA . ILE A 1 21 ? 2.172 1.019 -4.649 1.00 0.00 365 ILE A CA 9
ATOM 5633 C C . ILE A 1 21 ? 3.403 1.780 -4.171 1.00 0.00 365 ILE A C 9
ATOM 5634 O O . ILE A 1 21 ? 4.520 1.266 -4.218 1.00 0.00 365 ILE A O 9
ATOM 5650 N N . ARG A 1 22 ? 3.188 3.006 -3.709 1.00 0.00 366 ARG A N 9
ATOM 5651 C CA . ARG A 1 22 ? 4.287 3.832 -3.222 1.00 0.00 366 ARG A CA 9
ATOM 5652 C C . ARG A 1 22 ? 4.910 3.213 -1.976 1.00 0.00 366 ARG A C 9
ATOM 5653 O O . ARG A 1 22 ? 6.133 3.147 -1.848 1.00 0.00 366 ARG A O 9
ATOM 5674 N N . ASP A 1 23 ? 4.060 2.761 -1.060 1.00 0.00 367 ASP A N 9
ATOM 5675 C CA . ASP A 1 23 ? 4.538 2.148 0.174 1.00 0.00 367 ASP A CA 9
ATOM 5676 C C . ASP A 1 23 ? 5.318 0.873 -0.130 1.00 0.00 367 ASP A C 9
ATOM 5677 O O . ASP A 1 23 ? 6.400 0.651 0.415 1.00 0.00 367 ASP A O 9
ATOM 5686 N N . GLN A 1 24 ? 4.763 0.040 -1.003 1.00 0.00 368 GLN A N 9
ATOM 5687 C CA . GLN A 1 24 ? 5.416 -1.211 -1.372 1.00 0.00 368 GLN A CA 9
ATOM 5688 C C . GLN A 1 24 ? 6.672 -0.935 -2.188 1.00 0.00 368 GLN A C 9
ATOM 5689 O O . GLN A 1 24 ? 7.615 -1.727 -2.187 1.00 0.00 368 GLN A O 9
ATOM 5703 N N . ASP A 1 25 ? 6.678 0.194 -2.883 1.00 0.00 369 ASP A N 9
ATOM 5704 C CA . ASP A 1 25 ? 7.823 0.573 -3.703 1.00 0.00 369 ASP A CA 9
ATOM 5705 C C . ASP A 1 25 ? 8.982 1.022 -2.824 1.00 0.00 369 ASP A C 9
ATOM 5706 O O . ASP A 1 25 ? 10.142 0.720 -3.104 1.00 0.00 369 ASP A O 9
ATOM 5715 N N . ARG A 1 26 ? 8.658 1.744 -1.758 1.00 0.00 370 ARG A N 9
ATOM 5716 C CA . ARG A 1 26 ? 9.679 2.231 -0.838 1.00 0.00 370 ARG A CA 9
ATOM 5717 C C . ARG A 1 26 ? 10.205 1.091 0.027 1.00 0.00 370 ARG A C 9
ATOM 5718 O O . ARG A 1 26 ? 11.400 1.014 0.313 1.00 0.00 370 ARG A O 9
ATOM 5739 N N . ASN A 1 27 ? 9.304 0.205 0.441 1.00 0.00 371 ASN A N 9
ATOM 5740 C CA . ASN A 1 27 ? 9.688 -0.930 1.272 1.00 0.00 371 ASN A CA 9
ATOM 5741 C C . ASN A 1 27 ? 10.553 -1.904 0.482 1.00 0.00 371 ASN A C 9
ATOM 5742 O O . ASN A 1 27 ? 11.598 -2.349 0.957 1.00 0.00 371 ASN A O 9
ATOM 5753 N N . THR A 1 28 ? 10.111 -2.235 -0.728 1.00 0.00 372 THR A N 9
ATOM 5754 C CA . THR A 1 28 ? 10.857 -3.159 -1.576 1.00 0.00 372 THR A CA 9
ATOM 5755 C C . THR A 1 28 ? 12.179 -2.538 -2.013 1.00 0.00 372 THR A C 9
ATOM 5756 O O . THR A 1 28 ? 13.228 -3.178 -1.945 1.00 0.00 372 THR A O 9
ATOM 5767 N N . ARG A 1 29 ? 12.120 -1.288 -2.462 1.00 0.00 373 ARG A N 9
ATOM 5768 C CA . ARG A 1 29 ? 13.319 -0.589 -2.907 1.00 0.00 373 ARG A CA 9
ATOM 5769 C C . ARG A 1 29 ? 14.326 -0.473 -1.768 1.00 0.00 373 ARG A C 9
ATOM 5770 O O . ARG A 1 29 ? 15.532 -0.606 -1.976 1.00 0.00 373 ARG A O 9
ATOM 5791 N N . ARG A 1 30 ? 13.823 -0.224 -0.563 1.00 0.00 374 ARG A N 9
ATOM 5792 C CA . ARG A 1 30 ? 14.688 -0.090 0.603 1.00 0.00 374 ARG A CA 9
ATOM 5793 C C . ARG A 1 30 ? 15.269 -1.444 0.997 1.00 0.00 374 ARG A C 9
ATOM 5794 O O . ARG A 1 30 ? 16.424 -1.538 1.412 1.00 0.00 374 ARG A O 9
ATOM 5815 N N . MET A 1 31 ? 14.459 -2.491 0.866 1.00 0.00 375 MET A N 9
ATOM 5816 C CA . MET A 1 31 ? 14.906 -3.835 1.214 1.00 0.00 375 MET A CA 9
ATOM 5817 C C . MET A 1 31 ? 15.761 -4.425 0.099 1.00 0.00 375 MET A C 9
ATOM 5818 O O . MET A 1 31 ? 16.631 -5.260 0.345 1.00 0.00 375 MET A O 9
ATOM 5832 N N . ARG A 1 32 ? 15.507 -3.982 -1.125 1.00 0.00 376 ARG A N 9
ATOM 5833 C CA . ARG A 1 32 ? 16.259 -4.469 -2.275 1.00 0.00 376 ARG A CA 9
ATOM 5834 C C . ARG A 1 32 ? 17.665 -3.875 -2.286 1.00 0.00 376 ARG A C 9
ATOM 5835 O O . ARG A 1 32 ? 18.649 -4.589 -2.480 1.00 0.00 376 ARG A O 9
ATOM 5856 N N . ARG A 1 33 ? 17.750 -2.565 -2.075 1.00 0.00 377 ARG A N 9
ATOM 5857 C CA . ARG A 1 33 ? 19.041 -1.886 -2.062 1.00 0.00 377 ARG A CA 9
ATOM 5858 C C . ARG A 1 33 ? 19.889 -2.371 -0.893 1.00 0.00 377 ARG A C 9
ATOM 5859 O O . ARG A 1 33 ? 21.111 -2.228 -0.896 1.00 0.00 377 ARG A O 9
ATOM 5880 N N . LEU A 1 34 ? 19.228 -2.943 0.103 1.00 0.00 378 LEU A N 9
ATOM 5881 C CA . LEU A 1 34 ? 19.925 -3.450 1.279 1.00 0.00 378 LEU A CA 9
ATOM 5882 C C . LEU A 1 34 ? 20.356 -4.898 1.066 1.00 0.00 378 LEU A C 9
ATOM 5883 O O . LEU A 1 34 ? 20.622 -5.624 2.024 1.00 0.00 378 LEU A O 9
ATOM 5899 N N . ALA A 1 35 ? 20.423 -5.308 -0.196 1.00 0.00 379 ALA A N 9
ATOM 5900 C CA . ALA A 1 35 ? 20.824 -6.672 -0.524 1.00 0.00 379 ALA A CA 9
ATOM 5901 C C . ALA A 1 35 ? 20.411 -7.024 -1.951 1.00 0.00 379 ALA A C 9
ATOM 5902 O O . ALA A 1 35 ? 19.250 -6.867 -2.326 1.00 0.00 379 ALA A O 9
ATOM 5909 N N . ASN A 1 36 ? 21.369 -7.499 -2.737 1.00 0.00 380 ASN A N 9
ATOM 5910 C CA . ASN A 1 36 ? 21.094 -7.870 -4.121 1.00 0.00 380 ASN A CA 9
ATOM 5911 C C . ASN A 1 36 ? 22.014 -9.002 -4.567 1.00 0.00 380 ASN A C 9
ATOM 5912 O O . ASN A 1 36 ? 23.129 -9.144 -4.063 1.00 0.00 380 ASN A O 9
ATOM 5923 N N . THR A 1 37 ? 21.540 -9.805 -5.513 1.00 0.00 381 THR A N 9
ATOM 5924 C CA . THR A 1 37 ? 22.330 -10.922 -6.020 1.00 0.00 381 THR A CA 9
ATOM 5925 C C . THR A 1 37 ? 22.383 -10.893 -7.544 1.00 0.00 381 THR A C 9
ATOM 5926 O O . THR A 1 37 ? 22.520 -9.831 -8.149 1.00 0.00 381 THR A O 9
ATOM 5937 N N . ALA A 1 38 ? 22.273 -12.067 -8.157 1.00 0.00 382 ALA A N 9
ATOM 5938 C CA . ALA A 1 38 ? 22.311 -12.165 -9.611 1.00 0.00 382 ALA A CA 9
ATOM 5939 C C . ALA A 1 38 ? 23.722 -11.905 -10.129 1.00 0.00 382 ALA A C 9
ATOM 5940 O O . ALA A 1 38 ? 24.409 -10.996 -9.663 1.00 0.00 382 ALA A O 9
ATOM 5947 N N . PRO A 1 39 ? 24.157 -12.687 -11.080 1.00 0.00 383 PRO A N 9
ATOM 5948 C CA . PRO A 1 39 ? 25.515 -12.549 -11.680 1.00 0.00 383 PRO A CA 9
ATOM 5949 C C . PRO A 1 39 ? 25.621 -11.324 -12.585 1.00 0.00 383 PRO A C 9
ATOM 5950 O O . PRO A 1 39 ? 25.798 -11.450 -13.797 1.00 0.00 383 PRO A O 9
ATOM 5961 N N . ALA A 1 40 ? 25.512 -10.141 -11.988 1.00 0.00 384 ALA A N 9
ATOM 5962 C CA . ALA A 1 40 ? 25.596 -8.900 -12.750 1.00 0.00 384 ALA A CA 9
ATOM 5963 C C . ALA A 1 40 ? 24.275 -8.613 -13.455 1.00 0.00 384 ALA A C 9
ATOM 5964 O O . ALA A 1 40 ? 23.595 -9.529 -13.917 1.00 0.00 384 ALA A O 9
ATOM 5971 N N . TRP A 1 41 ? 23.917 -7.335 -13.532 1.00 0.00 385 TRP A N 9
ATOM 5972 C CA . TRP A 1 41 ? 22.674 -6.938 -14.183 1.00 0.00 385 TRP A CA 9
ATOM 5973 C C . TRP A 1 41 ? 22.370 -7.858 -15.361 1.00 0.00 385 TRP A C 9
ATOM 5974 O O . TRP A 1 41 ? 21.302 -8.449 -15.366 1.00 0.00 385 TRP A O 9
ATOM 5995 N N . GLY A 1 1 ? -19.210 4.636 -1.420 1.00 0.00 345 GLY A N 10
ATOM 5996 C CA . GLY A 1 1 ? -18.716 3.888 -0.230 1.00 0.00 345 GLY A CA 10
ATOM 5997 C C . GLY A 1 1 ? -18.013 4.849 0.722 1.00 0.00 345 GLY A C 10
ATOM 5998 O O . GLY A 1 1 ? -16.789 4.985 0.694 1.00 0.00 345 GLY A O 10
ATOM 6002 N N . PRO A 1 2 ? -18.765 5.514 1.555 1.00 0.00 346 PRO A N 10
ATOM 6003 C CA . PRO A 1 2 ? -18.215 6.488 2.541 1.00 0.00 346 PRO A CA 10
ATOM 6004 C C . PRO A 1 2 ? -17.486 5.794 3.689 1.00 0.00 346 PRO A C 10
ATOM 6005 O O . PRO A 1 2 ? -17.687 4.605 3.937 1.00 0.00 346 PRO A O 10
ATOM 6016 N N . LEU A 1 3 ? -16.640 6.546 4.386 1.00 0.00 347 LEU A N 10
ATOM 6017 C CA . LEU A 1 3 ? -15.885 5.993 5.505 1.00 0.00 347 LEU A CA 10
ATOM 6018 C C . LEU A 1 3 ? -14.885 4.952 5.016 1.00 0.00 347 LEU A C 10
ATOM 6019 O O . LEU A 1 3 ? -15.188 3.761 4.960 1.00 0.00 347 LEU A O 10
ATOM 6035 N N . GLY A 1 4 ? -13.688 5.411 4.659 1.00 0.00 348 GLY A N 10
ATOM 6036 C CA . GLY A 1 4 ? -12.649 4.511 4.175 1.00 0.00 348 GLY A CA 10
ATOM 6037 C C . GLY A 1 4 ? -12.415 3.368 5.158 1.00 0.00 348 GLY A C 10
ATOM 6038 O O . GLY A 1 4 ? -12.063 3.594 6.316 1.00 0.00 348 GLY A O 10
ATOM 6042 N N . SER A 1 5 ? -12.616 2.141 4.689 1.00 0.00 349 SER A N 10
ATOM 6043 C CA . SER A 1 5 ? -12.424 0.970 5.537 1.00 0.00 349 SER A CA 10
ATOM 6044 C C . SER A 1 5 ? -12.690 -0.310 4.751 1.00 0.00 349 SER A C 10
ATOM 6045 O O . SER A 1 5 ? -12.735 -0.296 3.520 1.00 0.00 349 SER A O 10
ATOM 6053 N N . MET A 1 6 ? -12.864 -1.415 5.469 1.00 0.00 350 MET A N 10
ATOM 6054 C CA . MET A 1 6 ? -13.124 -2.697 4.827 1.00 0.00 350 MET A CA 10
ATOM 6055 C C . MET A 1 6 ? -11.918 -3.141 4.004 1.00 0.00 350 MET A C 10
ATOM 6056 O O . MET A 1 6 ? -11.096 -2.320 3.596 1.00 0.00 350 MET A O 10
ATOM 6070 N N . PRO A 1 7 ? -11.806 -4.416 3.757 1.00 0.00 351 PRO A N 10
ATOM 6071 C CA . PRO A 1 7 ? -10.679 -4.990 2.966 1.00 0.00 351 PRO A CA 10
ATOM 6072 C C . PRO A 1 7 ? -10.801 -4.670 1.478 1.00 0.00 351 PRO A C 10
ATOM 6073 O O . PRO A 1 7 ? -11.465 -3.709 1.091 1.00 0.00 351 PRO A O 10
ATOM 6084 N N . LEU A 1 8 ? -10.154 -5.482 0.649 1.00 0.00 352 LEU A N 10
ATOM 6085 C CA . LEU A 1 8 ? -10.196 -5.276 -0.795 1.00 0.00 352 LEU A CA 10
ATOM 6086 C C . LEU A 1 8 ? -11.505 -5.801 -1.372 1.00 0.00 352 LEU A C 10
ATOM 6087 O O . LEU A 1 8 ? -11.516 -6.468 -2.409 1.00 0.00 352 LEU A O 10
ATOM 6103 N N . LEU A 1 9 ? -12.609 -5.499 -0.696 1.00 0.00 353 LEU A N 10
ATOM 6104 C CA . LEU A 1 9 ? -13.919 -5.947 -1.153 1.00 0.00 353 LEU A CA 10
ATOM 6105 C C . LEU A 1 9 ? -14.729 -4.772 -1.687 1.00 0.00 353 LEU A C 10
ATOM 6106 O O . LEU A 1 9 ? -15.960 -4.803 -1.694 1.00 0.00 353 LEU A O 10
ATOM 6122 N N . GLU A 1 10 ? -14.026 -3.741 -2.129 1.00 0.00 354 GLU A N 10
ATOM 6123 C CA . GLU A 1 10 ? -14.679 -2.552 -2.666 1.00 0.00 354 GLU A CA 10
ATOM 6124 C C . GLU A 1 10 ? -13.683 -1.700 -3.444 1.00 0.00 354 GLU A C 10
ATOM 6125 O O . GLU A 1 10 ? -12.736 -1.160 -2.875 1.00 0.00 354 GLU A O 10
ATOM 6137 N N . THR A 1 11 ? -13.905 -1.584 -4.750 1.00 0.00 355 THR A N 10
ATOM 6138 C CA . THR A 1 11 ? -13.020 -0.793 -5.598 1.00 0.00 355 THR A CA 10
ATOM 6139 C C . THR A 1 11 ? -12.444 0.385 -4.820 1.00 0.00 355 THR A C 10
ATOM 6140 O O . THR A 1 11 ? -13.114 0.966 -3.966 1.00 0.00 355 THR A O 10
ATOM 6151 N N . LEU A 1 12 ? -11.195 0.733 -5.119 1.00 0.00 356 LEU A N 10
ATOM 6152 C CA . LEU A 1 12 ? -10.537 1.840 -4.443 1.00 0.00 356 LEU A CA 10
ATOM 6153 C C . LEU A 1 12 ? -10.355 3.016 -5.395 1.00 0.00 356 LEU A C 10
ATOM 6154 O O . LEU A 1 12 ? -11.015 3.099 -6.431 1.00 0.00 356 LEU A O 10
ATOM 6170 N N . THR A 1 13 ? -9.456 3.921 -5.033 1.00 0.00 357 THR A N 10
ATOM 6171 C CA . THR A 1 13 ? -9.189 5.094 -5.857 1.00 0.00 357 THR A CA 10
ATOM 6172 C C . THR A 1 13 ? -7.705 5.186 -6.191 1.00 0.00 357 THR A C 10
ATOM 6173 O O . THR A 1 13 ? -6.950 4.234 -5.984 1.00 0.00 357 THR A O 10
ATOM 6184 N N . ASP A 1 14 ? -7.290 6.337 -6.708 1.00 0.00 358 ASP A N 10
ATOM 6185 C CA . ASP A 1 14 ? -5.893 6.546 -7.067 1.00 0.00 358 ASP A CA 10
ATOM 6186 C C . ASP A 1 14 ? -5.040 6.722 -5.818 1.00 0.00 358 ASP A C 10
ATOM 6187 O O . ASP A 1 14 ? -3.843 6.436 -5.822 1.00 0.00 358 ASP A O 10
ATOM 6196 N N . ALA A 1 15 ? -5.669 7.198 -4.753 1.00 0.00 359 ALA A N 10
ATOM 6197 C CA . ALA A 1 15 ? -4.967 7.414 -3.494 1.00 0.00 359 ALA A CA 10
ATOM 6198 C C . ALA A 1 15 ? -4.572 6.083 -2.863 1.00 0.00 359 ALA A C 10
ATOM 6199 O O . ALA A 1 15 ? -3.427 5.893 -2.455 1.00 0.00 359 ALA A O 10
ATOM 6206 N N . GLU A 1 16 ? -5.529 5.163 -2.788 1.00 0.00 360 GLU A N 10
ATOM 6207 C CA . GLU A 1 16 ? -5.271 3.853 -2.206 1.00 0.00 360 GLU A CA 10
ATOM 6208 C C . GLU A 1 16 ? -4.254 3.084 -3.042 1.00 0.00 360 GLU A C 10
ATOM 6209 O O . GLU A 1 16 ? -3.314 2.496 -2.508 1.00 0.00 360 GLU A O 10
ATOM 6221 N N . MET A 1 17 ? -4.448 3.096 -4.358 1.00 0.00 361 MET A N 10
ATOM 6222 C CA . MET A 1 17 ? -3.539 2.397 -5.259 1.00 0.00 361 MET A CA 10
ATOM 6223 C C . MET A 1 17 ? -2.127 2.958 -5.137 1.00 0.00 361 MET A C 10
ATOM 6224 O O . MET A 1 17 ? -1.154 2.206 -5.062 1.00 0.00 361 MET A O 10
ATOM 6238 N N . GLU A 1 18 ? -2.021 4.282 -5.114 1.00 0.00 362 GLU A N 10
ATOM 6239 C CA . GLU A 1 18 ? -0.723 4.933 -4.998 1.00 0.00 362 GLU A CA 10
ATOM 6240 C C . GLU A 1 18 ? -0.154 4.748 -3.595 1.00 0.00 362 GLU A C 10
ATOM 6241 O O . GLU A 1 18 ? 1.061 4.702 -3.408 1.00 0.00 362 GLU A O 10
ATOM 6253 N N . LYS A 1 19 ? -1.043 4.642 -2.612 1.00 0.00 363 LYS A N 10
ATOM 6254 C CA . LYS A 1 19 ? -0.620 4.460 -1.229 1.00 0.00 363 LYS A CA 10
ATOM 6255 C C . LYS A 1 19 ? 0.089 3.120 -1.057 1.00 0.00 363 LYS A C 10
ATOM 6256 O O . LYS A 1 19 ? 1.179 3.051 -0.489 1.00 0.00 363 LYS A O 10
ATOM 6275 N N . LYS A 1 20 ? -0.539 2.057 -1.551 1.00 0.00 364 LYS A N 10
ATOM 6276 C CA . LYS A 1 20 ? 0.041 0.724 -1.446 1.00 0.00 364 LYS A CA 10
ATOM 6277 C C . LYS A 1 20 ? 1.257 0.596 -2.357 1.00 0.00 364 LYS A C 10
ATOM 6278 O O . LYS A 1 20 ? 2.320 0.144 -1.929 1.00 0.00 364 LYS A O 10
ATOM 6297 N N . ILE A 1 21 ? 1.094 0.993 -3.614 1.00 0.00 365 ILE A N 10
ATOM 6298 C CA . ILE A 1 21 ? 2.185 0.918 -4.577 1.00 0.00 365 ILE A CA 10
ATOM 6299 C C . ILE A 1 21 ? 3.390 1.712 -4.086 1.00 0.00 365 ILE A C 10
ATOM 6300 O O . ILE A 1 21 ? 4.525 1.240 -4.146 1.00 0.00 365 ILE A O 10
ATOM 6316 N N . ARG A 1 22 ? 3.135 2.923 -3.601 1.00 0.00 366 ARG A N 10
ATOM 6317 C CA . ARG A 1 22 ? 4.207 3.776 -3.101 1.00 0.00 366 ARG A CA 10
ATOM 6318 C C . ARG A 1 22 ? 4.863 3.150 -1.877 1.00 0.00 366 ARG A C 10
ATOM 6319 O O . ARG A 1 22 ? 6.088 3.089 -1.778 1.00 0.00 366 ARG A O 10
ATOM 6340 N N . ASP A 1 23 ? 4.040 2.685 -0.945 1.00 0.00 367 ASP A N 10
ATOM 6341 C CA . ASP A 1 23 ? 4.550 2.064 0.273 1.00 0.00 367 ASP A CA 10
ATOM 6342 C C . ASP A 1 23 ? 5.341 0.803 -0.061 1.00 0.00 367 ASP A C 10
ATOM 6343 O O . ASP A 1 23 ? 6.434 0.588 0.460 1.00 0.00 367 ASP A O 10
ATOM 6352 N N . GLN A 1 24 ? 4.780 -0.028 -0.934 1.00 0.00 368 GLN A N 10
ATOM 6353 C CA . GLN A 1 24 ? 5.441 -1.265 -1.330 1.00 0.00 368 GLN A CA 10
ATOM 6354 C C . GLN A 1 24 ? 6.689 -0.964 -2.153 1.00 0.00 368 GLN A C 10
ATOM 6355 O O . GLN A 1 24 ? 7.637 -1.749 -2.174 1.00 0.00 368 GLN A O 10
ATOM 6369 N N . ASP A 1 25 ? 6.677 0.179 -2.826 1.00 0.00 369 ASP A N 10
ATOM 6370 C CA . ASP A 1 25 ? 7.813 0.582 -3.648 1.00 0.00 369 ASP A CA 10
ATOM 6371 C C . ASP A 1 25 ? 8.974 1.031 -2.771 1.00 0.00 369 ASP A C 10
ATOM 6372 O O . ASP A 1 25 ? 10.135 0.737 -3.059 1.00 0.00 369 ASP A O 10
ATOM 6381 N N . ARG A 1 26 ? 8.652 1.741 -1.699 1.00 0.00 370 ARG A N 10
ATOM 6382 C CA . ARG A 1 26 ? 9.673 2.228 -0.779 1.00 0.00 370 ARG A CA 10
ATOM 6383 C C . ARG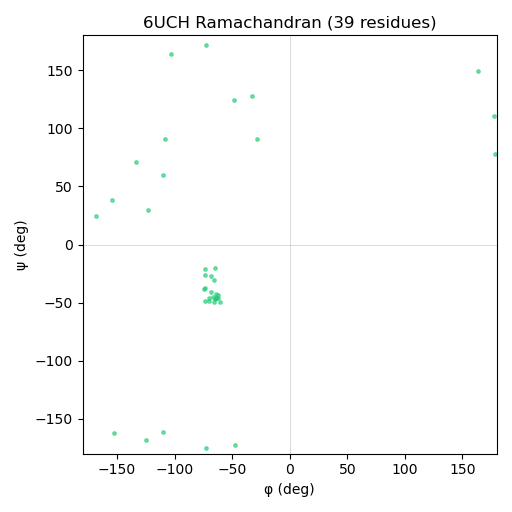 A 1 26 ? 10.211 1.083 0.074 1.00 0.00 370 ARG A C 10
ATOM 6384 O O . ARG A 1 26 ? 11.400 1.035 0.387 1.00 0.00 370 ARG A O 10
ATOM 6405 N N . ASN A 1 27 ? 9.325 0.164 0.446 1.00 0.00 371 ASN A N 10
ATOM 6406 C CA . ASN A 1 27 ? 9.721 -0.977 1.265 1.00 0.00 371 ASN A CA 10
ATOM 6407 C C . ASN A 1 27 ? 10.589 -1.938 0.458 1.00 0.00 371 ASN A C 10
ATOM 6408 O O . ASN A 1 27 ? 11.628 -2.397 0.932 1.00 0.00 371 ASN A O 10
ATOM 6419 N N . THR A 1 28 ? 10.156 -2.237 -0.762 1.00 0.00 372 THR A N 10
ATOM 6420 C CA . THR A 1 28 ? 10.901 -3.145 -1.625 1.00 0.00 372 THR A CA 10
ATOM 6421 C C . THR A 1 28 ? 12.221 -2.513 -2.054 1.00 0.00 372 THR A C 10
ATOM 6422 O O . THR A 1 28 ? 13.272 -3.152 -2.006 1.00 0.00 372 THR A O 10
ATOM 6433 N N . ARG A 1 29 ? 12.158 -1.254 -2.476 1.00 0.00 373 ARG A N 10
ATOM 6434 C CA . ARG A 1 29 ? 13.356 -0.545 -2.913 1.00 0.00 373 ARG A CA 10
ATOM 6435 C C . ARG A 1 29 ? 14.368 -0.451 -1.776 1.00 0.00 373 ARG A C 10
ATOM 6436 O O . ARG A 1 29 ? 15.556 -0.710 -1.968 1.00 0.00 373 ARG A O 10
ATOM 6457 N N . ARG A 1 30 ? 13.889 -0.083 -0.593 1.00 0.00 374 ARG A N 10
ATOM 6458 C CA . ARG A 1 30 ? 14.763 0.040 0.570 1.00 0.00 374 ARG A CA 10
ATOM 6459 C C . ARG A 1 30 ? 15.385 -1.309 0.916 1.00 0.00 374 ARG A C 10
ATOM 6460 O O . ARG A 1 30 ? 16.591 -1.407 1.141 1.00 0.00 374 ARG A O 10
ATOM 6481 N N . MET A 1 31 ? 14.555 -2.345 0.956 1.00 0.00 375 MET A N 10
ATOM 6482 C CA . MET A 1 31 ? 15.035 -3.685 1.278 1.00 0.00 375 MET A CA 10
ATOM 6483 C C . MET A 1 31 ? 15.757 -4.294 0.082 1.00 0.00 375 MET A C 10
ATOM 6484 O O . MET A 1 31 ? 16.551 -5.223 0.231 1.00 0.00 375 MET A O 10
ATOM 6498 N N . ARG A 1 32 ? 15.475 -3.766 -1.101 1.00 0.00 376 ARG A N 10
ATOM 6499 C CA . ARG A 1 32 ? 16.101 -4.264 -2.321 1.00 0.00 376 ARG A CA 10
ATOM 6500 C C . ARG A 1 32 ? 17.557 -3.818 -2.394 1.00 0.00 376 ARG A C 10
ATOM 6501 O O . ARG A 1 32 ? 18.434 -4.591 -2.782 1.00 0.00 376 ARG A O 10
ATOM 6522 N N . ARG A 1 33 ? 17.808 -2.567 -2.021 1.00 0.00 377 ARG A N 10
ATOM 6523 C CA . ARG A 1 33 ? 19.164 -2.030 -2.049 1.00 0.00 377 ARG A CA 10
ATOM 6524 C C . ARG A 1 33 ? 20.080 -2.843 -1.143 1.00 0.00 377 ARG A C 10
ATOM 6525 O O . ARG A 1 33 ? 21.302 -2.815 -1.291 1.00 0.00 377 ARG A O 10
ATOM 6546 N N . LEU A 1 34 ? 19.479 -3.562 -0.207 1.00 0.00 378 LEU A N 10
ATOM 6547 C CA . LEU A 1 34 ? 20.245 -4.383 0.724 1.00 0.00 378 LEU A CA 10
ATOM 6548 C C . LEU A 1 34 ? 19.784 -5.836 0.659 1.00 0.00 378 LEU A C 10
ATOM 6549 O O . LEU A 1 34 ? 19.542 -6.372 -0.423 1.00 0.00 378 LEU A O 10
ATOM 6565 N N . ALA A 1 35 ? 19.664 -6.468 1.822 1.00 0.00 379 ALA A N 10
ATOM 6566 C CA . ALA A 1 35 ? 19.231 -7.860 1.883 1.00 0.00 379 ALA A CA 10
ATOM 6567 C C . ALA A 1 35 ? 20.329 -8.784 1.370 1.00 0.00 379 ALA A C 10
ATOM 6568 O O . ALA A 1 35 ? 21.125 -9.311 2.146 1.00 0.00 379 ALA A O 10
ATOM 6575 N N . ASN A 1 36 ? 20.363 -8.974 0.057 1.00 0.00 380 ASN A N 10
ATOM 6576 C CA . ASN A 1 36 ? 21.366 -9.837 -0.555 1.00 0.00 380 ASN A CA 10
ATOM 6577 C C . ASN A 1 36 ? 21.624 -9.420 -1.999 1.00 0.00 380 ASN A C 10
ATOM 6578 O O . ASN A 1 36 ? 20.688 -9.207 -2.769 1.00 0.00 380 ASN A O 10
ATOM 6589 N N . THR A 1 37 ? 22.898 -9.303 -2.358 1.00 0.00 381 THR A N 10
ATOM 6590 C CA . THR A 1 37 ? 23.267 -8.909 -3.713 1.00 0.00 381 THR A CA 10
ATOM 6591 C C . THR A 1 37 ? 24.560 -9.598 -4.138 1.00 0.00 381 THR A C 10
ATOM 6592 O O . THR A 1 37 ? 25.655 -9.135 -3.821 1.00 0.00 381 THR A O 10
ATOM 6603 N N . ALA A 1 38 ? 24.425 -10.707 -4.858 1.00 0.00 382 ALA A N 10
ATOM 6604 C CA . ALA A 1 38 ? 25.589 -11.452 -5.322 1.00 0.00 382 ALA A CA 10
ATOM 6605 C C . ALA A 1 38 ? 26.430 -10.599 -6.267 1.00 0.00 382 ALA A C 10
ATOM 6606 O O . ALA A 1 38 ? 25.897 -9.866 -7.101 1.00 0.00 382 ALA A O 10
ATOM 6613 N N . PRO A 1 39 ? 27.726 -10.685 -6.147 1.00 0.00 383 PRO A N 10
ATOM 6614 C CA . PRO A 1 39 ? 28.670 -9.911 -7.002 1.00 0.00 383 PRO A CA 10
ATOM 6615 C C . PRO A 1 39 ? 28.727 -10.449 -8.429 1.00 0.00 383 PRO A C 10
ATOM 6616 O O . PRO A 1 39 ? 27.814 -11.144 -8.878 1.00 0.00 383 PRO A O 10
ATOM 6627 N N . ALA A 1 40 ? 29.806 -10.125 -9.137 1.00 0.00 384 ALA A N 10
ATOM 6628 C CA . ALA A 1 40 ? 29.970 -10.581 -10.511 1.00 0.00 384 ALA A CA 10
ATOM 6629 C C . ALA A 1 40 ? 30.110 -12.099 -10.559 1.00 0.00 384 ALA A C 10
ATOM 6630 O O . ALA A 1 40 ? 29.803 -12.730 -11.571 1.00 0.00 384 ALA A O 10
ATOM 6637 N N . TRP A 1 41 ? 30.574 -12.680 -9.457 1.00 0.00 385 TRP A N 10
ATOM 6638 C CA . TRP A 1 41 ? 30.750 -14.126 -9.383 1.00 0.00 385 TRP A CA 10
ATOM 6639 C C . TRP A 1 41 ? 31.212 -14.541 -7.990 1.00 0.00 385 TRP A C 10
ATOM 6640 O O . TRP A 1 41 ? 31.056 -15.703 -7.657 1.00 0.00 385 TRP A O 10
#

Organism: Homo sapiens (NCBI:txid9606)

Radius of gyration: 14.98 Å; Cα contacts (8 Å, |Δi|>4): 2; chains: 1; bounding box: 41×19×26 Å

GO terms:
  GO:0005634 nucleus (C, IDA)
  GO:0039692 single stranded viral RNA replication via double stranded DNA intermediate (P, IDA)
  GO:0016514 SWI/SNF complex (C, IDA)
  GO:0003677 DNA binding (F, IDA)
  GO:0005515 protein binding (F, IPI)
  GO:0005654 nucleoplasm (C, TAS)
  GO:0015074 DNA integration (P, TAS)
  GO:0006357 regulation of transcription by RNA polymerase II (P, TAS)
  GO:0042802 identical protein binding (F, IPI)
  GO:0003713 transcription coactivator activity (F, IDA)
  GO:0045944 positive regulation of transcription by RNA polymerase II (P, IDA)
  GO:0006338 chromatin remodeling (P, IDA)
  GO:0140658 ATP-dependent chromatin remodeler activity (F, IDA)
  GO:0003713 transcription coactivator activity (F, IMP)
  GO:0043923 host-mediated activation of viral transcription (P, IMP)
  GO:0002039 p53 binding (F, IPI)
  GO:0030957 Tat protein binding (F, IPI)
  GO:0001650 fibrillar center (C, IDA)
  GO:0005654 nucleoplasm (C, IDA)
  GO:0001164 RNA polymerase I core promoter sequence-specific DNA binding (F, IMP)

Secondary structure (DSSP, 8-state):
----S--SS----HHHHHHHHHHHHHHHHHHHHTS------

Solvent-accessible surface area: 4683 Å² total; per-residue (Å²): 116,138,141,55,109,161,58,164,172,101,133,90,92,115,59,72,90,72,130,110,81,115,74,113,71,167,87,64,172,139,134,132,150,129,68,84,129,88,117,89,306

Foldseek 3Di:
DPDPDDDPPDDDDPCVVCVCCVVCVCVCVVCVVDDDDDDPD

Sequence (41 aa):
GPLGSMPLLETLTDAEMEKKIRDQDRNTRRMRRLANTAPAWGPLGSMPLLETLTDAEMEKKIRDQDRNTRRMRRLANTAPAWGPLGSMPLLETLTDAEMEKKIRDQDRNTRRMRRLANTAPAWGPLGSMPLLETLTDAEMEKKIRDQDRNTRRMRRLANTAPAWGPLGSMPLLETLTDAEMEKKIRDQDRNTRRMRRLANTAPAWGPLGSMPLLETLTDAEMEKKIRDQDRNTRRMRRLANTAPAWGPLGSMPLLETLTDAEMEKKIRDQDRNTRRMRRLANTAPAWGPLGSMPLLETLTDAEMEKKIRDQDRNTRRMRRLANTAPAWGPLGSMPLLETLTDAEMEKKIRDQDRNTRRMRRLANTAPAWGPLGSMPLLETLTDAEMEKKIRDQDRNTRRMRRLANTAPAW

InterPro domains:
  IPR006939 SNF5/SMARCB1/INI1 [PF04855] (180-373)
  IPR017393 Chromatin-remodeling complex component Sfh1/SNF5 [PIRSF038126] (2-383)
  IPR048664 SWI/SNF Subunit INI1, DNA binding domain [PF21459] (13-104)
  IPR048664 SWI/SNF Subunit INI1, DNA binding domain [cd21086] (9-107)

Nearest PDB structures (foldseek):
  6uch-assembly1_A  TM=1.025E+00  e=4.414E-05  Homo sapiens
  6uch-assembly1_A  TM=7.547E-01  e=2.420E-04  Homo sapiens
  6uch-assembly1_A  TM=6.588E-01  e=2.741E-04  Homo sapiens
  6uch-assembly1_A  TM=5.898E-01  e=1.452E-04  Homo sapiens
  6uch-assembly1_A  TM=6.291E-01  e=2.777E-04  Homo sapiens